Protein AF-A0A8S9YUG7-F1 (afdb_monomer_lite)

Foldseek 3Di:
DDQDADPDPVCPVVRVVSVVVVVVVVVDDPDPDDPDPDDPVVVVVVVVVVVLVVVLVVVVVVVVVVVVVCVVVVHDDDPVRDCDPVNSVVSVPPDDDDDDDDDDDDDDDDDDDDDDDDDDDDDDDDDDDDDDDDDDDDDDDDDDDDDDDDDDDDDDPPVVVVVVVVVVVVVVVVVVVVVVVVVVVVVVVVVVVVVVVVVVVVVVVVVVVVVVVVVVVVVVVVVVVVVVVVVVVVVVVVVVVVVVVVVVVVVVVVVVVVVVVVVVVVVVVVVVVVVVVVVVVVVVVVVVCVVVVVVLVVLQVVLVVLDVPLPRDDDDPDPPVVVVVVVSVVSVVVSVVSVVVVVVVVVVVVVVVVVVVVVVVVVVVVVVVVVVVVVVVVVVVVVVVVVVVVVVVVVVVVVVVVVVVVVVVVCVVVVVDDDDDDDYDYDDDDDDDDDPPPVVVVVVVVVVVVVVVVVVVVVVVVVVVVVVVVVVVVVVVVVVVVVVVVVVVVVVVVVVVVVVVVVVVVVVVVVVVVVVVVVVVVVVVVVVVVVVVVVVVVVVVVVVVVVVVVVVVVVVVVVPDDDDDDDDDDDDDDDDDDDDDDDDDDDDDDDDDDDDDPPADPVRVVVVVVVVVVVVVVVVVVVVVVVVVVVCVVVVVVVVVVVVVVVVVVVVVVVVVVVVVVVVVVVVVVVVVVVVVVVVVVVVVVVVVVVDDDDDDDDDDDDDDDDDDDDDDDDDDDDDDDDDDDDDDD

Structure (mmCIF, N/CA/C/O backbone):
data_AF-A0A8S9YUG7-F1
#
_entry.id   AF-A0A8S9YUG7-F1
#
loop_
_atom_site.group_PDB
_atom_site.id
_atom_site.type_symbol
_atom_site.label_atom_id
_atom_site.label_alt_id
_atom_site.label_comp_id
_atom_site.label_asym_id
_atom_site.label_entity_id
_atom_site.label_seq_id
_atom_site.pdbx_PDB_ins_code
_atom_site.Cartn_x
_atom_site.Cartn_y
_atom_site.Cartn_z
_atom_site.occupancy
_atom_site.B_iso_or_equiv
_atom_site.auth_seq_id
_atom_site.auth_comp_id
_atom_site.auth_asym_id
_atom_site.auth_atom_id
_atom_site.pdbx_PDB_model_num
ATOM 1 N N . MET A 1 1 ? -37.083 17.879 -16.527 1.00 64.56 1 MET A N 1
ATOM 2 C CA . MET A 1 1 ? -38.321 17.185 -16.110 1.00 64.56 1 MET A CA 1
ATOM 3 C C . MET A 1 1 ? -39.047 18.077 -15.121 1.00 64.56 1 MET A C 1
ATOM 5 O O . MET A 1 1 ? -38.407 18.531 -14.181 1.00 64.56 1 MET A O 1
ATOM 9 N N . VAL A 1 2 ? -40.330 18.354 -15.349 1.00 66.69 2 VAL A N 1
ATOM 10 C CA . VAL A 1 2 ? -41.201 19.045 -14.383 1.00 66.69 2 VAL A CA 1
ATOM 11 C C . VAL A 1 2 ? -41.961 17.974 -13.602 1.00 66.69 2 VAL A C 1
ATOM 13 O O . VAL A 1 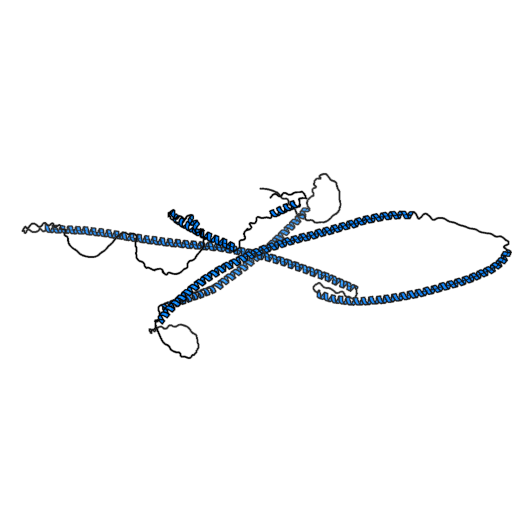2 ? -42.366 16.977 -14.193 1.00 66.69 2 VAL A O 1
ATOM 16 N N . ILE A 1 3 ? -42.111 18.152 -12.289 1.00 73.50 3 ILE A N 1
ATOM 17 C CA . ILE A 1 3 ? -42.864 17.239 -11.421 1.00 73.50 3 ILE A CA 1
ATOM 18 C C . ILE A 1 3 ? -44.076 18.002 -10.891 1.00 73.50 3 ILE A C 1
ATOM 20 O O . ILE A 1 3 ? -43.916 19.027 -10.231 1.00 73.50 3 ILE A O 1
ATOM 24 N N . CYS A 1 4 ? -45.275 17.504 -11.181 1.00 77.44 4 CYS A N 1
ATOM 25 C CA . CYS A 1 4 ? -46.521 18.028 -10.634 1.00 77.44 4 CYS A CA 1
ATOM 26 C C . CYS A 1 4 ? -46.905 17.205 -9.399 1.00 77.44 4 CYS A C 1
ATOM 28 O O . CYS A 1 4 ? -47.033 15.987 -9.487 1.00 77.44 4 CYS A O 1
ATOM 30 N N . CYS A 1 5 ? -47.086 17.871 -8.259 1.00 82.06 5 CYS A N 1
ATOM 31 C CA . CYS A 1 5 ? -47.462 17.252 -6.986 1.00 82.06 5 CYS A CA 1
ATOM 32 C C . CYS A 1 5 ? -48.828 17.780 -6.543 1.00 82.06 5 CYS A C 1
ATOM 34 O O . CYS A 1 5 ? -49.058 18.989 -6.613 1.00 82.06 5 CYS A O 1
ATOM 36 N N . SER A 1 6 ? -49.712 16.908 -6.052 1.00 80.19 6 SER A N 1
ATOM 37 C CA . SER A 1 6 ? -50.977 17.339 -5.448 1.00 80.19 6 SER A CA 1
ATOM 38 C C . SER A 1 6 ? -50.788 17.549 -3.941 1.00 80.19 6 SER A C 1
ATOM 40 O O . SER A 1 6 ? -50.246 16.664 -3.282 1.00 80.19 6 SER A O 1
ATOM 42 N N . PRO A 1 7 ? -51.235 18.676 -3.356 1.00 77.94 7 PRO A N 1
ATOM 43 C CA . PRO A 1 7 ? -51.193 18.883 -1.908 1.00 77.94 7 PRO A CA 1
ATOM 44 C C . PRO A 1 7 ? -52.344 18.177 -1.163 1.00 77.94 7 PRO A C 1
ATOM 46 O O . PRO A 1 7 ? -52.443 18.292 0.056 1.00 77.94 7 PRO A O 1
ATOM 49 N N . ALA A 1 8 ? -53.249 17.491 -1.871 1.00 79.00 8 ALA A N 1
ATOM 50 C CA . ALA A 1 8 ? -54.419 16.855 -1.276 1.00 79.00 8 ALA A CA 1
ATOM 51 C C . ALA A 1 8 ? -54.121 15.413 -0.832 1.00 79.00 8 ALA A C 1
ATOM 53 O O . ALA A 1 8 ? -53.699 14.584 -1.636 1.00 79.00 8 ALA A O 1
ATOM 54 N N . ALA A 1 9 ? -54.417 15.097 0.434 1.00 74.19 9 ALA A N 1
ATOM 55 C CA . ALA A 1 9 ? -54.042 13.833 1.078 1.00 74.19 9 ALA A CA 1
ATOM 56 C C . ALA A 1 9 ? -54.566 12.556 0.387 1.00 74.19 9 ALA A C 1
ATOM 58 O O . ALA A 1 9 ? -53.945 11.505 0.513 1.00 74.19 9 ALA A O 1
ATOM 59 N N . TYR A 1 10 ? -55.666 12.632 -0.375 1.00 81.44 10 TYR A N 1
ATOM 60 C CA . TYR A 1 10 ? -56.173 11.483 -1.140 1.00 81.44 10 TYR A CA 1
ATOM 61 C C . TYR A 1 10 ? -55.224 11.053 -2.278 1.00 81.44 10 TYR A C 1
ATOM 63 O O . TYR A 1 10 ? -55.215 9.882 -2.646 1.00 81.44 10 TYR A O 1
ATOM 71 N N . ASN A 1 11 ? -54.374 11.969 -2.762 1.00 78.12 11 ASN A N 1
ATOM 72 C CA . ASN A 1 11 ? -53.351 11.734 -3.784 1.00 78.12 11 ASN A CA 1
ATOM 73 C C . ASN A 1 11 ? -51.918 11.695 -3.206 1.00 78.12 11 ASN A C 1
ATOM 75 O O . ASN A 1 11 ? -50.953 11.884 -3.954 1.00 78.12 11 ASN A O 1
ATOM 79 N N . ASP A 1 12 ? -51.742 11.429 -1.901 1.00 83.62 12 ASP A N 1
ATOM 80 C CA . ASP A 1 12 ? -50.404 11.242 -1.308 1.00 83.62 12 ASP A CA 1
ATOM 81 C C . ASP A 1 12 ? -49.668 10.062 -1.960 1.00 83.62 12 ASP A C 1
ATOM 83 O O . ASP A 1 12 ? -48.506 10.187 -2.333 1.00 83.62 12 ASP A O 1
ATOM 87 N N . SER A 1 13 ? -50.358 8.943 -2.199 1.00 83.12 13 SER A N 1
ATOM 88 C CA . SER A 1 13 ? -49.793 7.748 -2.841 1.00 83.12 13 SER A CA 1
ATOM 89 C C . SER A 1 13 ? -49.243 8.034 -4.246 1.00 83.12 13 SER A C 1
ATOM 91 O O . SER A 1 13 ? -48.096 7.686 -4.539 1.00 83.12 13 SER A O 1
ATOM 93 N N . GLU A 1 14 ? -50.011 8.722 -5.096 1.00 85.12 14 GLU A N 1
ATOM 94 C CA . GLU A 1 14 ? -49.572 9.153 -6.430 1.00 85.12 14 GLU A CA 1
ATOM 95 C C . GLU A 1 14 ? -48.448 10.190 -6.358 1.00 85.12 14 GLU A C 1
ATOM 97 O O . GLU A 1 14 ? -47.432 10.059 -7.046 1.00 85.12 14 GLU A O 1
ATOM 102 N N . THR A 1 15 ? -48.584 11.199 -5.496 1.00 88.25 15 THR A N 1
ATOM 103 C CA . THR A 1 15 ? -47.601 12.284 -5.347 1.00 88.25 15 THR A CA 1
ATOM 104 C C . THR A 1 15 ? -46.258 11.743 -4.859 1.00 88.25 15 THR A C 1
ATOM 106 O O . THR A 1 15 ? -45.210 12.042 -5.433 1.00 88.25 15 THR A O 1
ATOM 109 N N . LYS A 1 16 ? -46.283 10.854 -3.864 1.00 85.75 16 LYS A N 1
ATOM 110 C CA . LYS A 1 16 ? -45.123 10.131 -3.338 1.00 85.75 16 LYS A CA 1
ATOM 111 C C . LYS A 1 16 ? -44.521 9.192 -4.378 1.00 85.75 16 LYS A C 1
ATOM 113 O O . LYS A 1 16 ? -43.302 9.175 -4.528 1.00 85.75 16 LYS A O 1
ATOM 118 N N . SER A 1 17 ? -45.335 8.463 -5.144 1.00 83.81 17 SER A N 1
ATOM 119 C CA . SER A 1 17 ? -44.849 7.623 -6.249 1.00 83.81 17 SER A CA 1
ATOM 120 C C . SER A 1 17 ? -44.144 8.454 -7.329 1.00 83.81 17 SER A C 1
ATOM 122 O O . SER A 1 17 ? -43.053 8.091 -7.775 1.00 83.81 17 SER A O 1
ATOM 124 N N . THR A 1 18 ? -44.702 9.617 -7.675 1.00 84.88 18 THR A N 1
ATOM 125 C CA . THR A 1 18 ? -44.163 10.547 -8.681 1.00 84.88 18 THR A CA 1
ATOM 126 C C . THR A 1 18 ? -42.868 11.215 -8.203 1.00 84.88 18 THR A C 1
ATOM 128 O O . THR A 1 18 ? -41.898 11.294 -8.958 1.00 84.88 18 THR A O 1
ATOM 131 N N . LEU A 1 19 ? -42.786 11.615 -6.930 1.00 83.25 19 LEU A N 1
ATOM 132 C CA . LEU A 1 19 ? -41.551 12.115 -6.313 1.00 83.25 19 LEU A CA 1
ATOM 133 C C . LEU A 1 19 ? -40.466 11.030 -6.240 1.00 83.25 19 LEU A C 1
ATOM 135 O O . LEU A 1 19 ? -39.315 11.288 -6.592 1.00 83.25 19 LEU A O 1
ATOM 139 N N . MET A 1 20 ? -40.824 9.800 -5.861 1.00 82.81 20 MET A N 1
ATOM 140 C CA . MET A 1 20 ? -39.899 8.659 -5.850 1.00 82.81 20 MET A CA 1
ATOM 141 C C . MET A 1 20 ? -39.447 8.277 -7.266 1.00 82.81 20 MET A C 1
ATOM 143 O O . MET A 1 20 ? -38.283 7.926 -7.457 1.00 82.81 20 MET A O 1
ATOM 147 N N . PHE A 1 21 ? -40.316 8.389 -8.276 1.00 80.81 21 PHE A N 1
ATOM 148 C CA . PHE A 1 21 ? -39.922 8.278 -9.681 1.00 80.81 21 PHE A CA 1
ATOM 149 C C . PHE A 1 21 ? -38.938 9.384 -10.061 1.00 80.81 21 PHE A C 1
ATOM 151 O O . PHE A 1 21 ? -37.892 9.076 -10.622 1.00 80.81 21 PHE A O 1
ATOM 158 N N . GLY A 1 22 ? -39.201 10.640 -9.694 1.00 80.06 22 GLY A N 1
ATOM 159 C CA . GLY A 1 22 ? -38.295 11.752 -9.976 1.00 80.06 22 GLY A CA 1
ATOM 160 C C . GLY A 1 22 ? -36.924 11.613 -9.308 1.00 80.06 22 GLY A C 1
ATOM 161 O O . GLY A 1 22 ? -35.904 11.929 -9.921 1.00 80.06 22 GLY A O 1
ATOM 162 N N . MET A 1 23 ? -36.879 11.070 -8.089 1.00 77.81 23 MET A N 1
ATOM 163 C CA . MET A 1 23 ? -35.631 10.767 -7.386 1.00 77.81 23 MET A CA 1
ATOM 164 C C . MET A 1 23 ? -34.847 9.634 -8.066 1.00 77.81 23 MET A C 1
ATOM 166 O O . MET A 1 23 ? -33.641 9.778 -8.257 1.00 77.81 23 MET A O 1
ATOM 170 N N . ARG A 1 24 ? -35.521 8.560 -8.509 1.00 77.00 24 ARG A N 1
ATOM 171 C CA . ARG A 1 24 ? -34.906 7.488 -9.319 1.00 77.00 24 ARG A CA 1
ATOM 172 C C . ARG A 1 24 ? -34.437 7.995 -10.687 1.00 77.00 24 ARG A C 1
ATOM 174 O O . ARG A 1 24 ? -33.330 7.690 -11.105 1.00 77.00 24 ARG A O 1
ATOM 181 N N . ALA A 1 25 ? -35.230 8.819 -11.368 1.00 73.44 25 ALA A N 1
ATOM 182 C CA . ALA A 1 25 ? -34.863 9.410 -12.654 1.00 73.44 25 ALA A CA 1
ATOM 183 C C . ALA A 1 25 ? -33.618 10.308 -12.542 1.00 73.44 25 ALA A C 1
ATOM 185 O O . ALA A 1 25 ? -32.804 10.344 -13.459 1.00 73.44 25 ALA A O 1
ATOM 186 N N . LYS A 1 26 ? -33.416 10.975 -11.396 1.00 73.88 26 LYS A N 1
ATOM 187 C CA . LYS A 1 26 ? -32.206 11.760 -11.107 1.00 73.88 26 LYS A CA 1
ATOM 188 C C . LYS A 1 26 ? -30.951 10.898 -10.879 1.00 73.88 26 LYS A C 1
ATOM 190 O O . LYS A 1 26 ? -29.847 11.417 -11.027 1.00 73.88 26 LYS A O 1
ATOM 195 N N . THR A 1 27 ? -31.087 9.612 -10.539 1.00 63.66 27 THR A N 1
ATOM 196 C CA . THR A 1 27 ? -29.953 8.672 -10.431 1.00 63.66 27 THR A CA 1
ATOM 197 C C . THR A 1 27 ? -29.720 7.831 -11.690 1.00 63.66 27 THR A C 1
ATOM 199 O O . THR A 1 27 ? -28.671 7.194 -11.790 1.00 63.66 27 THR A O 1
ATOM 202 N N . ILE A 1 28 ? -30.615 7.872 -12.686 1.00 63.09 28 ILE A N 1
ATOM 203 C CA . ILE A 1 28 ? -30.368 7.290 -14.014 1.00 63.09 28 ILE A CA 1
ATOM 204 C C . ILE A 1 28 ? -29.360 8.170 -14.766 1.00 63.09 28 ILE A C 1
ATOM 206 O O . ILE A 1 28 ? -29.705 9.182 -15.377 1.00 63.09 28 ILE A O 1
ATOM 210 N N . LYS A 1 29 ? -28.090 7.759 -14.746 1.00 63.31 29 LYS A N 1
ATOM 211 C CA . LYS A 1 29 ? -27.104 8.180 -15.748 1.00 63.31 29 LYS A CA 1
ATOM 212 C C . LYS A 1 29 ? -27.351 7.377 -17.025 1.00 63.31 29 LYS A C 1
ATOM 214 O O . LYS A 1 29 ? -27.568 6.170 -16.943 1.00 63.31 29 LYS A O 1
ATOM 219 N N . ASN A 1 30 ? -27.276 8.017 -18.192 1.00 50.78 30 ASN A N 1
ATOM 220 C CA . ASN A 1 30 ? -27.353 7.314 -19.474 1.00 50.78 30 ASN A CA 1
ATOM 221 C C . ASN A 1 30 ? -26.037 6.559 -19.741 1.00 50.78 30 ASN A C 1
ATOM 223 O O . ASN A 1 30 ? -25.144 7.059 -20.422 1.00 50.78 30 ASN A O 1
ATOM 227 N N . MET A 1 31 ? -25.899 5.386 -19.124 1.00 49.56 31 MET A N 1
ATOM 228 C CA . MET A 1 31 ? -24.808 4.448 -19.371 1.00 49.56 31 MET A CA 1
ATOM 229 C C . MET A 1 31 ? -24.991 3.846 -20.764 1.00 49.56 31 MET A C 1
ATOM 231 O O . MET A 1 31 ? -25.965 3.129 -20.993 1.00 49.56 31 MET A O 1
ATOM 235 N N . VAL A 1 32 ? -24.045 4.097 -21.676 1.00 50.53 32 VAL A N 1
ATOM 236 C CA . VAL A 1 32 ? -23.977 3.370 -22.951 1.00 50.53 32 VAL A CA 1
ATOM 237 C C . VAL A 1 32 ? -23.650 1.914 -22.632 1.00 50.53 32 VAL A C 1
ATOM 239 O O . VAL A 1 32 ? -22.501 1.547 -22.405 1.00 50.53 32 VAL A O 1
ATOM 242 N N . THR A 1 33 ? -24.697 1.104 -22.558 1.00 54.22 33 THR A N 1
ATOM 243 C CA . THR A 1 33 ? -24.629 -0.346 -22.422 1.00 54.22 33 THR A CA 1
ATOM 244 C C . THR A 1 33 ? -24.627 -0.943 -23.823 1.00 54.22 33 THR A C 1
ATOM 246 O O . THR A 1 33 ? -25.364 -0.498 -24.707 1.00 54.22 33 THR A O 1
ATOM 249 N N . VAL A 1 34 ? -23.739 -1.907 -24.065 1.00 47.47 34 VAL A N 1
ATOM 250 C CA . VAL A 1 34 ? -23.622 -2.547 -25.377 1.00 47.47 34 VAL A CA 1
ATOM 251 C C . VAL A 1 34 ? -24.802 -3.505 -25.526 1.00 47.47 34 VAL A C 1
ATOM 253 O O . VAL A 1 34 ? -24.813 -4.573 -24.930 1.00 47.47 34 VAL A O 1
ATOM 256 N N . ASN A 1 35 ? -25.803 -3.115 -26.319 1.00 52.03 35 ASN A N 1
ATOM 257 C CA . ASN A 1 35 ? -27.059 -3.862 -26.512 1.00 52.03 35 ASN A CA 1
ATOM 258 C C . ASN A 1 35 ? -26.898 -5.243 -27.194 1.00 52.03 35 ASN A C 1
ATOM 260 O O . ASN A 1 35 ? -27.893 -5.893 -27.501 1.00 52.03 35 ASN A O 1
ATOM 264 N N . GLU A 1 36 ? -25.669 -5.665 -27.487 1.00 52.47 36 GLU A N 1
ATOM 265 C CA . GLU A 1 36 ? -25.338 -6.877 -28.231 1.00 52.47 36 GLU A CA 1
ATOM 266 C C . GLU A 1 36 ? -23.996 -7.427 -27.699 1.00 52.47 36 GLU A C 1
ATOM 268 O O . GLU A 1 36 ? -22.926 -7.133 -28.237 1.00 52.47 36 GLU A O 1
ATOM 273 N N . GLU A 1 37 ? -24.028 -8.186 -26.596 1.00 48.28 37 GLU A N 1
ATOM 274 C CA . GLU A 1 37 ? -22.854 -8.923 -26.100 1.00 48.28 37 GLU A CA 1
ATOM 275 C C . GLU A 1 37 ? -22.521 -10.073 -27.058 1.00 48.28 37 GLU A C 1
ATOM 277 O O . GLU A 1 37 ? -22.949 -11.214 -26.884 1.00 48.28 37 GLU A O 1
ATOM 282 N N . LEU A 1 38 ? -21.765 -9.756 -28.110 1.00 60.78 38 LEU A N 1
ATOM 283 C CA . LEU A 1 38 ? -21.282 -10.747 -29.063 1.00 60.78 38 LEU A CA 1
ATOM 284 C C . LEU A 1 38 ? -20.427 -11.802 -28.370 1.00 60.78 38 LEU A C 1
ATOM 286 O O . LEU A 1 38 ? -19.456 -11.484 -27.676 1.00 60.78 38 LEU A O 1
ATOM 290 N N . THR A 1 39 ? -20.712 -13.066 -28.667 1.00 65.75 39 THR A N 1
ATOM 291 C CA . THR A 1 39 ? -19.828 -14.165 -28.284 1.00 65.75 39 THR A CA 1
ATOM 292 C C . THR A 1 39 ? -18.458 -14.010 -28.951 1.00 65.75 39 THR A C 1
ATOM 294 O O . THR A 1 39 ? -18.318 -13.397 -30.016 1.00 65.75 39 THR A O 1
ATOM 297 N N . ALA A 1 40 ? -17.420 -14.608 -28.360 1.00 63.62 40 ALA A N 1
ATOM 298 C CA . ALA A 1 40 ? -16.058 -14.539 -28.897 1.00 63.62 40 ALA A CA 1
ATOM 299 C C . ALA A 1 40 ? -15.957 -15.023 -30.361 1.00 63.62 40 ALA A C 1
ATOM 301 O O . ALA A 1 40 ? -15.145 -14.504 -31.128 1.00 63.62 40 ALA A O 1
ATOM 302 N N . ASP A 1 41 ? -16.812 -15.961 -30.782 1.00 66.25 41 ASP A N 1
ATOM 303 C CA . ASP A 1 41 ? -16.867 -16.439 -32.167 1.00 66.25 41 ASP A CA 1
ATOM 304 C C . ASP A 1 41 ? -17.620 -15.496 -33.112 1.00 66.25 41 ASP A C 1
ATOM 306 O O . ASP A 1 41 ? -17.311 -15.440 -34.302 1.00 66.25 41 ASP A O 1
ATOM 310 N N . GLU A 1 42 ? -18.580 -14.714 -32.627 1.00 71.81 42 GLU A N 1
ATOM 311 C CA . GLU A 1 42 ? -19.205 -13.653 -33.423 1.00 71.81 42 GLU A CA 1
ATOM 312 C C . GLU A 1 42 ? -18.268 -12.458 -33.581 1.00 71.81 42 GLU A C 1
ATOM 314 O O . GLU A 1 42 ? -18.158 -11.925 -34.687 1.00 71.81 42 GLU A O 1
ATOM 319 N N . TRP A 1 43 ? -17.509 -12.106 -32.536 1.00 76.75 43 TRP A N 1
ATOM 320 C CA . TRP A 1 43 ? -16.395 -11.162 -32.644 1.00 76.75 43 TRP A CA 1
ATOM 321 C C . TRP A 1 43 ? -15.346 -11.652 -33.640 1.00 76.75 43 TRP A C 1
ATOM 323 O O . TRP A 1 43 ? -14.977 -10.899 -34.540 1.00 76.75 43 TRP A O 1
ATOM 333 N N . ARG A 1 44 ? -14.939 -12.927 -33.572 1.00 72.94 44 ARG A N 1
ATOM 334 C CA . ARG A 1 44 ? -14.028 -13.548 -34.551 1.00 72.94 44 ARG A CA 1
ATOM 335 C C . ARG A 1 44 ? -14.584 -13.472 -35.979 1.00 72.94 44 ARG A C 1
ATOM 337 O O . ARG A 1 44 ? -13.851 -13.108 -36.894 1.00 72.94 44 ARG A O 1
ATOM 344 N N . ARG A 1 45 ? -15.881 -13.741 -36.182 1.00 76.56 45 ARG A N 1
ATOM 345 C CA . ARG A 1 45 ? -16.549 -13.635 -37.498 1.00 76.56 45 ARG A CA 1
ATOM 346 C C . ARG A 1 45 ? -16.703 -12.192 -37.991 1.00 76.56 45 ARG A C 1
ATOM 348 O O . ARG A 1 45 ? -16.624 -11.975 -39.199 1.00 76.56 45 ARG A O 1
ATOM 355 N N . ARG A 1 46 ? -16.954 -11.203 -37.120 1.00 74.06 46 ARG A N 1
ATOM 356 C CA . ARG A 1 46 ? -16.957 -9.775 -37.506 1.00 74.06 46 ARG A CA 1
ATOM 357 C C . ARG A 1 46 ? -15.532 -9.315 -37.844 1.00 74.06 46 ARG A C 1
ATOM 359 O O . ARG A 1 46 ? -15.348 -8.719 -38.899 1.00 74.06 46 ARG A O 1
ATOM 366 N N . TYR A 1 47 ? -14.536 -9.686 -37.036 1.00 78.56 47 TYR A N 1
ATOM 367 C CA . TYR A 1 47 ? -13.122 -9.371 -37.260 1.00 78.56 47 TYR A CA 1
ATOM 368 C C . TYR A 1 47 ? -12.578 -9.953 -38.570 1.00 78.56 47 TYR A C 1
ATOM 370 O O . TYR A 1 47 ? -12.034 -9.199 -39.369 1.00 78.56 47 TYR A O 1
ATOM 378 N N . GLU A 1 48 ? -12.752 -11.252 -38.841 1.00 83.38 48 GLU A N 1
ATOM 379 C CA . GLU A 1 48 ? -12.252 -11.857 -40.088 1.00 83.38 48 GLU A CA 1
ATOM 380 C C . GLU A 1 48 ? -12.945 -11.275 -41.330 1.00 83.38 48 GLU A C 1
ATOM 382 O O . GLU A 1 48 ? -12.273 -10.949 -42.306 1.00 83.38 48 GLU A O 1
ATOM 387 N N . ARG A 1 49 ? -14.262 -11.016 -41.271 1.00 80.31 49 ARG A N 1
ATOM 388 C CA . ARG A 1 49 ? -14.984 -10.335 -42.361 1.00 80.31 49 ARG A CA 1
ATOM 389 C C . ARG A 1 49 ? -14.428 -8.933 -42.633 1.00 80.31 49 ARG A C 1
ATOM 391 O O . ARG A 1 49 ? -14.266 -8.560 -43.794 1.00 80.31 49 ARG A O 1
ATOM 398 N N . GLU A 1 50 ? -14.121 -8.163 -41.590 1.00 83.12 50 GLU A N 1
ATOM 399 C CA . GLU A 1 50 ? -13.567 -6.815 -41.752 1.00 83.12 50 GLU A CA 1
ATOM 400 C C . GLU A 1 50 ? -12.092 -6.850 -42.186 1.00 83.12 50 GLU A C 1
ATOM 402 O O . GLU A 1 50 ? -11.670 -6.066 -43.029 1.00 83.12 50 GLU A O 1
ATOM 407 N N . LYS A 1 51 ? -11.311 -7.821 -41.707 1.00 85.38 51 LYS A N 1
ATOM 408 C CA . LYS A 1 51 ? -9.929 -8.100 -42.132 1.00 85.38 51 LYS A CA 1
ATOM 409 C C . LYS A 1 51 ? -9.850 -8.503 -43.610 1.00 85.38 51 LYS A C 1
ATOM 411 O O . LYS A 1 51 ? -8.950 -8.042 -44.316 1.00 85.38 51 LYS A O 1
ATOM 416 N N . ASP A 1 52 ? -10.806 -9.287 -44.104 1.00 83.38 52 ASP A N 1
ATOM 417 C CA . ASP A 1 52 ? -10.959 -9.609 -45.528 1.00 83.38 52 ASP A CA 1
ATOM 418 C C . ASP A 1 52 ? -11.395 -8.386 -46.351 1.00 83.38 52 ASP A C 1
ATOM 420 O O . ASP A 1 52 ? -10.825 -8.124 -47.414 1.00 83.38 52 ASP A O 1
ATOM 424 N N . ARG A 1 53 ? -12.340 -7.581 -45.843 1.00 82.94 53 ARG A N 1
ATOM 425 C CA . ARG A 1 53 ? -12.763 -6.312 -46.464 1.00 82.94 53 ARG A CA 1
ATOM 426 C C . ARG A 1 53 ? -11.601 -5.321 -46.576 1.00 82.94 53 ARG A C 1
ATOM 428 O O . ARG A 1 53 ? -11.370 -4.765 -47.648 1.00 82.94 53 ARG A O 1
ATOM 435 N N . VAL A 1 54 ? -10.808 -5.168 -45.517 1.00 81.06 54 VAL A N 1
ATOM 436 C CA . VAL A 1 54 ? -9.575 -4.366 -45.493 1.00 81.06 54 VAL A CA 1
ATOM 437 C C . VAL A 1 54 ? -8.522 -4.926 -46.455 1.00 81.06 54 VAL A C 1
ATOM 439 O O . VAL A 1 54 ? -7.840 -4.140 -47.112 1.00 81.06 54 VAL A O 1
ATOM 442 N N . ARG A 1 55 ? -8.396 -6.253 -46.614 1.00 85.81 55 ARG A N 1
ATOM 443 C CA . ARG A 1 55 ? -7.505 -6.852 -47.629 1.00 85.81 55 ARG A CA 1
ATOM 444 C C . ARG A 1 55 ? -7.947 -6.481 -49.048 1.00 85.81 55 ARG A C 1
ATOM 446 O O . ARG A 1 55 ? -7.120 -5.998 -49.820 1.00 85.81 55 ARG A O 1
ATOM 453 N N . LYS A 1 56 ? -9.237 -6.638 -49.369 1.00 84.25 56 LYS A N 1
ATOM 454 C CA . LYS A 1 56 ? -9.826 -6.246 -50.664 1.00 84.25 56 LYS A CA 1
ATOM 455 C C . LYS A 1 56 ? -9.616 -4.748 -50.946 1.00 84.25 56 LYS A C 1
ATOM 457 O O . LYS A 1 56 ? -9.143 -4.389 -52.023 1.00 84.25 56 LYS A O 1
ATOM 462 N N . LEU A 1 57 ? -9.837 -3.877 -49.956 1.00 82.81 57 LEU A N 1
ATOM 463 C CA . LEU A 1 57 ? -9.596 -2.432 -50.083 1.00 82.81 57 LEU A CA 1
ATOM 464 C C . LEU A 1 57 ? -8.111 -2.071 -50.281 1.00 82.81 57 LEU A C 1
ATOM 466 O O . LEU A 1 57 ? -7.816 -1.202 -51.097 1.00 82.81 57 LEU A O 1
ATOM 470 N N . ARG A 1 58 ? -7.158 -2.749 -49.622 1.00 83.62 58 ARG A N 1
ATOM 471 C CA . ARG A 1 58 ? -5.715 -2.525 -49.869 1.00 83.62 58 ARG A CA 1
ATOM 472 C C . ARG A 1 58 ? -5.297 -2.884 -51.299 1.00 83.62 58 ARG A C 1
ATOM 474 O O . ARG A 1 58 ? -4.443 -2.204 -51.856 1.00 83.62 58 ARG A O 1
ATOM 481 N N . ILE A 1 59 ? -5.905 -3.907 -51.906 1.00 83.44 59 ILE A N 1
ATOM 482 C CA . ILE A 1 59 ? -5.643 -4.280 -53.309 1.00 83.44 59 ILE A CA 1
ATOM 483 C C . ILE A 1 59 ? -6.139 -3.180 -54.262 1.00 83.44 59 ILE A C 1
ATOM 485 O O . ILE A 1 59 ? -5.427 -2.823 -55.199 1.00 83.44 59 ILE A O 1
ATOM 489 N N . VAL A 1 60 ? -7.317 -2.602 -53.998 1.00 84.31 60 VAL A N 1
ATOM 490 C CA . VAL A 1 60 ? -7.836 -1.434 -54.737 1.00 84.31 60 VAL A CA 1
ATOM 491 C C . VAL A 1 60 ? -6.896 -0.234 -54.598 1.00 84.31 60 VAL A C 1
ATOM 493 O O . VAL A 1 60 ? -6.482 0.334 -55.606 1.00 84.31 60 VAL A O 1
ATOM 496 N N . VAL A 1 61 ? -6.523 0.126 -53.364 1.00 82.56 61 VAL A N 1
ATOM 497 C CA . VAL A 1 61 ? -5.620 1.256 -53.088 1.00 82.56 61 VAL A CA 1
ATOM 498 C C . VAL A 1 61 ? -4.283 1.069 -53.803 1.00 82.56 61 VAL A C 1
ATOM 500 O O . VAL A 1 61 ? -3.863 1.967 -54.519 1.00 82.56 61 VAL A O 1
ATOM 503 N N . SER A 1 62 ? -3.674 -0.117 -53.729 1.00 84.56 62 SER A N 1
ATOM 504 C CA . SER A 1 62 ? -2.399 -0.399 -54.400 1.00 84.56 62 SER A CA 1
ATOM 505 C C . SER A 1 62 ? -2.476 -0.275 -55.932 1.00 84.56 62 SER A C 1
ATOM 507 O O . SER A 1 62 ? -1.520 0.195 -56.551 1.00 84.56 62 SER A O 1
ATOM 509 N N . ARG A 1 63 ? -3.612 -0.625 -56.560 1.00 81.75 63 ARG A N 1
ATOM 510 C CA . ARG A 1 63 ? -3.833 -0.396 -58.003 1.00 81.75 63 ARG A CA 1
ATOM 511 C C . ARG A 1 63 ? -3.949 1.095 -58.331 1.00 81.75 63 ARG A C 1
ATOM 513 O O . ARG A 1 63 ? -3.283 1.555 -59.254 1.00 81.75 63 ARG A O 1
ATOM 520 N N . LEU A 1 64 ? -4.723 1.851 -57.550 1.00 82.88 64 LEU A N 1
ATOM 521 C CA . LEU A 1 64 ? -4.868 3.305 -57.708 1.00 82.88 64 LEU A CA 1
ATOM 522 C C . LEU A 1 64 ? -3.553 4.060 -57.448 1.00 82.88 64 LEU A C 1
ATOM 524 O O . LEU A 1 64 ? -3.243 5.022 -58.146 1.00 82.88 64 LEU A O 1
ATOM 528 N N . GLU A 1 65 ? -2.748 3.614 -56.484 1.00 85.38 65 GLU A N 1
ATOM 529 C CA . GLU A 1 65 ? -1.412 4.151 -56.201 1.00 85.38 65 GLU A CA 1
ATOM 530 C C . GLU A 1 65 ? -0.422 3.853 -57.331 1.00 85.38 65 GLU A C 1
ATOM 532 O O . GLU A 1 65 ? 0.356 4.733 -57.705 1.00 85.38 65 GLU A O 1
ATOM 537 N N . ALA A 1 66 ? -0.462 2.647 -57.907 1.00 81.38 66 ALA A N 1
ATOM 538 C CA . ALA A 1 66 ? 0.340 2.296 -59.075 1.00 81.38 66 ALA A CA 1
ATOM 539 C C . ALA A 1 66 ? -0.047 3.142 -60.300 1.00 81.38 66 ALA A C 1
ATOM 541 O O . ALA A 1 66 ? 0.838 3.648 -60.991 1.00 81.38 66 ALA A O 1
ATOM 542 N N . GLU A 1 67 ? -1.344 3.370 -60.529 1.00 81.88 67 GLU A N 1
ATOM 543 C CA . GLU A 1 67 ? -1.821 4.262 -61.589 1.00 81.88 67 GLU A CA 1
ATOM 544 C C . GLU A 1 67 ? -1.361 5.710 -61.339 1.00 81.88 67 GLU A C 1
ATOM 546 O O . GLU A 1 67 ? -0.692 6.303 -62.187 1.00 81.88 67 GLU A O 1
ATOM 551 N N . LEU A 1 68 ? -1.597 6.261 -60.140 1.00 80.38 68 LEU A N 1
ATOM 552 C CA . LEU A 1 68 ? -1.118 7.592 -59.731 1.00 80.38 68 LEU A CA 1
ATOM 553 C C . LEU A 1 68 ? 0.403 7.750 -59.847 1.00 80.38 68 LEU A C 1
ATOM 555 O O . LEU A 1 68 ? 0.886 8.858 -60.088 1.00 80.38 68 LEU A O 1
ATOM 559 N N . LYS A 1 69 ? 1.173 6.672 -59.675 1.00 83.25 69 LYS A N 1
ATOM 560 C CA . LYS A 1 69 ? 2.627 6.677 -59.862 1.00 83.25 69 LYS A CA 1
ATOM 561 C C . LYS A 1 69 ? 3.015 6.802 -61.340 1.00 83.25 69 LYS A C 1
ATOM 563 O O . LYS A 1 69 ? 3.958 7.536 -61.620 1.00 83.25 69 LYS A O 1
ATOM 568 N N . ARG A 1 70 ? 2.275 6.177 -62.269 1.00 80.62 70 ARG A N 1
ATOM 569 C CA . ARG A 1 70 ? 2.442 6.374 -63.728 1.00 80.62 70 ARG A CA 1
ATOM 570 C C . ARG A 1 70 ? 2.114 7.817 -64.123 1.00 80.62 70 ARG A C 1
ATOM 572 O O . ARG A 1 70 ? 2.963 8.492 -64.701 1.00 80.62 70 ARG A O 1
ATOM 579 N N . TRP A 1 71 ? 0.958 8.332 -63.689 1.00 78.38 71 TRP A N 1
ATOM 580 C CA . TRP A 1 71 ? 0.561 9.734 -63.898 1.00 78.38 71 TRP A CA 1
ATOM 581 C C . TRP A 1 71 ? 1.625 10.729 -63.394 1.00 78.38 71 TRP A C 1
ATOM 583 O O . TRP A 1 71 ? 1.976 11.678 -64.093 1.00 78.38 71 TRP A O 1
ATOM 593 N N . ARG A 1 72 ? 2.193 10.501 -62.200 1.00 80.06 72 ARG A N 1
ATOM 594 C CA . ARG A 1 72 ? 3.266 11.341 -61.625 1.00 80.06 72 ARG A CA 1
ATOM 595 C C . ARG A 1 72 ? 4.634 11.169 -62.294 1.00 80.06 72 ARG A C 1
ATOM 597 O O . ARG A 1 72 ? 5.474 12.049 -62.136 1.00 80.06 72 ARG A O 1
ATOM 604 N N . ALA A 1 73 ? 4.860 10.082 -63.030 1.00 80.81 73 ALA A N 1
ATOM 605 C CA . ALA A 1 73 ? 6.059 9.878 -63.844 1.00 80.81 73 ALA A CA 1
ATOM 606 C C . ALA A 1 73 ? 5.971 10.555 -65.229 1.00 80.81 73 ALA A C 1
ATOM 608 O O . ALA A 1 73 ? 6.944 10.533 -65.978 1.00 80.81 73 ALA A O 1
ATOM 609 N N . GLY A 1 74 ? 4.827 11.164 -65.571 1.00 70.19 74 GLY A N 1
ATOM 610 C CA . GLY A 1 74 ? 4.589 11.803 -66.868 1.00 70.19 74 GLY A CA 1
ATOM 611 C C . GLY A 1 74 ? 3.991 10.876 -67.932 1.00 70.19 74 GLY A C 1
ATOM 612 O O . GLY A 1 74 ? 3.770 11.318 -69.059 1.00 70.19 74 GLY A O 1
ATOM 613 N N . GLU A 1 75 ? 3.682 9.618 -67.598 1.00 75.38 75 GLU A N 1
ATOM 614 C CA . GLU A 1 75 ? 2.878 8.762 -68.474 1.00 75.38 75 GLU A CA 1
ATOM 615 C C . GLU A 1 75 ? 1.417 9.232 -68.477 1.00 75.38 75 GLU A C 1
ATOM 617 O O . GLU A 1 75 ? 0.812 9.447 -67.426 1.00 75.38 75 GLU A O 1
ATOM 622 N N . THR A 1 76 ? 0.819 9.335 -69.665 1.00 62.38 76 THR A N 1
ATOM 623 C CA . THR A 1 76 ? -0.625 9.548 -69.813 1.00 62.38 76 THR A CA 1
ATOM 624 C C . THR A 1 76 ? -1.320 8.197 -69.935 1.00 62.38 76 THR A C 1
ATOM 626 O O . THR A 1 76 ? -1.255 7.538 -70.971 1.00 62.38 76 THR A O 1
ATOM 629 N N . VAL A 1 77 ? -1.978 7.760 -68.858 1.00 68.56 77 VAL A N 1
ATOM 630 C CA . VAL A 1 77 ? -2.756 6.514 -68.869 1.00 68.56 77 VAL A CA 1
ATOM 631 C C . VAL A 1 77 ? -4.007 6.737 -69.723 1.00 68.56 77 VAL A C 1
ATOM 633 O O . VAL A 1 77 ? -4.759 7.690 -69.506 1.00 68.56 77 VAL A O 1
ATOM 636 N N . ASN A 1 78 ? -4.222 5.885 -70.725 1.00 65.88 78 ASN A N 1
ATOM 637 C CA . ASN A 1 78 ? -5.333 6.035 -71.664 1.00 65.88 78 ASN A CA 1
ATOM 638 C C . ASN A 1 78 ? -6.675 5.693 -70.985 1.00 65.88 78 ASN A C 1
ATOM 640 O O . ASN A 1 78 ? -6.713 4.830 -70.112 1.00 65.88 78 ASN A O 1
ATOM 644 N N . GLN A 1 79 ? -7.785 6.323 -71.387 1.00 60.47 79 GLN A N 1
ATOM 645 C CA . GLN A 1 79 ? -9.086 6.204 -70.693 1.00 60.47 79 GLN A CA 1
ATOM 646 C C . GLN A 1 79 ? -9.641 4.771 -70.618 1.00 60.47 79 GLN A C 1
ATOM 648 O O . GLN A 1 79 ? -10.431 4.461 -69.731 1.00 60.47 79 GLN A O 1
ATOM 653 N N . SER A 1 80 ? -9.204 3.883 -71.512 1.00 63.19 80 SER A N 1
ATOM 654 C CA . SER A 1 80 ? -9.520 2.450 -71.494 1.00 63.19 80 SER A CA 1
ATOM 655 C C . SER A 1 80 ? -8.754 1.636 -70.438 1.00 63.19 80 SER A C 1
ATOM 657 O O . SER A 1 80 ? -9.139 0.503 -70.167 1.00 63.19 80 SER A O 1
ATOM 659 N N . GLU A 1 81 ? -7.670 2.174 -69.869 1.00 64.75 81 GLU A N 1
ATOM 660 C CA . GLU A 1 81 ? -6.839 1.532 -68.833 1.00 64.75 81 GLU A CA 1
ATOM 661 C C . GLU A 1 81 ? -7.148 2.024 -67.406 1.00 64.75 81 GLU A C 1
ATOM 663 O O . GLU A 1 81 ? -6.653 1.432 -66.449 1.00 64.75 81 GLU A O 1
ATOM 668 N N . TRP A 1 82 ? -7.951 3.084 -67.244 1.00 74.25 82 TRP A N 1
ATOM 669 C CA . TRP A 1 82 ? -8.254 3.679 -65.935 1.00 74.25 82 TRP A CA 1
ATOM 670 C C . TRP A 1 82 ? -8.948 2.677 -65.001 1.00 74.25 82 TRP A C 1
ATOM 672 O O . TRP A 1 82 ? -9.888 1.970 -65.401 1.00 74.25 82 TRP A O 1
ATOM 682 N N . PHE A 1 83 ? -8.534 2.646 -63.730 1.00 72.38 83 PHE A N 1
ATOM 683 C CA . PHE A 1 83 ? -9.183 1.812 -62.723 1.00 72.38 83 PHE A CA 1
ATOM 684 C C . PHE A 1 83 ? -10.639 2.259 -62.511 1.00 72.38 83 PHE A C 1
ATOM 686 O O . PHE A 1 83 ? -10.929 3.332 -61.987 1.00 72.38 83 PHE A O 1
ATOM 693 N N . THR A 1 84 ? -11.568 1.424 -62.965 1.00 77.00 84 THR A N 1
ATOM 694 C CA . THR A 1 84 ? -12.975 1.786 -63.189 1.00 77.00 84 THR A CA 1
ATOM 695 C C . THR A 1 84 ? -13.904 1.215 -62.115 1.00 77.00 84 THR A C 1
ATOM 697 O O . THR A 1 84 ? -13.615 0.178 -61.522 1.00 77.00 84 THR A O 1
ATOM 700 N N . GLU A 1 85 ? -15.067 1.846 -61.911 1.00 71.19 85 GLU A N 1
ATOM 701 C CA . GLU A 1 85 ? -16.094 1.458 -60.920 1.00 71.19 85 GLU A CA 1
ATOM 702 C C . GLU A 1 85 ? -16.423 -0.052 -60.946 1.00 71.19 85 GLU A C 1
ATOM 704 O O . GLU A 1 85 ? -16.480 -0.719 -59.915 1.00 71.19 85 GLU A O 1
ATOM 709 N N . ASN A 1 86 ? -16.532 -0.639 -62.142 1.00 72.12 86 ASN A N 1
ATOM 710 C CA . ASN A 1 86 ? -16.789 -2.073 -62.311 1.00 72.12 86 ASN A CA 1
ATOM 711 C C . ASN A 1 86 ? -15.646 -2.959 -61.770 1.00 72.12 86 ASN A C 1
ATOM 713 O O . ASN A 1 86 ? -15.901 -4.046 -61.254 1.00 72.12 86 ASN A O 1
ATOM 717 N N . GLN A 1 87 ? -14.391 -2.500 -61.845 1.00 72.69 87 GLN A N 1
ATOM 718 C CA . GLN A 1 87 ? -13.235 -3.201 -61.272 1.00 72.69 87 GLN A CA 1
ATOM 719 C C . GLN A 1 87 ? -13.198 -3.074 -59.743 1.00 72.69 87 GLN A C 1
ATOM 721 O O . GLN A 1 87 ? -12.799 -4.021 -59.066 1.00 72.69 87 GLN A O 1
ATOM 726 N N . TYR A 1 88 ? -13.651 -1.943 -59.190 1.00 74.69 88 TYR A N 1
ATOM 727 C CA . TYR A 1 88 ? -13.842 -1.771 -57.747 1.00 74.69 88 TYR A CA 1
ATOM 728 C C . TYR A 1 88 ? -14.881 -2.761 -57.201 1.00 74.69 88 TYR A C 1
ATOM 730 O O . TYR A 1 88 ? -14.593 -3.514 -56.268 1.00 74.69 88 TYR A O 1
ATOM 738 N N . ILE A 1 89 ? -16.054 -2.824 -57.838 1.00 74.06 89 ILE A N 1
ATOM 739 C CA . ILE A 1 89 ? -17.149 -3.730 -57.464 1.00 74.06 89 ILE A CA 1
ATOM 740 C C . ILE A 1 89 ? -16.707 -5.198 -57.586 1.00 74.06 89 ILE A C 1
ATOM 742 O O . ILE A 1 89 ? -16.888 -5.972 -56.647 1.00 74.06 89 ILE A O 1
ATOM 746 N N . SER A 1 90 ? -16.042 -5.572 -58.686 1.00 73.56 90 SER A N 1
ATOM 747 C CA . SER A 1 90 ? -15.573 -6.949 -58.912 1.00 73.56 90 SER A CA 1
ATOM 748 C C . SER A 1 90 ? -14.555 -7.444 -57.877 1.00 73.56 90 SER A C 1
ATOM 750 O O . SER A 1 90 ? -14.507 -8.643 -57.625 1.00 73.56 90 SER A O 1
ATOM 752 N N . VAL A 1 91 ? -13.748 -6.564 -57.270 1.00 72.06 91 VAL A N 1
ATOM 753 C CA . VAL A 1 91 ? -12.806 -6.945 -56.195 1.00 72.06 91 VAL A CA 1
ATOM 754 C C . VAL A 1 91 ? -13.527 -7.110 -54.848 1.00 72.06 91 VAL A C 1
ATOM 756 O O . VAL A 1 91 ? -13.044 -7.817 -53.961 1.00 72.06 91 VAL A O 1
ATOM 759 N N . LEU A 1 92 ? -14.699 -6.492 -54.675 1.00 72.31 92 LEU A N 1
ATOM 760 C CA . LEU A 1 92 ? -15.506 -6.624 -53.464 1.00 72.31 92 LEU A CA 1
ATOM 761 C C . LEU A 1 92 ? -16.392 -7.879 -53.483 1.00 72.31 92 LEU A C 1
ATOM 763 O O . LEU A 1 92 ? -16.423 -8.590 -52.476 1.00 72.31 92 LEU A O 1
ATOM 767 N N . ASP A 1 93 ? -17.042 -8.183 -54.608 1.00 66.75 93 ASP A N 1
ATOM 768 C CA . ASP A 1 93 ? -18.145 -9.160 -54.702 1.00 66.75 93 ASP A CA 1
ATOM 769 C C . ASP A 1 93 ? -17.726 -10.639 -54.888 1.00 66.75 93 ASP A C 1
ATOM 771 O O . ASP A 1 93 ? -18.559 -11.518 -55.101 1.00 66.75 93 ASP A O 1
ATOM 775 N N . GLU A 1 94 ? -16.432 -10.966 -54.766 1.00 55.31 94 GLU A N 1
ATOM 776 C CA . GLU A 1 94 ? -15.978 -12.364 -54.681 1.00 55.31 94 GLU A CA 1
ATOM 777 C C . GLU A 1 94 ? -16.470 -13.034 -53.381 1.00 55.31 94 GLU A C 1
ATOM 779 O O . GLU A 1 94 ? -15.762 -13.050 -52.368 1.00 55.31 94 GLU A O 1
ATOM 784 N N . THR A 1 95 ? -17.694 -13.571 -53.430 1.00 46.41 95 THR A N 1
ATOM 785 C CA . THR A 1 95 ? -18.303 -14.515 -52.477 1.00 46.41 95 THR A CA 1
ATOM 786 C C . THR A 1 95 ? -19.213 -15.512 -53.209 1.00 46.41 95 THR A C 1
ATOM 788 O O . THR A 1 95 ? -20.439 -15.470 -53.088 1.00 46.41 95 THR A O 1
ATOM 791 N N . LYS A 1 96 ? -18.625 -16.435 -53.981 1.00 35.97 96 LYS A N 1
ATOM 792 C CA . LYS A 1 96 ? -19.328 -17.616 -54.509 1.00 35.97 96 LYS A CA 1
ATOM 793 C C . LYS A 1 96 ? -18.375 -18.808 -54.583 1.00 35.97 96 LYS A C 1
ATOM 795 O O . LYS A 1 96 ? -17.201 -18.632 -54.885 1.00 35.97 96 LYS A O 1
ATOM 800 N N . ASP A 1 97 ? -18.882 -19.987 -54.242 1.00 32.78 97 ASP A N 1
ATOM 801 C CA . ASP A 1 97 ? -18.076 -21.149 -53.851 1.00 32.78 97 ASP A CA 1
ATOM 802 C C . ASP A 1 97 ? -18.104 -22.286 -54.897 1.00 32.78 97 ASP A C 1
ATOM 804 O O . ASP A 1 97 ? -18.988 -22.319 -55.758 1.00 32.78 97 ASP A O 1
ATOM 808 N N . ALA A 1 98 ? -17.188 -23.247 -54.725 1.00 28.53 98 ALA A N 1
ATOM 809 C CA . ALA A 1 98 ? -17.029 -24.534 -55.414 1.00 28.53 98 ALA A CA 1
ATOM 810 C C . ALA A 1 98 ? -16.525 -24.530 -56.885 1.00 28.53 98 ALA A C 1
ATOM 812 O O . ALA A 1 98 ? -16.840 -23.622 -57.653 1.00 28.53 98 ALA A O 1
ATOM 813 N N . PRO A 1 99 ? -15.863 -25.619 -57.355 1.00 37.62 99 PRO A N 1
ATOM 814 C CA . PRO A 1 99 ? -15.118 -26.660 -56.625 1.00 37.62 99 PRO A CA 1
ATOM 815 C C . PRO A 1 99 ? -13.686 -26.907 -57.169 1.00 37.62 99 PRO A C 1
ATOM 817 O O . PRO A 1 99 ? -13.276 -26.388 -58.203 1.00 37.62 99 PRO A O 1
ATOM 820 N N . ALA A 1 100 ? -12.918 -27.754 -56.475 1.00 32.47 100 ALA A N 1
ATOM 821 C CA . ALA A 1 100 ? -11.538 -28.090 -56.836 1.00 32.47 100 ALA A CA 1
ATOM 822 C C . ALA A 1 100 ? -11.400 -29.056 -58.036 1.00 32.47 100 ALA A C 1
ATOM 824 O O . ALA A 1 100 ? -12.185 -29.991 -58.197 1.00 32.47 100 ALA A O 1
ATOM 825 N N . ALA A 1 101 ? -10.303 -28.900 -58.786 1.00 26.81 101 ALA A N 1
ATOM 826 C CA . ALA A 1 101 ? -9.732 -29.901 -59.693 1.00 26.81 101 ALA A CA 1
ATOM 827 C C . ALA A 1 101 ? -8.272 -30.210 -59.283 1.00 26.81 101 ALA A C 1
ATOM 829 O O . ALA A 1 101 ? -7.654 -29.443 -58.546 1.00 26.81 101 ALA A O 1
ATOM 830 N N . GLN A 1 102 ? -7.743 -31.372 -59.681 1.00 28.75 102 GLN A N 1
ATOM 831 C CA . GLN A 1 102 ? -6.607 -32.015 -58.997 1.00 28.75 102 GLN A CA 1
ATOM 832 C C . GLN A 1 102 ? -5.209 -31.678 -59.574 1.00 28.75 102 GLN A C 1
ATOM 834 O O . GLN A 1 102 ? -5.082 -31.458 -60.778 1.00 28.75 102 GLN A O 1
ATOM 839 N N . PRO A 1 103 ? -4.138 -31.711 -58.749 1.00 35.44 103 PRO A N 1
ATOM 840 C CA . PRO A 1 103 ? -2.765 -31.452 -59.190 1.00 35.44 103 PRO A CA 1
ATOM 841 C C . PRO A 1 103 ? -2.000 -32.732 -59.598 1.00 35.44 103 PRO A C 1
ATOM 843 O O . PRO A 1 103 ? -1.401 -33.395 -58.752 1.00 35.44 103 PRO A O 1
ATOM 846 N N . ALA A 1 104 ? -1.976 -33.054 -60.897 1.00 26.78 104 ALA A N 1
ATOM 847 C CA . ALA A 1 104 ? -1.063 -34.024 -61.530 1.00 26.78 104 ALA A CA 1
ATOM 848 C C . ALA A 1 104 ? -1.177 -33.953 -63.072 1.00 26.78 104 ALA A C 1
ATOM 850 O O . ALA A 1 104 ? -2.276 -33.739 -63.569 1.00 26.78 104 ALA A O 1
ATOM 851 N N . THR A 1 105 ? -0.162 -34.177 -63.918 1.00 26.17 105 THR A N 1
ATOM 852 C CA . THR A 1 105 ? 1.310 -34.122 -63.775 1.00 26.17 105 THR A CA 1
ATOM 853 C C . THR A 1 105 ? 1.895 -33.973 -65.186 1.00 26.17 105 THR A C 1
ATOM 855 O O . THR A 1 105 ? 1.706 -34.865 -66.008 1.00 26.17 105 THR A O 1
ATOM 858 N N . THR A 1 106 ? 2.687 -32.930 -65.453 1.00 27.38 106 THR A N 1
ATOM 859 C CA . THR A 1 106 ? 3.573 -32.882 -66.636 1.00 27.38 106 THR A CA 1
ATOM 860 C C . THR A 1 106 ? 4.879 -32.175 -66.296 1.00 27.38 106 THR A C 1
ATOM 862 O O . THR A 1 106 ? 4.887 -31.172 -65.588 1.00 27.38 106 THR A O 1
ATOM 865 N N . LEU A 1 107 ? 5.992 -32.738 -66.771 1.00 30.34 107 LEU A N 1
ATOM 866 C CA . LEU A 1 107 ? 7.352 -32.344 -66.409 1.00 30.34 107 LEU A CA 1
ATOM 867 C C . LEU A 1 107 ? 7.985 -31.474 -67.502 1.00 30.34 107 LEU A C 1
ATOM 869 O O . LEU A 1 107 ? 8.260 -31.977 -68.587 1.00 30.34 107 LEU A O 1
ATOM 873 N N . THR A 1 108 ? 8.342 -30.232 -67.177 1.00 29.34 108 THR A N 1
ATOM 874 C CA . THR A 1 108 ? 9.396 -29.476 -67.879 1.00 29.34 108 THR A CA 1
ATOM 875 C C . THR A 1 108 ? 10.155 -28.621 -66.870 1.00 29.34 108 THR A C 1
ATOM 877 O O . THR A 1 108 ? 9.576 -27.725 -66.260 1.00 29.34 108 THR A O 1
ATOM 880 N N . GLY A 1 109 ? 11.444 -28.910 -66.672 1.00 33.38 109 GLY A N 1
ATOM 881 C CA . GLY A 1 109 ? 12.343 -28.053 -65.894 1.00 33.38 109 GLY A CA 1
ATOM 882 C C . GLY A 1 109 ? 12.822 -26.834 -66.699 1.00 33.38 109 GLY A C 1
ATOM 883 O O . GLY A 1 109 ? 12.628 -26.796 -67.916 1.00 33.38 109 GLY A O 1
ATOM 884 N N . PRO A 1 110 ? 13.460 -25.846 -66.049 1.00 37.56 110 PRO A N 1
ATOM 885 C CA . PRO A 1 110 ? 13.981 -24.667 -66.732 1.00 37.56 110 PRO A CA 1
ATOM 886 C C . PRO A 1 110 ? 15.210 -25.016 -67.593 1.00 37.56 110 PRO A C 1
ATOM 888 O O . PRO A 1 110 ? 16.109 -25.711 -67.109 1.00 37.56 110 PRO A O 1
ATOM 891 N N . PRO A 1 111 ? 15.308 -24.518 -68.838 1.00 36.94 111 PRO A N 1
ATOM 892 C CA . PRO A 1 111 ? 16.547 -24.575 -69.598 1.00 36.94 111 PRO A CA 1
ATOM 893 C C . PRO A 1 111 ? 17.518 -23.493 -69.108 1.00 36.94 111 PRO A C 1
ATOM 895 O O . PRO A 1 111 ? 17.167 -22.318 -69.023 1.00 36.94 111 PRO A O 1
ATOM 898 N N . ALA A 1 112 ? 18.764 -23.880 -68.846 1.00 32.88 112 ALA A N 1
ATOM 899 C CA . ALA A 1 112 ? 19.880 -22.943 -68.861 1.00 32.88 112 ALA A CA 1
ATOM 900 C C . ALA A 1 112 ? 20.433 -22.869 -70.292 1.00 32.88 112 ALA A C 1
ATOM 902 O O . ALA A 1 112 ? 20.700 -23.905 -70.901 1.00 32.88 112 ALA A O 1
ATOM 903 N N . THR A 1 113 ? 20.642 -21.663 -70.816 1.00 32.38 113 THR A N 1
ATOM 904 C CA . THR A 1 113 ? 21.299 -21.433 -72.113 1.00 32.38 113 THR A CA 1
ATOM 905 C C . THR A 1 113 ? 22.317 -20.307 -71.991 1.00 32.38 113 THR A C 1
ATOM 907 O O . THR A 1 113 ? 22.004 -19.246 -71.453 1.00 32.38 113 THR A O 1
ATOM 910 N N . GLY A 1 114 ? 23.533 -20.546 -72.488 1.00 32.12 114 GLY A N 1
ATOM 911 C CA . GLY A 1 114 ? 24.588 -19.533 -72.571 1.00 32.12 114 GLY A CA 1
ATOM 912 C C . GLY A 1 114 ? 24.309 -18.453 -73.632 1.00 32.12 114 GLY A C 1
ATOM 913 O O . GLY A 1 114 ? 23.339 -18.560 -74.384 1.00 32.12 114 GLY A O 1
ATOM 914 N N . PRO A 1 115 ? 25.146 -17.404 -73.698 1.00 43.22 115 PRO A N 1
ATOM 915 C CA . PRO A 1 115 ? 24.868 -16.213 -74.498 1.00 43.22 115 PRO A CA 1
ATOM 916 C C . PRO A 1 115 ? 25.166 -16.390 -75.996 1.00 43.22 115 PRO A C 1
ATOM 918 O O . PRO A 1 115 ? 26.254 -16.825 -76.368 1.00 43.22 115 PRO A O 1
ATOM 921 N N . ALA A 1 116 ? 24.238 -15.943 -76.852 1.00 29.38 116 ALA A N 1
ATOM 922 C CA . ALA A 1 116 ? 24.484 -15.685 -78.274 1.00 29.38 116 ALA A CA 1
ATOM 923 C C . ALA A 1 116 ? 23.528 -14.608 -78.851 1.00 29.38 116 ALA A C 1
ATOM 925 O O . ALA A 1 116 ? 22.347 -14.862 -79.047 1.00 29.38 116 ALA A O 1
ATOM 926 N N . SER A 1 117 ? 24.090 -13.424 -79.122 1.00 32.47 117 SER A N 1
ATOM 927 C CA . SER A 1 117 ? 23.799 -12.456 -80.207 1.00 32.47 117 SER A CA 1
ATOM 928 C C . SER A 1 117 ? 22.362 -12.152 -80.696 1.00 32.47 117 SER A C 1
ATOM 930 O O . SER A 1 117 ? 21.704 -13.008 -81.277 1.00 32.47 117 SER A O 1
ATOM 932 N N . GLY A 1 118 ? 21.980 -10.858 -80.704 1.00 28.91 118 GLY A N 1
ATOM 933 C CA . GLY A 1 118 ? 20.873 -10.356 -81.549 1.00 28.91 118 GLY A CA 1
ATOM 934 C C . GLY A 1 118 ? 20.418 -8.890 -81.359 1.00 28.91 118 GLY A C 1
ATOM 935 O O . GLY A 1 118 ? 19.442 -8.681 -80.659 1.00 28.91 118 GLY A O 1
ATOM 936 N N . LEU A 1 119 ? 21.108 -7.928 -82.010 1.00 30.53 119 LEU A N 1
ATOM 937 C CA . LEU A 1 119 ? 20.686 -6.603 -82.576 1.00 30.53 119 LEU A CA 1
ATOM 938 C C . LEU A 1 119 ? 19.479 -5.818 -81.969 1.00 30.53 119 LEU A C 1
ATOM 940 O O . LEU A 1 119 ? 18.416 -6.382 -81.760 1.00 30.53 119 LEU A O 1
ATOM 944 N N . GLY A 1 120 ? 19.468 -4.481 -81.807 1.00 28.00 120 GLY A N 1
ATOM 945 C CA . GLY A 1 120 ? 20.396 -3.367 -82.131 1.00 28.00 120 GLY A CA 1
ATOM 946 C C . GLY A 1 120 ? 20.287 -2.240 -81.066 1.00 28.00 120 GLY A C 1
ATOM 947 O O . GLY A 1 120 ? 19.798 -2.512 -79.977 1.00 28.00 120 GLY A O 1
ATOM 948 N N . VAL A 1 121 ? 20.692 -0.968 -81.234 1.00 30.61 121 VAL A N 1
ATOM 949 C CA . VAL A 1 121 ? 20.719 -0.075 -82.422 1.00 30.61 121 VAL A CA 1
ATOM 950 C C . VAL A 1 121 ? 22.063 0.741 -82.481 1.00 30.61 121 VAL A C 1
ATOM 952 O O . VAL A 1 121 ? 23.061 0.197 -82.016 1.00 30.61 121 VAL A O 1
ATOM 955 N N . PRO A 1 122 ? 22.225 1.900 -83.173 1.00 42.38 122 PRO A N 1
ATOM 956 C CA . PRO A 1 122 ? 23.257 2.068 -84.204 1.00 42.38 122 PRO A CA 1
ATOM 957 C C . PRO A 1 122 ? 24.588 2.710 -83.750 1.00 42.38 122 PRO A C 1
ATOM 959 O O . PRO A 1 122 ? 24.637 3.485 -82.799 1.00 42.38 122 PRO A O 1
ATOM 962 N N . ALA A 1 123 ? 25.645 2.498 -84.544 1.00 30.12 123 ALA A N 1
ATOM 963 C CA . ALA A 1 123 ? 26.904 3.252 -84.496 1.00 30.12 123 ALA A CA 1
ATOM 964 C C . ALA A 1 123 ? 27.453 3.497 -85.919 1.00 30.12 123 ALA A C 1
ATOM 966 O O . ALA A 1 123 ? 27.141 2.747 -86.845 1.00 30.12 123 ALA A O 1
ATOM 967 N N . ALA A 1 124 ? 28.240 4.562 -86.105 1.00 33.00 124 ALA A N 1
ATOM 968 C CA . ALA A 1 124 ? 28.753 4.978 -87.415 1.00 33.00 124 ALA A CA 1
ATOM 969 C C . ALA A 1 124 ? 29.942 4.123 -87.897 1.00 33.00 124 ALA A C 1
ATOM 971 O O . ALA A 1 124 ? 30.743 3.640 -87.098 1.00 33.00 124 ALA A O 1
ATOM 972 N N . ALA A 1 125 ? 30.066 3.953 -89.216 1.00 30.12 125 ALA A N 1
ATOM 973 C CA . ALA A 1 125 ? 31.037 3.045 -89.817 1.00 30.12 125 ALA A CA 1
ATOM 974 C C . ALA A 1 125 ? 32.414 3.689 -90.055 1.00 30.12 125 ALA A C 1
ATOM 976 O O . ALA A 1 125 ? 32.534 4.685 -90.767 1.00 30.12 125 ALA A O 1
ATOM 977 N N . VAL A 1 126 ? 33.460 3.029 -89.557 1.00 32.94 126 VAL A N 1
ATOM 978 C CA . VAL A 1 126 ? 34.841 3.137 -90.047 1.00 32.94 126 VAL A CA 1
ATOM 979 C C . VAL A 1 126 ? 35.356 1.707 -90.202 1.00 32.94 126 VAL A C 1
ATOM 981 O O . VAL A 1 126 ? 35.168 0.890 -89.303 1.00 32.94 126 VAL A O 1
ATOM 984 N N . SER A 1 127 ? 35.966 1.375 -91.339 1.00 32.00 127 SER A N 1
ATOM 985 C CA . SER A 1 127 ? 36.489 0.031 -91.597 1.00 32.00 127 SER A CA 1
ATOM 986 C C . SER A 1 127 ? 37.825 0.105 -92.325 1.00 32.00 127 SER A C 1
ATOM 988 O O . SER A 1 127 ? 37.977 0.858 -93.286 1.00 32.00 127 SER A O 1
ATOM 990 N N . SER A 1 128 ? 38.783 -0.689 -91.857 1.00 32.09 128 SER A N 1
ATOM 991 C CA . SER A 1 128 ? 40.074 -0.918 -92.491 1.00 32.09 128 SER A CA 1
ATOM 992 C C . SER A 1 128 ? 40.226 -2.408 -92.795 1.00 32.09 128 SER A C 1
ATOM 994 O O . SER A 1 128 ? 39.973 -3.261 -91.947 1.00 32.09 128 SER A O 1
ATOM 996 N N . VAL A 1 129 ? 40.652 -2.723 -94.017 1.00 32.25 129 VAL A N 1
ATOM 997 C CA . VAL A 1 129 ? 41.034 -4.074 -94.447 1.00 32.25 129 VAL A CA 1
ATOM 998 C C . VAL A 1 129 ? 42.290 -3.953 -95.304 1.00 32.25 129 VAL A C 1
ATOM 1000 O O . VAL A 1 129 ? 42.372 -3.088 -96.173 1.00 32.25 129 VAL A O 1
ATOM 1003 N N . ALA A 1 130 ? 43.262 -4.831 -95.065 1.00 32.47 130 ALA A N 1
ATOM 1004 C CA . ALA A 1 130 ? 44.435 -5.023 -95.913 1.00 32.47 130 ALA A CA 1
ATOM 1005 C C . ALA A 1 130 ? 44.371 -6.420 -96.551 1.00 32.47 130 ALA A C 1
ATOM 1007 O O . ALA A 1 130 ? 43.917 -7.357 -95.896 1.00 32.47 130 ALA A O 1
ATOM 1008 N N . GLY A 1 131 ? 44.836 -6.587 -97.797 1.00 30.97 131 GLY A N 1
ATOM 1009 C CA . GLY A 1 131 ? 44.830 -7.916 -98.426 1.00 30.97 131 GLY A CA 1
ATOM 1010 C C . GLY A 1 131 ? 45.110 -7.998 -99.931 1.00 30.97 131 GLY A C 1
ATOM 1011 O O . GLY A 1 131 ? 44.204 -8.328 -100.675 1.00 30.97 131 GLY A O 1
ATOM 1012 N N . ALA A 1 132 ? 46.374 -7.786 -100.321 1.00 29.28 132 ALA A N 1
ATOM 1013 C CA . ALA A 1 132 ? 47.091 -8.411 -101.455 1.00 29.28 132 ALA A CA 1
ATOM 1014 C C . ALA A 1 132 ? 46.560 -8.374 -102.921 1.00 29.28 132 ALA A C 1
ATOM 1016 O O . ALA A 1 132 ? 45.438 -8.761 -103.204 1.00 29.28 132 ALA A O 1
ATOM 1017 N N . ALA A 1 133 ? 47.514 -8.136 -103.848 1.00 28.86 133 ALA A N 1
ATOM 1018 C CA . ALA A 1 133 ? 47.609 -8.672 -105.229 1.00 28.86 133 ALA A CA 1
ATOM 1019 C C . ALA A 1 133 ? 46.504 -8.302 -106.266 1.00 28.86 133 ALA A C 1
ATOM 1021 O O . ALA A 1 133 ? 45.328 -8.228 -105.955 1.00 28.86 133 ALA A O 1
ATOM 1022 N N . THR A 1 134 ? 46.774 -8.069 -107.561 1.00 31.08 134 THR A N 1
ATOM 1023 C CA . THR A 1 134 ? 48.010 -8.082 -108.392 1.00 31.08 134 THR A CA 1
ATOM 1024 C C . THR A 1 134 ? 47.829 -7.074 -109.574 1.00 31.08 134 THR A C 1
ATOM 1026 O O . THR A 1 134 ? 46.730 -6.541 -109.722 1.00 31.08 134 THR A O 1
ATOM 1029 N N . PRO A 1 135 ? 48.847 -6.734 -110.400 1.00 43.66 135 PRO A N 1
ATOM 1030 C CA . PRO A 1 135 ? 48.808 -5.565 -111.306 1.00 43.66 135 PRO A CA 1
ATOM 1031 C C . PRO A 1 135 ? 48.225 -5.854 -112.707 1.00 43.66 135 PRO A C 1
ATOM 1033 O O . PRO A 1 135 ? 48.229 -7.010 -113.122 1.00 43.66 135 PRO A O 1
ATOM 1036 N N . THR A 1 136 ? 47.856 -4.809 -113.480 1.00 29.77 136 THR A N 1
ATOM 1037 C CA . THR A 1 136 ? 48.073 -4.705 -114.957 1.00 29.77 136 THR A CA 1
ATOM 1038 C C . THR A 1 136 ? 47.697 -3.315 -115.536 1.00 29.77 136 THR A C 1
ATOM 1040 O O . THR A 1 136 ? 46.632 -2.787 -115.254 1.00 29.77 136 THR A O 1
ATOM 1043 N N . THR A 1 137 ? 48.619 -2.749 -116.334 1.00 30.48 137 THR A N 1
ATOM 1044 C CA . THR A 1 137 ? 48.556 -1.641 -117.334 1.00 30.48 137 THR A CA 1
ATOM 1045 C C . THR A 1 137 ? 47.439 -0.575 -117.335 1.00 30.48 137 THR A C 1
ATOM 1047 O O . THR A 1 137 ? 46.272 -0.904 -117.514 1.00 30.48 137 THR A O 1
ATOM 1050 N N . LEU A 1 138 ? 47.844 0.705 -117.422 1.00 35.59 138 LEU A N 1
ATOM 1051 C CA . LEU A 1 138 ? 47.662 1.634 -118.576 1.00 35.59 138 LEU A CA 1
ATOM 1052 C C . LEU A 1 138 ? 48.238 3.019 -118.172 1.00 35.59 138 LEU A C 1
ATOM 1054 O O . LEU A 1 138 ? 47.792 3.623 -117.208 1.00 35.59 138 LEU A O 1
ATOM 1058 N N . ALA A 1 139 ? 49.386 3.456 -118.699 1.00 31.59 139 ALA A N 1
ATOM 1059 C CA . ALA A 1 139 ? 49.564 4.136 -119.992 1.00 31.59 139 ALA A CA 1
ATOM 1060 C C . ALA A 1 139 ? 49.027 5.589 -120.027 1.00 31.59 139 ALA A C 1
ATOM 1062 O O . ALA A 1 139 ? 47.887 5.836 -120.404 1.00 31.59 139 ALA A O 1
ATOM 1063 N N . GLY A 1 140 ? 49.899 6.557 -119.709 1.00 37.69 140 GLY A N 1
ATOM 1064 C CA . GLY A 1 140 ? 49.618 7.997 -119.790 1.00 37.69 140 GLY A CA 1
ATOM 1065 C C . GLY A 1 140 ? 50.884 8.820 -120.055 1.00 37.69 140 GLY A C 1
ATOM 1066 O O . GLY A 1 140 ? 51.543 9.270 -119.124 1.00 37.69 140 GLY A O 1
ATOM 1067 N N . ARG A 1 141 ? 51.249 8.996 -121.333 1.00 35.00 141 ARG A N 1
ATOM 1068 C CA . ARG A 1 141 ? 52.298 9.945 -121.770 1.00 35.00 141 ARG A CA 1
ATOM 1069 C C . ARG A 1 141 ? 51.759 11.384 -121.668 1.00 35.00 141 ARG A C 1
ATOM 1071 O O . ARG A 1 141 ? 50.571 11.597 -121.894 1.00 35.00 141 ARG A O 1
ATOM 1078 N N . PRO A 1 142 ? 52.636 12.370 -121.430 1.00 43.31 142 PRO A N 1
ATOM 1079 C CA . PRO A 1 142 ? 53.185 13.054 -122.598 1.00 43.31 142 PRO A CA 1
ATOM 1080 C C . PRO A 1 142 ? 54.707 12.932 -122.673 1.00 43.31 142 PRO A C 1
ATOM 1082 O O . PRO A 1 142 ? 55.438 13.346 -121.781 1.00 43.31 142 PRO A O 1
ATOM 1085 N N . ALA A 1 143 ? 55.184 12.412 -123.802 1.00 33.19 143 ALA A N 1
ATOM 1086 C CA . ALA A 1 143 ? 56.539 12.711 -124.238 1.00 33.19 143 ALA A CA 1
ATOM 1087 C C . ALA A 1 143 ? 56.496 14.069 -124.943 1.00 33.19 143 ALA A C 1
ATOM 1089 O O . ALA A 1 143 ? 55.634 14.260 -125.802 1.00 33.19 143 ALA A O 1
ATOM 1090 N N . ASN A 1 144 ? 57.437 14.960 -124.646 1.00 39.12 144 ASN A N 1
ATOM 1091 C CA . ASN A 1 144 ? 57.798 16.026 -125.570 1.00 39.12 144 ASN A CA 1
ATOM 1092 C C . ASN A 1 144 ? 59.324 16.105 -125.641 1.00 39.12 144 ASN A C 1
ATOM 1094 O O . ASN A 1 144 ? 59.986 16.171 -124.608 1.00 39.12 144 ASN A O 1
ATOM 1098 N N . VAL A 1 145 ? 59.869 16.012 -126.852 1.00 40.81 145 VAL A N 1
ATOM 1099 C CA . VAL A 1 145 ? 61.307 15.864 -127.104 1.00 40.81 145 VAL A CA 1
ATOM 1100 C C . VAL A 1 145 ? 61.671 16.697 -128.332 1.00 40.81 145 VAL A C 1
ATOM 1102 O O . VAL A 1 145 ? 61.171 16.402 -129.418 1.00 40.81 145 VAL A O 1
ATOM 1105 N N . PRO A 1 146 ? 62.566 17.687 -128.210 1.00 43.72 146 PRO A N 1
ATOM 1106 C CA . PRO A 1 146 ? 63.254 18.269 -129.353 1.00 43.72 146 PRO A CA 1
ATOM 1107 C C . PRO A 1 146 ? 64.538 17.469 -129.627 1.00 43.72 146 PRO A C 1
ATOM 1109 O O . PRO A 1 146 ? 65.515 17.565 -128.890 1.00 43.72 146 PRO A O 1
ATOM 1112 N N . THR A 1 147 ? 64.555 16.663 -130.691 1.00 36.88 147 THR A N 1
ATOM 1113 C CA . THR A 1 147 ? 65.786 16.033 -131.207 1.00 36.88 147 THR A CA 1
ATOM 1114 C C . THR A 1 147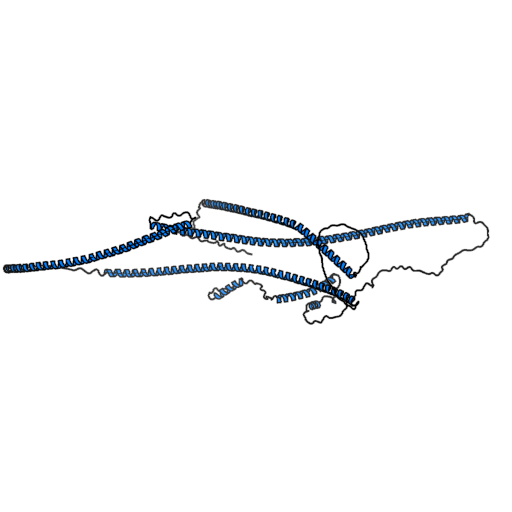 ? 65.909 16.285 -132.705 1.00 36.88 147 THR A C 1
ATOM 1116 O O . THR A 1 147 ? 65.523 15.475 -133.542 1.00 36.88 147 THR A O 1
ATOM 1119 N N . ALA A 1 148 ? 66.439 17.464 -133.009 1.00 36.91 148 ALA A N 1
ATOM 1120 C CA . ALA A 1 148 ? 66.992 17.912 -134.281 1.00 36.91 148 ALA A CA 1
ATOM 1121 C C . ALA A 1 148 ? 67.933 19.079 -133.906 1.00 36.91 148 ALA A C 1
ATOM 1123 O O . ALA A 1 148 ? 67.570 19.885 -133.055 1.00 36.91 148 ALA A O 1
ATOM 1124 N N . LEU A 1 149 ? 69.161 19.194 -134.408 1.00 36.94 149 LEU A N 1
ATOM 1125 C CA . LEU A 1 149 ? 69.633 18.882 -135.757 1.00 36.94 149 LEU A CA 1
ATOM 1126 C C . LEU A 1 149 ? 70.931 18.049 -135.743 1.00 36.94 149 LEU A C 1
ATOM 1128 O O . LEU A 1 149 ? 71.708 18.120 -134.795 1.00 36.94 149 LEU A O 1
ATOM 1132 N N . VAL A 1 150 ? 71.212 17.329 -136.834 1.00 42.31 150 VAL A N 1
ATOM 1133 C CA . VAL A 1 150 ? 72.574 16.849 -137.126 1.00 42.31 150 VAL A CA 1
ATOM 1134 C C . VAL A 1 150 ? 73.333 17.969 -137.835 1.00 42.31 150 VAL A C 1
ATOM 1136 O O . VAL A 1 150 ? 72.884 18.453 -138.871 1.00 42.31 150 VAL A O 1
ATOM 1139 N N . GLY A 1 151 ? 74.492 18.347 -137.299 1.00 35.16 151 GLY A N 1
ATOM 1140 C CA . GLY A 1 151 ? 75.422 19.292 -137.914 1.00 35.16 151 GLY A CA 1
ATOM 1141 C C . GLY A 1 151 ? 76.840 19.014 -137.409 1.00 35.16 151 GLY A C 1
ATOM 1142 O O . GLY A 1 151 ? 77.085 19.207 -136.220 1.00 35.16 151 GLY A O 1
ATOM 1143 N N . PRO A 1 152 ? 77.759 18.503 -138.247 1.00 51.41 152 PRO A N 1
ATOM 1144 C CA . PRO A 1 152 ? 79.108 18.176 -137.812 1.00 51.41 152 PRO A CA 1
ATOM 1145 C C . PRO A 1 152 ? 80.007 19.413 -137.891 1.00 51.41 152 PRO A C 1
ATOM 1147 O O . PRO A 1 152 ? 80.582 19.688 -138.941 1.00 51.41 152 PRO A O 1
ATOM 1150 N N . ASP A 1 153 ? 80.180 20.120 -136.776 1.00 34.91 153 ASP A N 1
ATOM 1151 C CA . ASP A 1 153 ? 81.328 21.014 -136.612 1.00 34.91 153 ASP A CA 1
ATOM 1152 C C . ASP A 1 153 ? 81.996 20.820 -135.245 1.00 34.91 153 ASP A C 1
ATOM 1154 O O . ASP A 1 153 ? 81.377 20.389 -134.270 1.00 34.91 153 ASP A O 1
ATOM 1158 N N . ARG A 1 154 ? 83.307 21.052 -135.207 1.00 52.03 154 ARG A N 1
ATOM 1159 C CA . ARG A 1 154 ? 84.230 20.622 -134.152 1.00 52.03 154 ARG A CA 1
ATOM 1160 C C . ARG A 1 154 ? 84.769 21.818 -133.365 1.00 52.03 154 ARG A C 1
ATOM 1162 O O . ARG A 1 154 ? 85.948 21.861 -133.014 1.00 52.03 154 ARG A O 1
ATOM 1169 N N . SER A 1 155 ? 83.895 22.784 -133.096 1.00 46.34 155 SER A N 1
ATOM 1170 C CA . SER A 1 155 ? 84.148 23.919 -132.210 1.00 46.34 155 SER A CA 1
ATOM 1171 C C . SER A 1 155 ? 83.940 23.519 -130.750 1.00 46.34 155 SER A C 1
ATOM 1173 O O . SER A 1 155 ? 82.912 22.941 -130.401 1.00 46.34 155 SER A O 1
ATOM 1175 N N . SER A 1 156 ? 84.909 23.849 -129.899 1.00 48.91 156 SER A N 1
ATOM 1176 C CA . SER A 1 156 ? 84.860 23.658 -128.446 1.00 48.91 156 SER A CA 1
ATOM 1177 C C . SER A 1 156 ? 83.548 24.140 -127.820 1.00 48.91 156 SER A C 1
ATOM 1179 O O . SER A 1 156 ? 83.155 25.286 -128.041 1.00 48.91 156 SER A O 1
ATOM 1181 N N . VAL A 1 157 ? 82.958 23.325 -126.937 1.00 52.88 157 VAL A N 1
ATOM 1182 C CA . VAL A 1 157 ? 82.173 23.870 -125.818 1.00 52.88 157 VAL A CA 1
ATOM 1183 C C . VAL A 1 157 ? 83.122 24.800 -125.069 1.00 52.88 157 VAL A C 1
ATOM 1185 O O . VAL A 1 157 ? 84.159 24.342 -124.593 1.00 52.88 157 VAL A O 1
ATOM 1188 N N . THR A 1 158 ? 82.835 26.100 -125.045 1.00 58.56 158 THR A N 1
ATOM 1189 C CA . THR A 1 158 ? 83.646 27.041 -124.270 1.00 58.56 158 THR A CA 1
ATOM 1190 C C . THR A 1 158 ? 83.426 26.770 -122.788 1.00 58.56 158 THR A C 1
ATOM 1192 O O . THR A 1 158 ? 82.299 26.489 -122.368 1.00 58.56 158 THR A O 1
ATOM 1195 N N . ASP A 1 159 ? 84.492 26.863 -121.988 1.00 67.25 159 ASP A N 1
ATOM 1196 C CA . ASP A 1 159 ? 84.424 26.583 -120.548 1.00 67.25 159 ASP A CA 1
ATOM 1197 C C . ASP A 1 159 ? 83.339 27.426 -119.855 1.00 67.25 159 ASP A C 1
ATOM 1199 O O . ASP A 1 159 ? 82.673 26.945 -118.947 1.00 67.25 159 ASP A O 1
ATOM 1203 N N . GLU A 1 160 ? 83.063 28.628 -120.373 1.00 74.06 160 GLU A N 1
ATOM 1204 C CA . GLU A 1 160 ? 81.959 29.511 -119.977 1.00 74.06 160 GLU A CA 1
ATOM 1205 C C . GLU A 1 160 ? 80.577 28.827 -119.969 1.00 74.06 160 GLU A C 1
ATOM 1207 O O . GLU A 1 160 ? 79.821 28.992 -119.012 1.00 74.06 160 GLU A O 1
ATOM 1212 N N . GLN A 1 161 ? 80.221 28.045 -120.998 1.00 76.44 161 GLN A N 1
ATOM 1213 C CA . GLN A 1 161 ? 78.909 27.377 -121.067 1.00 76.44 161 GLN A CA 1
ATOM 1214 C C . GLN A 1 161 ? 78.806 26.226 -120.064 1.00 76.44 161 GLN A C 1
ATOM 1216 O O . GLN A 1 161 ? 77.769 26.027 -119.430 1.00 76.44 161 GLN A O 1
ATOM 1221 N N . MET A 1 162 ? 79.901 25.485 -119.901 1.00 75.38 162 MET A N 1
ATOM 1222 C CA . MET A 1 162 ? 80.021 24.426 -118.906 1.00 75.38 162 MET A CA 1
ATOM 1223 C C . MET A 1 162 ? 79.968 25.007 -117.483 1.00 75.38 162 MET A C 1
ATOM 1225 O O . MET A 1 162 ? 79.270 24.473 -116.625 1.00 75.38 162 MET A O 1
ATOM 1229 N N . GLN A 1 163 ? 80.614 26.149 -117.250 1.00 80.88 163 GLN A N 1
ATOM 1230 C CA . GLN A 1 163 ? 80.601 26.860 -115.974 1.00 80.88 163 GLN A CA 1
ATOM 1231 C C . GLN A 1 163 ? 79.237 27.500 -115.667 1.00 80.88 163 GLN A C 1
ATOM 1233 O O . GLN A 1 163 ? 78.812 27.479 -114.517 1.00 80.88 163 GLN A O 1
ATOM 1238 N N . MET A 1 164 ? 78.487 27.973 -116.670 1.00 82.81 164 MET A N 1
ATOM 1239 C CA . MET A 1 164 ? 77.084 28.379 -116.480 1.00 82.81 164 MET A CA 1
ATOM 1240 C C . MET A 1 164 ? 76.182 27.214 -116.047 1.00 82.81 164 MET A C 1
ATOM 1242 O O . MET A 1 164 ? 75.274 27.424 -115.246 1.00 82.81 164 MET A O 1
ATOM 1246 N N . LEU A 1 165 ? 76.420 25.998 -116.552 1.00 83.06 165 LEU A N 1
ATOM 1247 C CA . LEU A 1 165 ? 75.683 24.799 -116.136 1.00 83.06 165 LEU A CA 1
ATOM 1248 C C . LEU A 1 165 ? 76.053 24.350 -114.717 1.00 83.06 165 LEU A C 1
ATOM 1250 O O . LEU A 1 165 ? 75.152 23.986 -113.964 1.00 83.06 165 LEU A O 1
ATOM 1254 N N . TYR A 1 166 ? 77.330 24.433 -114.327 1.00 87.12 166 TYR A N 1
ATOM 1255 C CA . TYR A 1 166 ? 77.740 24.199 -112.937 1.00 87.12 166 TYR A CA 1
ATOM 1256 C C . TYR A 1 166 ? 77.121 25.231 -111.987 1.00 87.12 166 TYR A C 1
ATOM 1258 O O . TYR A 1 166 ? 76.428 24.829 -111.060 1.00 87.12 166 TYR A O 1
ATOM 1266 N N . ASN A 1 167 ? 77.222 26.533 -112.281 1.00 88.31 167 ASN A N 1
ATOM 1267 C CA . ASN A 1 167 ? 76.587 27.575 -111.465 1.00 88.31 167 ASN A CA 1
ATOM 1268 C C . ASN A 1 167 ? 75.064 27.369 -111.326 1.00 88.31 167 ASN A C 1
ATOM 1270 O O . ASN A 1 167 ? 74.518 27.570 -110.249 1.00 88.31 167 ASN A O 1
ATOM 1274 N N . GLN A 1 168 ? 74.365 26.942 -112.389 1.00 89.62 168 GLN A N 1
ATOM 1275 C CA . GLN A 1 168 ? 72.929 26.632 -112.313 1.00 89.62 168 GLN A CA 1
ATOM 1276 C C . GLN A 1 168 ? 72.617 25.382 -111.482 1.00 89.62 168 GLN A C 1
ATOM 1278 O O . GLN A 1 168 ? 71.512 25.279 -110.954 1.00 89.62 168 GLN A O 1
ATOM 1283 N N . MET A 1 169 ? 73.542 24.426 -111.383 1.00 89.06 169 MET A N 1
ATOM 1284 C CA . MET A 1 169 ? 73.405 23.274 -110.493 1.00 89.06 169 MET A CA 1
ATOM 1285 C C . MET A 1 169 ? 73.650 23.694 -109.041 1.00 89.06 169 MET A C 1
ATOM 1287 O O . MET A 1 169 ? 72.812 23.403 -108.193 1.00 89.06 169 MET A O 1
ATOM 1291 N N . ASP A 1 170 ? 74.697 24.482 -108.788 1.00 91.25 170 ASP A N 1
ATOM 1292 C CA . ASP A 1 170 ? 75.003 25.052 -107.474 1.00 91.25 170 ASP A CA 1
ATOM 1293 C C . ASP A 1 170 ? 73.832 25.914 -106.958 1.00 91.25 170 ASP A C 1
ATOM 1295 O O . ASP A 1 170 ? 73.344 25.682 -105.855 1.00 91.25 170 ASP A O 1
ATOM 1299 N N . ASP A 1 171 ? 73.282 26.825 -107.776 1.00 90.94 171 ASP A N 1
ATOM 1300 C CA . ASP A 1 171 ? 72.078 27.622 -107.460 1.00 90.94 171 ASP A CA 1
ATOM 1301 C C . ASP A 1 171 ? 70.866 26.742 -107.089 1.00 90.94 171 ASP A C 1
ATOM 1303 O O . ASP A 1 171 ? 70.033 27.120 -106.257 1.00 90.94 171 ASP A O 1
ATOM 1307 N N . LYS A 1 172 ? 70.731 25.570 -107.727 1.00 92.56 172 LYS A N 1
ATOM 1308 C CA . LYS A 1 172 ? 69.625 24.630 -107.488 1.00 92.56 172 LYS A CA 1
ATOM 1309 C C . LYS A 1 172 ? 69.833 23.805 -106.231 1.00 92.56 172 LYS A C 1
ATOM 1311 O O . LYS A 1 172 ? 68.866 23.642 -105.490 1.00 92.56 172 LYS A O 1
ATOM 1316 N N . ASP A 1 173 ? 71.045 23.341 -105.963 1.00 94.62 173 ASP A N 1
ATOM 1317 C CA . ASP A 1 173 ? 71.376 22.649 -104.719 1.00 94.62 173 ASP A CA 1
ATOM 1318 C C . ASP A 1 173 ? 71.298 23.606 -103.521 1.00 94.62 173 ASP A C 1
ATOM 1320 O O . ASP A 1 173 ? 70.796 23.229 -102.462 1.00 94.62 173 ASP A O 1
ATOM 1324 N N . ASP A 1 174 ? 71.661 24.877 -103.700 1.00 93.81 174 ASP A N 1
ATOM 1325 C CA . ASP A 1 174 ? 71.525 25.919 -102.681 1.00 93.81 174 ASP A CA 1
ATOM 1326 C C . ASP A 1 174 ? 70.043 26.265 -102.408 1.00 93.81 174 ASP A C 1
ATOM 1328 O O . ASP A 1 174 ? 69.649 26.498 -101.263 1.00 93.81 174 ASP A O 1
ATOM 1332 N N . GLU A 1 175 ? 69.179 26.239 -103.429 1.00 94.31 175 GLU A N 1
ATOM 1333 C CA . GLU A 1 175 ? 67.719 26.352 -103.270 1.00 94.31 175 GLU A CA 1
ATOM 1334 C C . GLU A 1 175 ? 67.093 25.099 -102.631 1.00 94.31 175 GLU A C 1
ATOM 1336 O O . GLU A 1 175 ? 66.275 25.218 -101.716 1.00 94.31 175 GLU A O 1
ATOM 1341 N N . ILE A 1 176 ? 67.522 23.895 -103.020 1.00 93.88 176 ILE A N 1
ATOM 1342 C CA . ILE A 1 176 ? 67.129 22.634 -102.368 1.00 93.88 176 ILE A CA 1
ATOM 1343 C C . ILE A 1 176 ? 67.543 22.649 -100.891 1.00 93.88 176 ILE A C 1
ATOM 1345 O O . ILE A 1 176 ? 66.762 22.239 -100.034 1.00 93.88 176 ILE A O 1
ATOM 1349 N N . ASN A 1 177 ? 68.722 23.181 -100.566 1.00 95.12 177 ASN A N 1
ATOM 1350 C CA . ASN A 1 177 ? 69.216 23.339 -99.201 1.00 95.12 177 ASN A CA 1
ATOM 1351 C C . ASN A 1 177 ? 68.356 24.339 -98.399 1.00 95.12 177 ASN A C 1
ATOM 1353 O O . ASN A 1 177 ? 67.902 24.017 -97.299 1.00 95.12 177 ASN A O 1
ATOM 1357 N N . LYS A 1 178 ? 68.019 25.509 -98.965 1.00 94.88 178 LYS A N 1
ATOM 1358 C CA . LYS A 1 178 ? 67.089 26.489 -98.353 1.00 94.88 178 LYS A CA 1
ATOM 1359 C C . LYS A 1 178 ? 65.698 25.892 -98.109 1.00 94.88 178 LYS A C 1
ATOM 1361 O O . LYS A 1 178 ? 65.112 26.097 -97.038 1.00 94.88 178 LYS A O 1
ATOM 1366 N N . GLN A 1 179 ? 65.180 25.111 -99.056 1.00 94.00 179 GLN A N 1
ATOM 1367 C CA . GLN A 1 179 ? 63.903 24.408 -98.913 1.00 94.00 179 GLN A CA 1
ATOM 1368 C C . GLN A 1 179 ? 63.984 23.291 -97.863 1.00 94.00 179 GLN A C 1
ATOM 1370 O O . GLN A 1 179 ? 63.110 23.214 -97.001 1.00 94.00 179 GLN A O 1
ATOM 1375 N N . ALA A 1 180 ? 65.051 22.489 -97.844 1.00 95.00 180 ALA A N 1
ATOM 1376 C CA . ALA A 1 180 ? 65.276 21.443 -96.847 1.00 95.00 180 ALA A CA 1
ATOM 1377 C C . ALA A 1 180 ? 65.393 22.012 -95.422 1.00 95.00 180 ALA A C 1
ATOM 1379 O O . ALA A 1 180 ? 64.749 21.500 -94.506 1.00 95.00 180 ALA A O 1
ATOM 1380 N N . GLN A 1 181 ? 66.127 23.113 -95.232 1.00 94.75 181 GLN A N 1
ATOM 1381 C CA . GLN A 1 181 ? 66.205 23.839 -93.957 1.00 94.75 181 GLN A CA 1
ATOM 1382 C C . GLN A 1 181 ? 64.840 24.400 -93.525 1.00 94.75 181 GLN A C 1
ATOM 1384 O O . GLN A 1 181 ? 64.498 24.383 -92.342 1.00 94.75 181 GLN A O 1
ATOM 1389 N N . THR A 1 182 ? 64.033 24.876 -94.476 1.00 95.06 182 THR A N 1
ATOM 1390 C CA . THR A 1 182 ? 62.680 25.381 -94.201 1.00 95.06 182 THR A CA 1
ATOM 1391 C C . THR A 1 182 ? 61.726 24.249 -93.818 1.00 95.06 182 THR A C 1
ATOM 1393 O O . THR A 1 182 ? 60.998 24.375 -92.835 1.00 95.06 182 THR A O 1
ATOM 1396 N N . ILE A 1 183 ? 61.791 23.106 -94.506 1.00 94.69 183 ILE A N 1
ATOM 1397 C CA . ILE A 1 183 ? 61.046 21.885 -94.163 1.00 94.69 183 ILE A CA 1
ATOM 1398 C C . ILE A 1 183 ? 61.480 21.344 -92.793 1.00 94.69 183 ILE A C 1
ATOM 1400 O O . ILE A 1 183 ? 60.625 20.936 -92.011 1.00 94.69 183 ILE A O 1
ATOM 1404 N N . ALA A 1 184 ? 62.775 21.369 -92.466 1.00 95.19 184 ALA A N 1
ATOM 1405 C CA . ALA A 1 184 ? 63.278 20.966 -91.152 1.00 95.19 184 ALA A CA 1
ATOM 1406 C C . ALA A 1 184 ? 62.727 21.865 -90.031 1.00 95.19 184 ALA A C 1
ATOM 1408 O O . ALA A 1 184 ? 62.222 21.351 -89.035 1.00 95.19 184 ALA A O 1
ATOM 1409 N N . ARG A 1 185 ? 62.728 23.191 -90.228 1.00 95.38 185 ARG A N 1
ATOM 1410 C CA . ARG A 1 185 ? 62.137 24.155 -89.284 1.00 95.38 185 ARG A CA 1
ATOM 1411 C C . ARG A 1 185 ? 60.631 23.940 -89.100 1.00 95.38 185 ARG A C 1
ATOM 1413 O O . ARG A 1 185 ? 60.158 23.929 -87.971 1.00 95.38 185 ARG A O 1
ATOM 1420 N N . LEU A 1 186 ? 59.887 23.717 -90.186 1.00 94.94 186 LEU A N 1
ATOM 1421 C CA . LEU A 1 186 ? 58.448 23.431 -90.119 1.00 94.94 186 LEU A CA 1
ATOM 1422 C C . LEU A 1 186 ? 58.156 22.091 -89.423 1.00 94.94 186 LEU A C 1
ATOM 1424 O O . LEU A 1 186 ? 57.209 22.006 -88.648 1.00 94.94 186 LEU A O 1
ATOM 1428 N N . ARG A 1 187 ? 58.982 21.058 -89.638 1.00 95.06 187 ARG A N 1
ATOM 1429 C CA . ARG A 1 187 ? 58.883 19.780 -88.907 1.00 95.06 187 ARG A CA 1
ATOM 1430 C C . ARG A 1 187 ? 59.150 19.949 -87.414 1.00 95.06 187 ARG A C 1
ATOM 1432 O O . ARG A 1 187 ? 58.407 19.385 -86.623 1.00 95.06 187 ARG A O 1
ATOM 1439 N N . GLN A 1 188 ? 60.150 20.746 -87.034 1.00 96.38 188 GLN A N 1
ATOM 1440 C CA . GLN A 1 188 ? 60.402 21.075 -85.629 1.00 96.38 188 GLN A CA 1
ATOM 1441 C C . GLN A 1 188 ? 59.192 21.786 -85.003 1.00 96.38 188 GLN A C 1
ATOM 1443 O O . GLN A 1 188 ? 58.737 21.377 -83.943 1.00 96.38 188 GLN A O 1
ATOM 1448 N N . GLN A 1 189 ? 58.617 22.784 -85.682 1.00 95.88 189 GLN A N 1
ATOM 1449 C CA . GLN A 1 189 ? 57.431 23.496 -85.186 1.00 95.88 189 GLN A CA 1
ATOM 1450 C C . GLN A 1 189 ? 56.190 22.594 -85.059 1.00 95.88 189 GLN A C 1
ATOM 1452 O O . GLN A 1 189 ? 55.369 22.819 -84.174 1.00 95.88 189 GLN A O 1
ATOM 1457 N N . LEU A 1 190 ? 56.048 21.573 -85.912 1.00 95.31 190 LEU A N 1
ATOM 1458 C CA . LEU A 1 190 ? 54.995 20.561 -85.777 1.00 95.31 190 LEU A CA 1
ATOM 1459 C C . LEU A 1 190 ? 55.249 19.625 -84.585 1.00 95.31 190 LEU A C 1
ATOM 1461 O O . LEU A 1 190 ? 54.331 19.401 -83.806 1.00 95.31 190 LEU A O 1
ATOM 1465 N N . GLU A 1 191 ? 56.479 19.143 -84.388 1.00 95.69 191 GLU A N 1
ATOM 1466 C CA . GLU A 1 191 ? 56.846 18.312 -83.227 1.00 95.69 191 GLU A CA 1
ATOM 1467 C C . GLU A 1 191 ? 56.648 19.073 -81.900 1.00 95.69 191 GLU A C 1
ATOM 1469 O O . GLU A 1 191 ? 56.084 18.531 -80.951 1.00 95.69 191 GLU A O 1
ATOM 1474 N N . GLU A 1 192 ? 57.029 20.355 -81.853 1.00 96.31 192 GLU A N 1
ATOM 1475 C CA . GLU A 1 192 ? 56.785 21.256 -80.717 1.00 96.31 192 GLU A CA 1
ATOM 1476 C C . GLU A 1 192 ? 55.280 21.437 -80.442 1.00 96.31 192 GLU A C 1
ATOM 1478 O O . GLU A 1 192 ? 54.854 21.392 -79.286 1.00 96.31 192 GLU A O 1
ATOM 1483 N N . GLN A 1 193 ? 54.450 21.585 -81.482 1.00 95.44 193 GLN A N 1
ATOM 1484 C CA . GLN A 1 193 ? 52.991 21.644 -81.330 1.00 95.44 193 GLN A CA 1
ATOM 1485 C C . GLN A 1 193 ? 52.393 20.307 -80.876 1.00 95.44 193 GLN A C 1
ATOM 1487 O O . GLN A 1 193 ? 51.526 20.303 -80.000 1.00 95.44 193 GLN A O 1
ATOM 1492 N N . ASP A 1 194 ? 52.859 19.176 -81.406 1.00 95.94 194 ASP A N 1
ATOM 1493 C CA . ASP A 1 194 ? 52.387 17.855 -80.993 1.00 95.94 194 ASP A CA 1
ATOM 1494 C C . ASP A 1 194 ? 52.805 17.515 -79.552 1.00 95.94 194 ASP A C 1
ATOM 1496 O O . ASP A 1 194 ? 52.059 16.814 -78.866 1.00 95.94 194 ASP A O 1
ATOM 1500 N N . GLU A 1 195 ? 53.947 18.000 -79.053 1.00 96.62 195 GLU A N 1
ATOM 1501 C CA . GLU A 1 195 ? 54.330 17.866 -77.636 1.00 96.62 195 GLU A CA 1
ATOM 1502 C C . GLU A 1 195 ? 53.480 18.772 -76.727 1.00 96.62 195 GLU A C 1
ATOM 1504 O O . GLU A 1 195 ? 53.005 18.327 -75.682 1.00 96.62 195 GLU A O 1
ATOM 1509 N N . ILE A 1 196 ? 53.161 20.000 -77.153 1.00 96.94 196 ILE A N 1
ATOM 1510 C CA . ILE A 1 196 ? 52.193 20.857 -76.443 1.00 96.94 196 ILE A CA 1
ATOM 1511 C C . ILE A 1 196 ? 50.810 20.182 -76.383 1.00 96.94 196 ILE A C 1
ATOM 1513 O O . ILE A 1 196 ? 50.172 20.163 -75.329 1.00 96.94 196 ILE A O 1
ATOM 1517 N N . ILE A 1 197 ? 50.354 19.565 -77.478 1.00 96.19 197 ILE A N 1
ATOM 1518 C CA . ILE A 1 197 ? 49.092 18.809 -77.524 1.00 96.19 197 ILE A CA 1
ATOM 1519 C C . ILE A 1 197 ? 49.161 17.549 -76.641 1.00 96.19 197 ILE A C 1
ATOM 1521 O O . ILE A 1 197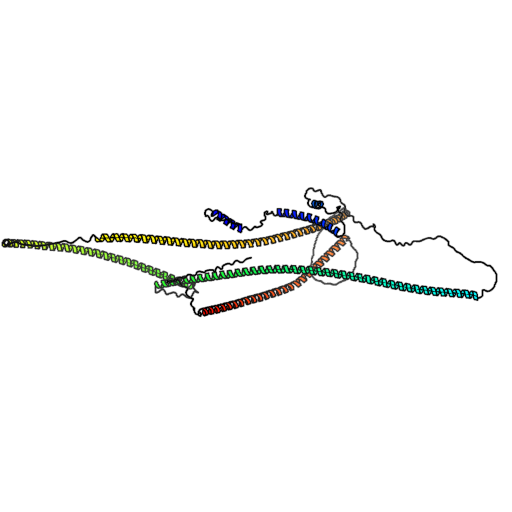 ? 48.163 17.215 -75.994 1.00 96.19 197 ILE A O 1
ATOM 1525 N N . ARG A 1 198 ? 50.313 16.866 -76.566 1.00 97.12 198 ARG A N 1
ATOM 1526 C CA . ARG A 1 198 ? 50.558 15.755 -75.625 1.00 97.12 198 ARG A CA 1
ATOM 1527 C C . ARG A 1 198 ? 50.439 16.216 -74.171 1.00 97.12 198 ARG A C 1
ATOM 1529 O O . ARG A 1 198 ? 49.697 15.576 -73.424 1.00 97.12 198 ARG A O 1
ATOM 1536 N N . SER A 1 199 ? 51.080 17.328 -73.793 1.00 97.19 199 SER A N 1
ATOM 1537 C CA . SER A 1 199 ? 50.961 17.898 -72.441 1.00 97.19 199 SER A CA 1
ATOM 1538 C C . SER A 1 199 ? 49.510 18.240 -72.126 1.00 97.19 199 SER A C 1
ATOM 1540 O O . SER A 1 199 ? 48.944 17.652 -71.215 1.00 97.19 199 SER A O 1
ATOM 1542 N N . ILE A 1 200 ? 48.845 19.062 -72.949 1.00 96.06 200 ILE A N 1
ATOM 1543 C CA . ILE A 1 200 ? 47.457 19.497 -72.704 1.00 96.06 200 ILE A CA 1
ATOM 1544 C C . ILE A 1 200 ? 46.497 18.305 -72.540 1.00 96.06 200 ILE A C 1
ATOM 1546 O O . ILE A 1 200 ? 45.593 18.355 -71.706 1.00 96.06 200 ILE A O 1
ATOM 1550 N N . ARG A 1 201 ? 46.684 17.214 -73.298 1.00 96.81 201 ARG A N 1
ATOM 1551 C CA . ARG A 1 201 ? 45.899 15.979 -73.118 1.00 96.81 201 ARG A CA 1
ATOM 1552 C C . ARG A 1 201 ? 46.201 15.302 -71.782 1.00 96.81 201 ARG A C 1
ATOM 1554 O O . ARG A 1 201 ? 45.264 14.993 -71.055 1.00 96.81 201 ARG A O 1
ATOM 1561 N N . LYS A 1 202 ? 47.477 15.118 -71.437 1.00 97.44 202 LYS A N 1
ATOM 1562 C CA . LYS A 1 202 ? 47.909 14.535 -70.157 1.00 97.44 202 LYS A CA 1
ATOM 1563 C C . LYS A 1 202 ? 47.423 15.357 -68.958 1.00 97.44 202 LYS A C 1
ATOM 1565 O O . LYS A 1 202 ? 46.942 14.783 -67.983 1.00 97.44 202 LYS A O 1
ATOM 1570 N N . ASP A 1 203 ? 47.510 16.678 -69.041 1.00 96.50 203 ASP A N 1
ATOM 1571 C CA . ASP A 1 203 ? 47.105 17.608 -67.990 1.00 96.50 203 ASP A CA 1
ATOM 1572 C C . ASP A 1 203 ? 45.577 17.567 -67.804 1.00 96.50 203 ASP A C 1
ATOM 1574 O O . ASP A 1 203 ? 45.095 17.407 -66.683 1.00 96.50 203 ASP A O 1
ATOM 1578 N N . ARG A 1 204 ? 44.807 17.570 -68.904 1.00 95.88 204 ARG A N 1
ATOM 1579 C CA . ARG A 1 204 ? 43.348 17.350 -68.883 1.00 95.88 204 ARG A CA 1
ATOM 1580 C C . ARG A 1 204 ? 42.978 15.993 -68.282 1.00 95.88 204 ARG A C 1
ATOM 1582 O O . ARG A 1 204 ? 42.049 15.911 -67.486 1.00 95.88 204 ARG A O 1
ATOM 1589 N N . ASP A 1 205 ? 43.669 14.927 -68.671 1.00 95.75 205 ASP A N 1
ATOM 1590 C CA . ASP A 1 205 ? 43.350 13.569 -68.219 1.00 95.75 205 ASP A CA 1
ATOM 1591 C C . ASP A 1 205 ? 43.722 13.372 -66.737 1.00 95.75 205 ASP A C 1
ATOM 1593 O O . ASP A 1 205 ? 43.017 12.668 -66.014 1.00 95.75 205 ASP A O 1
ATOM 1597 N N . THR A 1 206 ? 44.743 14.088 -66.254 1.00 96.75 206 THR A N 1
ATOM 1598 C CA . THR A 1 206 ? 45.074 14.205 -64.823 1.00 96.75 206 THR A CA 1
ATOM 1599 C C . THR A 1 206 ? 43.977 14.961 -64.067 1.00 96.75 206 THR A C 1
ATOM 1601 O O . THR A 1 206 ? 43.458 14.446 -63.081 1.00 96.75 206 THR A O 1
ATOM 1604 N N . GLN A 1 207 ? 43.527 16.117 -64.570 1.00 96.12 207 GLN A N 1
ATOM 1605 C CA . GLN A 1 207 ? 42.412 16.876 -63.980 1.00 96.12 207 GLN A CA 1
ATOM 1606 C C . GLN A 1 207 ? 41.102 16.070 -63.945 1.00 96.12 207 GLN A C 1
ATOM 1608 O O . GLN A 1 207 ? 40.344 16.156 -62.982 1.00 96.12 207 GLN A O 1
ATOM 1613 N N . LEU A 1 208 ? 40.824 15.252 -64.966 1.00 96.44 208 LEU A N 1
ATOM 1614 C CA . LEU A 1 208 ? 39.667 14.352 -64.974 1.00 96.44 208 LEU A CA 1
ATOM 1615 C C . LEU A 1 208 ? 39.794 13.244 -63.916 1.00 96.44 208 LEU A C 1
ATOM 1617 O O . LEU A 1 208 ? 38.793 12.896 -63.284 1.00 96.44 208 LEU A O 1
ATOM 1621 N N . ALA A 1 209 ? 41.000 12.721 -63.678 1.00 96.12 209 ALA A N 1
ATOM 1622 C CA . ALA A 1 209 ? 41.256 11.778 -62.591 1.00 96.12 209 ALA A CA 1
ATOM 1623 C C . ALA A 1 209 ? 41.083 12.435 -61.207 1.00 96.12 209 ALA A C 1
ATOM 1625 O O . ALA A 1 209 ? 40.409 11.862 -60.353 1.00 96.12 209 ALA A O 1
ATOM 1626 N N . GLU A 1 210 ? 41.594 13.654 -61.008 1.00 97.06 210 GLU A N 1
ATOM 1627 C CA . GLU A 1 210 ? 41.412 14.442 -59.776 1.00 97.06 210 GLU A CA 1
ATOM 1628 C C . GLU A 1 210 ? 39.930 14.741 -59.499 1.00 97.06 210 GLU A C 1
ATOM 1630 O O . GLU A 1 210 ? 39.444 14.493 -58.397 1.00 97.06 210 GLU A O 1
ATOM 1635 N N . ILE A 1 211 ? 39.173 15.189 -60.507 1.00 95.56 211 ILE A N 1
ATOM 1636 C CA . ILE A 1 211 ? 37.721 15.410 -60.396 1.00 95.56 211 ILE A CA 1
ATOM 1637 C C . ILE A 1 211 ? 36.995 14.109 -60.023 1.00 95.56 211 ILE A C 1
ATOM 1639 O O . ILE A 1 211 ? 36.089 14.132 -59.190 1.00 95.56 211 ILE A O 1
ATOM 1643 N N . THR A 1 212 ? 37.397 12.975 -60.601 1.00 96.56 212 THR A N 1
ATOM 1644 C CA . THR A 1 212 ? 36.803 11.662 -60.296 1.00 96.56 212 THR A CA 1
ATOM 1645 C C . THR A 1 212 ? 37.125 11.216 -58.864 1.00 96.56 212 THR A C 1
ATOM 1647 O O . THR A 1 212 ? 36.242 10.708 -58.173 1.00 96.56 212 THR A O 1
ATOM 1650 N N . ALA A 1 213 ? 38.350 11.454 -58.385 1.00 97.56 213 ALA A N 1
ATOM 1651 C CA . ALA A 1 213 ? 38.755 11.167 -57.009 1.00 97.56 213 ALA A CA 1
ATOM 1652 C C . ALA A 1 213 ? 37.975 12.025 -55.999 1.00 97.56 213 ALA A C 1
ATOM 1654 O O . ALA A 1 213 ? 37.355 11.481 -55.089 1.00 97.56 213 ALA A O 1
ATOM 1655 N N . ILE A 1 214 ? 37.891 13.342 -56.220 1.00 96.62 214 ILE A N 1
ATOM 1656 C CA . ILE A 1 214 ? 37.132 14.271 -55.365 1.00 96.62 214 ILE A CA 1
ATOM 1657 C C . ILE A 1 214 ? 35.635 13.910 -55.341 1.00 96.62 214 ILE A C 1
ATOM 1659 O O . ILE A 1 214 ? 34.988 14.015 -54.300 1.00 96.62 214 ILE A O 1
ATOM 1663 N N . GLN A 1 215 ? 35.065 13.441 -56.457 1.00 96.31 215 GLN A N 1
ATOM 1664 C CA . GLN A 1 215 ? 33.683 12.943 -56.492 1.00 96.31 215 GLN A CA 1
ATOM 1665 C C . GLN A 1 215 ? 33.495 11.651 -55.679 1.00 96.31 215 GLN A C 1
ATOM 1667 O O . GLN A 1 215 ? 32.459 11.498 -55.029 1.00 96.31 215 GLN A O 1
ATOM 1672 N N . ALA A 1 216 ? 34.479 10.747 -55.680 1.00 96.25 216 ALA A N 1
ATOM 1673 C CA . ALA A 1 216 ? 34.455 9.535 -54.863 1.00 96.25 216 ALA A CA 1
ATOM 1674 C C . ALA A 1 216 ? 34.605 9.851 -53.363 1.00 96.25 216 ALA A C 1
ATOM 1676 O O . ALA A 1 216 ? 33.817 9.354 -52.560 1.00 96.25 216 ALA A O 1
ATOM 1677 N N . GLU A 1 217 ? 35.538 10.732 -52.988 1.00 96.75 217 GLU A N 1
ATOM 1678 C CA . GLU A 1 217 ? 35.719 11.214 -51.609 1.00 96.75 217 GLU A CA 1
ATOM 1679 C C . GLU A 1 217 ? 34.468 11.936 -51.089 1.00 96.75 217 GLU A C 1
ATOM 1681 O O . GLU A 1 217 ? 33.991 11.646 -49.991 1.00 96.75 217 GLU A O 1
ATOM 1686 N N . TYR A 1 218 ? 33.870 12.815 -51.901 1.00 96.88 218 TYR A N 1
ATOM 1687 C CA . TYR A 1 218 ? 32.605 13.474 -51.569 1.00 96.88 218 TYR A CA 1
ATOM 1688 C C . TYR A 1 218 ? 31.470 12.466 -51.349 1.00 96.88 218 TYR A C 1
ATOM 1690 O O . TYR A 1 218 ? 30.674 12.634 -50.425 1.00 96.88 218 TYR A O 1
ATOM 1698 N N . GLN A 1 219 ? 31.379 11.417 -52.173 1.00 97.06 219 GLN A N 1
ATOM 1699 C CA . GLN A 1 219 ? 30.345 10.396 -52.014 1.00 97.06 219 GLN A CA 1
ATOM 1700 C C . GLN A 1 219 ? 30.602 9.496 -50.789 1.00 97.06 219 GLN A C 1
ATOM 1702 O O . GLN A 1 219 ? 29.633 9.187 -50.101 1.00 97.06 219 GLN A O 1
ATOM 1707 N N . SER A 1 220 ? 31.862 9.176 -50.456 1.00 97.00 220 SER A N 1
ATOM 1708 C CA . SER A 1 220 ? 32.235 8.500 -49.197 1.00 97.00 220 SER A CA 1
ATOM 1709 C C . SER A 1 220 ? 31.813 9.327 -47.985 1.00 97.00 220 SER A C 1
ATOM 1711 O O . SER A 1 220 ? 30.980 8.886 -47.198 1.00 97.00 220 SER A O 1
ATOM 1713 N N . SER A 1 221 ? 32.266 10.582 -47.899 1.00 96.56 221 SER A N 1
ATOM 1714 C CA . SER A 1 221 ? 31.957 11.473 -46.774 1.00 96.56 221 SER A CA 1
ATOM 1715 C C . SER A 1 221 ? 30.449 11.724 -46.620 1.00 96.56 221 SER A C 1
ATOM 1717 O O . SER A 1 221 ? 29.917 11.799 -45.513 1.00 96.56 221 SER A O 1
ATOM 1719 N N . LYS A 1 222 ? 29.715 11.785 -47.734 1.00 98.06 222 LYS A N 1
ATOM 1720 C CA . LYS A 1 222 ? 28.250 11.879 -47.750 1.00 98.06 222 LYS A CA 1
ATOM 1721 C C . LYS A 1 222 ? 27.552 10.610 -47.249 1.00 98.06 222 LYS A C 1
ATOM 1723 O O . LYS A 1 222 ? 26.435 10.722 -46.746 1.00 98.06 222 LYS A O 1
ATOM 1728 N N . ASP A 1 223 ? 28.159 9.437 -47.395 1.00 96.81 223 ASP A N 1
ATOM 1729 C CA . ASP A 1 223 ? 27.626 8.180 -46.866 1.00 96.81 223 ASP A CA 1
ATOM 1730 C C . ASP A 1 223 ? 28.013 7.992 -45.388 1.00 96.81 223 ASP A C 1
ATOM 1732 O O . ASP A 1 223 ? 27.134 7.694 -44.582 1.00 96.81 223 ASP A O 1
ATOM 1736 N N . GLU A 1 224 ? 29.239 8.348 -44.991 1.00 96.56 224 GLU A N 1
ATOM 1737 C CA . GLU A 1 224 ? 29.667 8.470 -43.584 1.00 96.56 224 GLU A CA 1
ATOM 1738 C C . GLU A 1 224 ? 28.725 9.393 -42.781 1.00 96.56 224 GLU A C 1
ATOM 1740 O O . GLU A 1 224 ? 28.297 9.062 -41.675 1.00 96.56 224 GLU A O 1
ATOM 1745 N N . VAL A 1 225 ? 28.317 10.534 -43.353 1.00 97.69 225 VAL A N 1
ATOM 1746 C CA . VAL A 1 225 ? 27.341 11.446 -42.727 1.00 97.69 225 VAL A CA 1
ATOM 1747 C C . VAL A 1 225 ? 25.957 10.803 -42.561 1.00 97.69 225 VAL A C 1
ATOM 1749 O O . VAL A 1 225 ? 25.271 11.113 -41.586 1.00 97.69 225 VAL A O 1
ATOM 1752 N N . LYS A 1 226 ? 25.530 9.886 -43.444 1.00 97.38 226 LYS A N 1
ATOM 1753 C CA . LYS A 1 226 ? 24.278 9.129 -43.240 1.00 97.38 226 LYS A CA 1
ATOM 1754 C C . LYS A 1 226 ? 24.411 8.139 -42.091 1.00 97.38 226 LYS A C 1
ATOM 1756 O O . LYS A 1 226 ? 23.489 8.049 -41.289 1.00 97.38 226 LYS A O 1
ATOM 1761 N N . GLU A 1 227 ? 25.534 7.428 -41.999 1.00 97.56 227 GLU A N 1
ATOM 1762 C CA . GLU A 1 227 ? 25.792 6.484 -40.906 1.00 97.56 227 GLU A CA 1
ATOM 1763 C C . GLU A 1 227 ? 25.814 7.206 -39.551 1.00 97.56 227 GLU A C 1
ATOM 1765 O O . GLU A 1 227 ? 25.181 6.752 -38.599 1.00 97.56 227 GLU A O 1
ATOM 1770 N N . VAL A 1 228 ? 26.436 8.390 -39.479 1.00 98.00 228 VAL A N 1
ATOM 1771 C CA . VAL A 1 228 ? 26.399 9.251 -38.283 1.00 98.00 228 VAL A CA 1
ATOM 1772 C C . VAL A 1 228 ? 24.975 9.716 -37.956 1.00 98.00 228 VAL A C 1
ATOM 1774 O O . VAL A 1 228 ? 24.590 9.703 -36.788 1.00 98.00 228 VAL A O 1
ATOM 1777 N N . LEU A 1 229 ? 24.170 10.106 -38.951 1.00 97.25 229 LEU A N 1
ATOM 1778 C CA . LEU A 1 229 ? 22.772 10.497 -38.727 1.00 97.25 229 LEU A CA 1
ATOM 1779 C C . LEU A 1 229 ? 21.910 9.322 -38.241 1.00 97.25 229 LEU A C 1
ATOM 1781 O O . LEU A 1 229 ? 21.152 9.497 -37.289 1.00 97.25 229 LEU A O 1
ATOM 1785 N N . GLN A 1 230 ? 22.067 8.129 -38.821 1.00 96.62 230 GLN A N 1
ATOM 1786 C CA . GLN A 1 230 ? 21.370 6.921 -38.368 1.00 96.62 230 GLN A CA 1
ATOM 1787 C C . GLN A 1 230 ? 21.786 6.547 -36.937 1.00 96.62 230 GLN A C 1
ATOM 1789 O O . GLN A 1 230 ? 20.928 6.292 -36.097 1.00 96.62 230 GLN A O 1
ATOM 1794 N N . ALA A 1 231 ? 23.082 6.590 -36.616 1.00 97.00 231 ALA A N 1
ATOM 1795 C CA . ALA A 1 231 ? 23.574 6.322 -35.265 1.00 97.00 231 ALA A CA 1
ATOM 1796 C C . ALA A 1 231 ? 23.046 7.334 -34.227 1.00 97.00 231 ALA A C 1
ATOM 1798 O O . ALA A 1 231 ? 22.821 6.975 -33.071 1.00 97.00 231 ALA A O 1
ATOM 1799 N N . LEU A 1 232 ? 22.814 8.592 -34.624 1.00 96.75 232 LEU A N 1
ATOM 1800 C CA . LEU A 1 232 ? 22.167 9.601 -33.777 1.00 96.75 232 LEU A CA 1
ATOM 1801 C C . LEU A 1 232 ? 20.661 9.346 -33.601 1.00 96.75 232 LEU A C 1
ATOM 1803 O O . LEU A 1 232 ? 20.146 9.572 -32.506 1.00 96.75 232 LEU A O 1
ATOM 1807 N N . GLU A 1 233 ? 19.964 8.852 -34.627 1.00 96.81 233 GLU A N 1
ATOM 1808 C CA . GLU A 1 233 ? 18.549 8.461 -34.548 1.00 96.81 233 GLU A CA 1
ATOM 1809 C C . GLU A 1 233 ? 18.358 7.222 -33.651 1.00 96.81 233 GLU A C 1
ATOM 1811 O O . GLU A 1 233 ? 17.547 7.247 -32.723 1.00 96.81 233 GLU A O 1
ATOM 1816 N N . GLU A 1 234 ? 19.188 6.188 -33.818 1.00 96.19 234 GLU A N 1
ATOM 1817 C CA . GLU A 1 234 ? 19.228 5.010 -32.938 1.00 96.19 234 GLU A CA 1
ATOM 1818 C C . GLU A 1 234 ? 19.559 5.388 -31.481 1.00 96.19 234 GLU A C 1
ATOM 1820 O O . GLU A 1 234 ? 18.949 4.871 -30.538 1.00 96.19 234 GLU A O 1
ATOM 1825 N N . LEU A 1 235 ? 20.484 6.333 -31.271 1.00 97.12 235 LEU A N 1
ATOM 1826 C CA . LEU A 1 235 ? 20.824 6.840 -29.940 1.00 97.12 235 LEU A CA 1
ATOM 1827 C C . LEU A 1 235 ? 19.681 7.660 -29.318 1.00 97.12 235 LEU A C 1
ATOM 1829 O O . LEU A 1 235 ? 19.439 7.536 -28.115 1.00 97.12 235 LEU A O 1
ATOM 1833 N N . ALA A 1 236 ? 18.953 8.456 -30.107 1.00 95.56 236 ALA A N 1
ATOM 1834 C CA . ALA A 1 236 ? 17.766 9.176 -29.647 1.00 95.56 236 ALA A CA 1
ATOM 1835 C C . ALA A 1 236 ? 16.662 8.200 -29.207 1.00 95.56 236 ALA A C 1
ATOM 1837 O O . ALA A 1 236 ? 16.163 8.310 -28.086 1.00 95.56 236 ALA A O 1
ATOM 1838 N N . MET A 1 237 ? 16.374 7.171 -30.013 1.00 97.31 237 MET A N 1
ATOM 1839 C CA . MET A 1 237 ? 15.444 6.096 -29.638 1.00 97.31 237 MET A CA 1
ATOM 1840 C C . MET A 1 237 ? 15.886 5.364 -28.358 1.00 97.31 237 MET A C 1
ATOM 1842 O O . MET A 1 237 ? 15.049 5.017 -27.523 1.00 97.31 237 MET A O 1
ATOM 1846 N N . ASN A 1 238 ? 17.195 5.168 -28.153 1.00 96.75 238 ASN A N 1
ATOM 1847 C CA . ASN A 1 238 ? 17.724 4.567 -26.925 1.00 96.75 238 ASN A CA 1
ATOM 1848 C C . ASN A 1 238 ? 17.505 5.454 -25.684 1.00 96.75 238 ASN A C 1
ATOM 1850 O O . ASN A 1 238 ? 17.227 4.933 -24.600 1.00 96.75 238 ASN A O 1
ATOM 1854 N N . TYR A 1 239 ? 17.619 6.778 -25.827 1.00 96.88 239 TYR A N 1
ATOM 1855 C CA . TYR A 1 239 ? 17.323 7.723 -24.748 1.00 96.88 239 TYR A CA 1
ATOM 1856 C C . TYR A 1 239 ? 15.824 7.799 -24.438 1.00 96.88 239 TYR A C 1
ATOM 1858 O O . TYR A 1 239 ? 15.472 7.758 -23.260 1.00 96.88 239 TYR A O 1
ATOM 1866 N N . ASP A 1 240 ? 14.951 7.813 -25.448 1.00 96.88 240 ASP A N 1
ATOM 1867 C CA . ASP A 1 240 ? 13.494 7.790 -25.251 1.00 96.88 240 ASP A CA 1
ATOM 1868 C C . ASP A 1 240 ? 13.028 6.492 -24.573 1.00 96.88 240 ASP A C 1
ATOM 1870 O O . ASP A 1 240 ? 12.227 6.536 -23.635 1.00 96.88 240 ASP A O 1
ATOM 1874 N N . GLN A 1 241 ? 13.577 5.334 -24.967 1.00 96.12 241 GLN A N 1
ATOM 1875 C CA . GLN A 1 241 ? 13.320 4.071 -24.268 1.00 96.12 241 GLN A CA 1
ATOM 1876 C C . GLN A 1 241 ? 13.771 4.151 -22.801 1.00 96.12 241 GLN A C 1
ATOM 1878 O O . GLN A 1 241 ? 13.017 3.784 -21.900 1.00 96.12 241 GLN A O 1
ATOM 1883 N N . LYS A 1 242 ? 14.975 4.669 -22.530 1.00 96.12 242 LYS A N 1
ATOM 1884 C CA . LYS A 1 242 ? 15.487 4.797 -21.155 1.00 96.12 242 LYS A CA 1
ATOM 1885 C C . LYS A 1 242 ? 14.709 5.804 -20.313 1.00 96.12 242 LYS A C 1
ATOM 1887 O O . LYS A 1 242 ? 14.573 5.584 -19.113 1.00 96.12 242 LYS A O 1
ATOM 1892 N N . ALA A 1 243 ? 14.162 6.861 -20.909 1.00 96.25 243 ALA A N 1
ATOM 1893 C CA . ALA A 1 243 ? 13.245 7.767 -20.224 1.00 96.25 243 ALA A CA 1
ATOM 1894 C C . ALA A 1 243 ? 11.965 7.027 -19.794 1.00 96.25 243 ALA A C 1
ATOM 1896 O O . ALA A 1 243 ? 11.584 7.095 -18.627 1.00 96.25 243 ALA A O 1
ATOM 1897 N N . GLN A 1 244 ? 11.368 6.227 -20.685 1.00 96.00 244 GLN A N 1
ATOM 1898 C CA . GLN A 1 244 ? 10.198 5.399 -20.359 1.00 96.00 244 GLN A CA 1
ATOM 1899 C C . GLN A 1 244 ? 10.505 4.329 -19.295 1.00 96.00 244 GLN A C 1
ATOM 1901 O O . GLN A 1 244 ? 9.689 4.099 -18.400 1.00 96.00 244 GLN A O 1
ATOM 1906 N N . GLU A 1 245 ? 11.688 3.706 -19.335 1.00 95.38 245 GLU A N 1
ATOM 1907 C CA . GLU A 1 245 ? 12.148 2.776 -18.294 1.00 95.38 245 GLU A CA 1
ATOM 1908 C C . GLU A 1 245 ? 12.328 3.476 -16.934 1.00 95.38 245 GLU A C 1
ATOM 1910 O O . GLU A 1 245 ? 11.937 2.919 -15.906 1.00 95.38 245 GLU A O 1
ATOM 1915 N N . ILE A 1 246 ? 12.860 4.703 -16.909 1.00 95.62 246 ILE A N 1
ATOM 1916 C CA . ILE A 1 246 ? 12.999 5.520 -15.692 1.00 95.62 246 ILE A CA 1
ATOM 1917 C C . ILE A 1 246 ? 11.627 5.921 -15.134 1.00 95.62 246 ILE A C 1
ATOM 1919 O O . ILE A 1 246 ? 11.401 5.770 -13.932 1.00 95.62 246 ILE A O 1
ATOM 1923 N N . ASP A 1 247 ? 10.687 6.358 -15.973 1.00 96.19 247 ASP A N 1
ATOM 1924 C CA . ASP A 1 247 ? 9.314 6.681 -15.558 1.00 96.19 247 ASP A CA 1
ATOM 1925 C C . ASP A 1 247 ? 8.592 5.453 -14.986 1.00 96.19 247 ASP A C 1
ATOM 1927 O O . ASP A 1 247 ? 7.905 5.537 -13.964 1.00 96.19 247 ASP A O 1
ATOM 1931 N N . GLN A 1 248 ? 8.765 4.289 -15.616 1.00 96.56 248 GLN A N 1
ATOM 1932 C CA . GLN A 1 248 ? 8.197 3.028 -15.145 1.00 96.56 248 GLN A CA 1
ATOM 1933 C C . GLN A 1 248 ? 8.812 2.597 -13.804 1.00 96.56 248 GLN A C 1
ATOM 1935 O O . GLN A 1 248 ? 8.083 2.224 -12.884 1.00 96.56 248 GLN A O 1
ATOM 1940 N N . LYS A 1 249 ? 10.134 2.719 -13.637 1.00 96.06 249 LYS A N 1
ATOM 1941 C CA . LYS A 1 249 ? 10.812 2.433 -12.360 1.00 96.06 249 LYS A CA 1
ATOM 1942 C C . LYS A 1 249 ? 10.473 3.448 -11.268 1.00 96.06 249 LYS A C 1
ATOM 1944 O O . LYS A 1 249 ? 10.442 3.079 -10.097 1.00 96.06 249 LYS A O 1
ATOM 1949 N N . THR A 1 250 ? 10.164 4.690 -11.631 1.00 96.00 250 THR A N 1
ATOM 1950 C CA . THR A 1 250 ? 9.693 5.715 -10.689 1.00 96.00 250 THR A CA 1
ATOM 1951 C C . THR A 1 250 ? 8.313 5.348 -10.142 1.00 96.00 250 THR A C 1
ATOM 1953 O O . THR A 1 250 ? 8.142 5.324 -8.926 1.00 96.00 250 THR A O 1
ATOM 1956 N N . LYS A 1 251 ? 7.372 4.929 -11.000 1.00 97.38 251 LYS A N 1
ATOM 1957 C CA . LYS A 1 251 ? 6.044 4.437 -10.576 1.00 97.38 251 LYS A CA 1
ATOM 1958 C C . LYS A 1 251 ? 6.139 3.205 -9.672 1.00 97.38 251 LYS A C 1
ATOM 1960 O O . LYS A 1 251 ? 5.501 3.166 -8.626 1.00 97.38 251 LYS A O 1
ATOM 1965 N N . GLU A 1 252 ? 6.992 2.237 -10.011 1.00 95.50 252 GLU A N 1
ATOM 1966 C CA . GLU A 1 252 ? 7.241 1.060 -9.158 1.00 95.50 252 GLU A CA 1
ATOM 1967 C C . GLU A 1 252 ? 7.795 1.440 -7.768 1.00 95.50 252 GLU A C 1
ATOM 1969 O O . GLU A 1 252 ? 7.445 0.813 -6.765 1.00 95.50 252 GLU A O 1
ATOM 1974 N N . LEU A 1 253 ? 8.631 2.483 -7.682 1.00 92.56 253 LEU A N 1
ATOM 1975 C CA . LEU A 1 253 ? 9.121 3.018 -6.407 1.00 92.56 253 LEU A CA 1
ATOM 1976 C C . LEU A 1 253 ? 8.034 3.776 -5.629 1.00 92.56 253 LEU A C 1
ATOM 1978 O O . LEU A 1 253 ? 7.996 3.673 -4.403 1.00 92.56 253 LEU A O 1
ATOM 1982 N N . GLU A 1 254 ? 7.141 4.501 -6.305 1.00 97.06 254 GLU A N 1
ATOM 1983 C CA . GLU A 1 254 ? 5.993 5.171 -5.681 1.00 97.06 254 GLU A CA 1
ATOM 1984 C C . GLU A 1 254 ? 4.990 4.158 -5.106 1.00 97.06 254 GLU A C 1
ATOM 1986 O O . GLU A 1 254 ? 4.619 4.276 -3.935 1.00 97.06 254 GLU A O 1
ATOM 1991 N N . GLU A 1 255 ? 4.636 3.112 -5.860 1.00 96.88 255 GLU A N 1
ATOM 1992 C CA . GLU A 1 255 ? 3.790 1.998 -5.399 1.00 96.88 255 GLU A CA 1
ATOM 1993 C C . GLU A 1 255 ? 4.410 1.281 -4.183 1.00 96.88 255 GLU A C 1
ATOM 1995 O O . GLU A 1 255 ? 3.745 1.058 -3.163 1.00 96.88 255 GLU A O 1
ATOM 2000 N N . ALA A 1 256 ? 5.712 0.973 -4.240 1.00 93.75 256 ALA A N 1
ATOM 2001 C CA . ALA A 1 256 ? 6.435 0.363 -3.124 1.00 93.75 256 ALA A CA 1
ATOM 2002 C C . ALA A 1 256 ? 6.494 1.286 -1.890 1.00 93.75 256 ALA A C 1
ATOM 2004 O O . ALA A 1 256 ? 6.351 0.820 -0.753 1.00 93.75 256 ALA A O 1
ATOM 2005 N N . GLN A 1 257 ? 6.662 2.596 -2.091 1.00 96.06 257 GLN A N 1
ATOM 2006 C CA . GLN A 1 257 ? 6.662 3.590 -1.018 1.00 96.06 257 GLN A CA 1
ATOM 2007 C C . GLN A 1 257 ? 5.273 3.746 -0.381 1.00 96.06 257 GLN A C 1
ATOM 2009 O O . GLN A 1 257 ? 5.181 3.838 0.849 1.00 96.06 257 GLN A O 1
ATOM 2014 N N . GLU A 1 258 ? 4.192 3.738 -1.166 1.00 97.44 258 GLU A N 1
ATOM 2015 C CA . GLU A 1 258 ? 2.832 3.764 -0.622 1.00 97.44 258 GLU A CA 1
ATOM 2016 C C . GLU A 1 258 ? 2.542 2.492 0.183 1.00 97.44 258 GLU A C 1
ATOM 2018 O O . GLU A 1 258 ? 2.110 2.604 1.337 1.00 97.44 258 GLU A O 1
ATOM 2023 N N . SER A 1 259 ? 2.883 1.311 -0.345 1.00 94.88 259 SER A N 1
ATOM 2024 C CA . SER A 1 259 ? 2.746 0.031 0.364 1.00 94.88 259 SER A CA 1
ATOM 2025 C C . SER A 1 259 ? 3.531 0.016 1.683 1.00 94.88 259 SER A C 1
ATOM 2027 O O . SER A 1 259 ? 3.005 -0.416 2.713 1.00 94.88 259 SER A O 1
ATOM 2029 N N . LEU A 1 260 ? 4.765 0.532 1.701 1.00 95.50 260 LEU A N 1
ATOM 2030 C CA . LEU A 1 260 ? 5.558 0.677 2.927 1.00 95.50 260 LEU A CA 1
ATOM 2031 C C . LEU A 1 260 ? 4.905 1.665 3.909 1.00 95.50 260 LEU A C 1
ATOM 2033 O O . LEU A 1 260 ? 4.909 1.434 5.123 1.00 95.50 260 LEU A O 1
ATOM 2037 N N . SER A 1 261 ? 4.295 2.744 3.410 1.00 95.81 261 SER A N 1
ATOM 2038 C CA . SER A 1 261 ? 3.551 3.696 4.242 1.00 95.81 261 SER A CA 1
ATOM 2039 C C . SER A 1 261 ? 2.295 3.064 4.857 1.00 95.81 261 SER A C 1
ATOM 2041 O O . SER A 1 261 ? 2.015 3.285 6.037 1.00 95.81 261 SER A O 1
ATOM 2043 N N . GLN A 1 262 ? 1.578 2.223 4.104 1.00 96.75 262 GLN A N 1
ATOM 2044 C CA . GLN A 1 262 ? 0.403 1.488 4.569 1.00 96.75 262 GLN A CA 1
ATOM 2045 C C . GLN A 1 262 ? 0.794 0.466 5.641 1.00 96.75 262 GLN A C 1
ATOM 2047 O O . GLN A 1 262 ? 0.184 0.441 6.711 1.00 96.75 262 GLN A O 1
ATOM 2052 N N . GLN A 1 263 ? 1.868 -0.296 5.414 1.00 95.56 263 GLN A N 1
ATOM 2053 C CA . GLN A 1 263 ? 2.406 -1.237 6.398 1.00 95.56 263 GLN A CA 1
ATOM 2054 C C . GLN A 1 263 ? 2.882 -0.522 7.674 1.00 95.56 263 GLN A C 1
ATOM 2056 O O . GLN A 1 263 ? 2.657 -1.013 8.778 1.00 95.56 263 GLN A O 1
ATOM 2061 N N . THR A 1 264 ? 3.456 0.680 7.550 1.00 96.25 264 THR A N 1
ATOM 2062 C CA . THR A 1 264 ? 3.837 1.517 8.704 1.00 96.25 264 THR A CA 1
ATOM 2063 C C . THR A 1 264 ? 2.613 1.975 9.510 1.00 96.25 264 THR A C 1
ATOM 2065 O O . THR A 1 264 ? 2.642 1.943 10.740 1.00 96.25 264 THR A O 1
ATOM 2068 N N . ARG A 1 265 ? 1.510 2.357 8.845 1.00 96.94 265 ARG A N 1
ATOM 2069 C CA . ARG A 1 265 ? 0.236 2.696 9.516 1.00 96.94 265 ARG A CA 1
ATOM 2070 C C . ARG A 1 265 ? -0.370 1.475 10.219 1.00 96.94 265 ARG A C 1
ATOM 2072 O O . ARG A 1 265 ? -0.828 1.598 11.351 1.00 96.94 265 ARG A O 1
ATOM 2079 N N . LEU A 1 266 ? -0.336 0.300 9.584 1.00 96.88 266 LEU A N 1
ATOM 2080 C CA . LEU A 1 266 ? -0.808 -0.957 10.178 1.00 96.88 266 LEU A CA 1
ATOM 2081 C C . LEU A 1 266 ? 0.010 -1.350 11.415 1.00 96.88 266 LEU A C 1
ATOM 2083 O O . LEU A 1 266 ? -0.586 -1.669 12.441 1.00 96.88 266 LEU A O 1
ATOM 2087 N N . MET A 1 267 ? 1.342 -1.255 11.354 1.00 95.31 267 MET A N 1
ATOM 2088 C CA . MET A 1 267 ? 2.214 -1.461 12.517 1.00 95.31 267 MET A CA 1
ATOM 2089 C C . MET A 1 267 ? 1.847 -0.521 13.667 1.00 95.31 267 MET A C 1
ATOM 2091 O O . MET A 1 267 ? 1.595 -0.990 14.770 1.00 95.31 267 MET A O 1
ATOM 2095 N N . HIS A 1 268 ? 1.712 0.784 13.404 1.00 96.69 268 HIS A N 1
ATOM 2096 C CA . HIS A 1 268 ? 1.379 1.751 14.452 1.00 96.69 268 HIS A CA 1
ATOM 2097 C C . HIS A 1 268 ? -0.001 1.498 15.089 1.00 96.69 268 HIS A C 1
ATOM 2099 O O . HIS A 1 268 ? -0.153 1.620 16.305 1.00 96.69 268 HIS A O 1
ATOM 2105 N N . ASN A 1 269 ? -0.992 1.072 14.296 1.00 97.12 269 ASN A N 1
ATOM 2106 C CA . ASN A 1 269 ? -2.290 0.642 14.818 1.00 97.12 269 ASN A CA 1
ATOM 2107 C C . ASN A 1 269 ? -2.155 -0.599 15.719 1.00 97.12 269 ASN A C 1
ATOM 2109 O O . ASN A 1 269 ? -2.765 -0.640 16.787 1.00 97.12 269 ASN A O 1
ATOM 2113 N N . LYS A 1 270 ? -1.331 -1.586 15.337 1.00 95.00 270 LYS A N 1
ATOM 2114 C CA . LYS A 1 270 ? -1.091 -2.795 16.144 1.00 95.00 270 LYS A CA 1
ATOM 2115 C C . LYS A 1 270 ? -0.276 -2.530 17.408 1.00 95.00 270 LYS A C 1
ATOM 2117 O O . LYS A 1 270 ? -0.609 -3.098 18.444 1.00 95.00 270 LYS A O 1
ATOM 2122 N N . ASP A 1 271 ? 0.687 -1.613 17.384 1.00 95.81 271 ASP A N 1
ATOM 2123 C CA . ASP A 1 271 ? 1.354 -1.123 18.598 1.00 95.81 271 ASP A CA 1
ATOM 2124 C C . ASP A 1 271 ? 0.351 -0.434 19.545 1.00 95.81 271 ASP A C 1
ATOM 2126 O O . ASP A 1 271 ? 0.411 -0.615 20.765 1.00 95.81 271 ASP A O 1
ATOM 2130 N N . GLY A 1 272 ? -0.618 0.304 18.989 1.00 96.31 272 GLY A N 1
ATOM 2131 C CA . GLY A 1 272 ? -1.740 0.890 19.726 1.00 96.31 272 GLY A CA 1
ATOM 2132 C C . GLY A 1 272 ? -2.648 -0.161 20.375 1.00 96.31 272 GLY A C 1
ATOM 2133 O O . GLY A 1 272 ? -2.885 -0.098 21.581 1.00 96.31 272 GLY A O 1
ATOM 2134 N N . GLU A 1 273 ? -3.102 -1.161 19.612 1.00 97.12 273 GLU A N 1
ATOM 2135 C CA . GLU A 1 273 ? -3.892 -2.296 20.119 1.00 97.12 273 GLU A CA 1
ATOM 2136 C C . GLU A 1 273 ? -3.143 -3.070 21.218 1.00 97.12 273 GLU A C 1
ATOM 2138 O O . GLU A 1 273 ? -3.712 -3.353 22.273 1.00 97.12 273 GLU A O 1
ATOM 2143 N N . LEU A 1 274 ? -1.854 -3.367 21.018 1.00 95.56 274 LEU A N 1
ATOM 2144 C CA . LEU A 1 274 ? -1.007 -4.053 22.002 1.00 95.56 274 LEU A CA 1
ATOM 2145 C C . LEU A 1 274 ? -0.798 -3.226 23.277 1.00 95.56 274 LEU A C 1
ATOM 2147 O O . LEU A 1 274 ? -0.751 -3.790 24.372 1.00 95.56 274 LEU A O 1
ATOM 2151 N N . THR A 1 275 ? -0.701 -1.900 23.158 1.00 96.25 275 THR A N 1
ATOM 2152 C CA . THR A 1 275 ? -0.607 -0.997 24.315 1.00 96.25 275 THR A CA 1
ATOM 2153 C C . THR A 1 275 ? -1.928 -0.972 25.084 1.00 96.25 275 THR A C 1
ATOM 2155 O O . THR A 1 275 ? -1.925 -1.203 26.290 1.00 96.25 275 THR A O 1
ATOM 2158 N N . GLN A 1 276 ? -3.070 -0.836 24.401 1.00 96.38 276 GLN A N 1
ATOM 2159 C CA . GLN A 1 276 ? -4.391 -0.916 25.040 1.00 96.38 276 GLN A CA 1
ATOM 2160 C C . GLN A 1 276 ? -4.637 -2.278 25.705 1.00 96.38 276 GLN A C 1
ATOM 2162 O O . GLN A 1 276 ? -5.171 -2.331 26.810 1.00 96.38 276 GLN A O 1
ATOM 2167 N N . LEU A 1 277 ? -4.223 -3.387 25.083 1.00 94.75 277 LEU A N 1
ATOM 2168 C CA . LEU A 1 277 ? -4.296 -4.725 25.682 1.00 94.75 277 LEU A CA 1
ATOM 2169 C C . LEU A 1 277 ? -3.423 -4.841 26.939 1.00 94.75 277 LEU A C 1
ATOM 2171 O O . LEU A 1 277 ? -3.877 -5.390 27.944 1.00 94.75 277 LEU A O 1
ATOM 2175 N N . ARG A 1 278 ? -2.205 -4.284 26.918 1.00 95.94 278 ARG A N 1
ATOM 2176 C CA . ARG A 1 278 ? -1.307 -4.232 28.083 1.00 95.94 278 ARG A CA 1
ATOM 2177 C C . ARG A 1 278 ? -1.906 -3.410 29.222 1.00 95.94 278 ARG A C 1
ATOM 2179 O O . ARG A 1 278 ? -1.894 -3.871 30.362 1.00 95.94 278 ARG A O 1
ATOM 2186 N N . ASP A 1 279 ? -2.463 -2.242 28.924 1.00 96.06 279 ASP A N 1
ATOM 2187 C CA . ASP A 1 279 ? -3.085 -1.365 29.919 1.00 96.06 279 ASP A CA 1
ATOM 2188 C C . ASP A 1 279 ? -4.367 -1.989 30.486 1.00 96.06 279 ASP A C 1
ATOM 2190 O O . ASP A 1 279 ? -4.580 -1.978 31.698 1.00 96.06 279 ASP A O 1
ATOM 2194 N N . ASN A 1 280 ? -5.189 -2.626 29.648 1.00 95.69 280 ASN A N 1
ATOM 2195 C CA . ASN A 1 280 ? -6.366 -3.377 30.085 1.00 95.69 280 ASN A CA 1
ATOM 2196 C C . ASN A 1 280 ? -5.989 -4.565 30.983 1.00 95.69 280 ASN A C 1
ATOM 2198 O O . ASN A 1 280 ? -6.611 -4.747 32.030 1.00 95.69 280 ASN A O 1
ATOM 2202 N N . PHE A 1 281 ? -4.952 -5.332 30.636 1.00 94.56 281 PHE A N 1
ATOM 2203 C CA . PHE A 1 281 ? -4.445 -6.421 31.476 1.00 94.56 281 PHE A CA 1
ATOM 2204 C C . PHE A 1 281 ? -3.856 -5.905 32.798 1.00 94.56 281 PHE A C 1
ATOM 2206 O O . PHE A 1 281 ? -4.133 -6.468 33.855 1.00 94.56 281 PHE A O 1
ATOM 2213 N N . SER A 1 282 ? -3.108 -4.798 32.769 1.00 93.50 282 SER A N 1
ATOM 2214 C CA . SER A 1 282 ? -2.578 -4.133 33.967 1.00 93.50 282 SER A CA 1
ATOM 2215 C C . SER A 1 282 ? -3.706 -3.664 34.896 1.00 93.50 282 SER A C 1
ATOM 2217 O O . SER A 1 282 ? -3.701 -3.956 36.093 1.00 93.50 282 SER A O 1
ATOM 2219 N N . ASN A 1 283 ? -4.743 -3.035 34.335 1.00 93.88 283 ASN A N 1
ATOM 2220 C CA . ASN A 1 283 ? -5.937 -2.606 35.062 1.00 93.88 283 ASN A CA 1
ATOM 2221 C C . ASN A 1 283 ? -6.752 -3.788 35.614 1.00 93.88 283 ASN A C 1
ATOM 2223 O O . ASN A 1 283 ? -7.266 -3.699 36.729 1.00 93.88 283 ASN A O 1
ATOM 2227 N N . GLN A 1 284 ? -6.859 -4.904 34.884 1.00 91.56 284 GLN A N 1
ATOM 2228 C CA . GLN A 1 284 ? -7.459 -6.137 35.405 1.00 91.56 284 GLN A CA 1
ATOM 2229 C C . GLN A 1 284 ? -6.630 -6.713 36.558 1.00 91.56 284 GLN A C 1
ATOM 2231 O O . GLN A 1 284 ? -7.188 -6.969 37.622 1.00 91.56 284 GLN A O 1
ATOM 2236 N N . LYS A 1 285 ? -5.305 -6.844 36.401 1.00 91.12 285 LYS A N 1
ATOM 2237 C CA . LYS A 1 285 ? -4.403 -7.306 37.467 1.00 91.12 285 LYS A CA 1
ATOM 2238 C C . LYS A 1 285 ? -4.536 -6.434 38.718 1.00 91.12 285 LYS A C 1
ATOM 2240 O O . LYS A 1 285 ? -4.690 -6.979 39.805 1.00 91.12 285 LYS A O 1
ATOM 2245 N N . LYS A 1 286 ? -4.564 -5.103 38.570 1.00 90.44 286 LYS A N 1
ATOM 2246 C CA . LYS A 1 286 ? -4.775 -4.162 39.682 1.00 90.44 286 LYS A CA 1
ATOM 2247 C C . LYS A 1 286 ? -6.116 -4.402 40.379 1.00 90.44 286 LYS A C 1
ATOM 2249 O O . LYS A 1 286 ? -6.119 -4.602 41.587 1.00 90.44 286 LYS A O 1
ATOM 2254 N N . LYS A 1 287 ? -7.223 -4.491 39.630 1.00 92.50 287 LYS A N 1
ATOM 2255 C CA . LYS A 1 287 ? -8.558 -4.794 40.183 1.00 92.50 287 LYS A CA 1
ATOM 2256 C C . LYS A 1 287 ? -8.607 -6.137 40.915 1.00 92.50 287 LYS A C 1
ATOM 2258 O O . LYS A 1 287 ? -9.215 -6.216 41.976 1.00 92.50 287 LYS A O 1
ATOM 2263 N N . TYR A 1 288 ? -7.967 -7.181 40.383 1.00 86.25 288 TYR A N 1
ATOM 2264 C CA . TYR A 1 288 ? -7.904 -8.484 41.048 1.00 86.25 288 TYR A CA 1
ATOM 2265 C C . TYR A 1 288 ? -7.025 -8.452 42.306 1.00 86.25 288 TYR A C 1
ATOM 2267 O O . TYR A 1 288 ? -7.421 -9.029 43.313 1.00 86.25 288 TYR A O 1
ATOM 2275 N N . SER A 1 289 ? -5.894 -7.738 42.303 1.00 86.38 289 SER A N 1
ATOM 2276 C CA . SER A 1 289 ? -5.082 -7.524 43.511 1.00 86.38 289 SER A CA 1
ATOM 2277 C C . SER A 1 289 ? -5.810 -6.690 44.571 1.00 86.38 289 SER A C 1
ATOM 2279 O O . SER A 1 289 ? -5.712 -7.015 45.748 1.00 86.38 289 SER A O 1
ATOM 2281 N N . GLU A 1 290 ? -6.575 -5.666 44.187 1.00 87.88 290 GLU A N 1
ATOM 2282 C CA . GLU A 1 290 ? -7.398 -4.862 45.107 1.00 87.88 290 GLU A CA 1
ATOM 2283 C C . GLU A 1 290 ? -8.554 -5.681 45.697 1.00 87.88 290 GLU A C 1
ATOM 2285 O O . GLU A 1 290 ? -8.750 -5.698 46.910 1.00 87.88 290 GLU A O 1
ATOM 2290 N N . MET A 1 291 ? -9.286 -6.419 44.857 1.00 83.25 291 MET A N 1
ATOM 2291 C CA . MET A 1 291 ? -10.370 -7.309 45.286 1.00 83.25 291 MET A CA 1
ATOM 2292 C C . MET A 1 291 ? -9.858 -8.425 46.206 1.00 83.25 291 MET A C 1
ATOM 2294 O O . MET A 1 291 ? -10.482 -8.712 47.226 1.00 83.25 291 MET A O 1
ATOM 2298 N N . MET A 1 292 ? -8.709 -9.022 45.876 1.00 82.25 292 MET A N 1
ATOM 2299 C CA . MET A 1 292 ? -8.069 -10.029 46.718 1.00 82.25 292 MET A CA 1
ATOM 2300 C C . MET A 1 292 ? -7.566 -9.416 48.027 1.00 82.25 292 MET A C 1
ATOM 2302 O O . MET A 1 292 ? -7.838 -9.968 49.083 1.00 82.25 292 MET A O 1
ATOM 2306 N N . GLY A 1 293 ? -6.899 -8.259 47.990 1.00 82.50 293 GLY A N 1
ATOM 2307 C CA . GLY A 1 293 ? -6.419 -7.560 49.185 1.00 82.50 293 GLY A CA 1
ATOM 2308 C C . GLY A 1 293 ? -7.545 -7.208 50.161 1.00 82.50 293 GLY A C 1
ATOM 2309 O O . GLY A 1 293 ? -7.393 -7.415 51.364 1.00 82.50 293 GLY A O 1
ATOM 2310 N N . ASN A 1 294 ? -8.699 -6.772 49.648 1.00 86.25 294 ASN A N 1
ATOM 2311 C CA . ASN A 1 294 ? -9.899 -6.551 50.457 1.00 86.25 294 ASN A CA 1
ATOM 2312 C C . ASN A 1 294 ? -10.405 -7.862 51.080 1.00 86.25 294 ASN A C 1
ATOM 2314 O O . ASN A 1 294 ? -10.551 -7.928 52.294 1.00 86.25 294 ASN A O 1
ATOM 2318 N N . LEU A 1 295 ? -10.566 -8.935 50.294 1.00 86.00 295 LEU A N 1
ATOM 2319 C CA . LEU A 1 295 ? -10.999 -10.239 50.816 1.00 86.00 295 LEU A CA 1
ATOM 2320 C C . LEU A 1 295 ? -10.024 -10.811 51.865 1.00 86.00 295 LEU A C 1
ATOM 2322 O O . LEU A 1 295 ? -10.451 -11.375 52.870 1.00 86.00 295 LEU A O 1
ATOM 2326 N N . LEU A 1 296 ? -8.713 -10.657 51.657 1.00 81.38 296 LEU A N 1
ATOM 2327 C CA . LEU A 1 296 ? -7.680 -11.067 52.612 1.00 81.38 296 LEU A CA 1
ATOM 2328 C C . LEU A 1 296 ? -7.759 -10.248 53.912 1.00 81.38 296 LEU A C 1
ATOM 2330 O O . LEU A 1 296 ? -7.575 -10.800 55.000 1.00 81.38 296 LEU A O 1
ATOM 2334 N N . LYS A 1 297 ? -8.076 -8.952 53.818 1.00 84.38 297 LYS A N 1
ATOM 2335 C CA . LYS A 1 297 ? -8.329 -8.099 54.982 1.00 84.38 297 LYS A CA 1
ATOM 2336 C C . LYS A 1 297 ? -9.597 -8.531 55.724 1.00 84.38 297 LYS A C 1
ATOM 2338 O O . LYS A 1 297 ? -9.514 -8.788 56.919 1.00 84.38 297 LYS A O 1
ATOM 2343 N N . ASP A 1 298 ? -10.722 -8.690 55.030 1.00 85.25 298 ASP A N 1
ATOM 2344 C CA . ASP A 1 298 ? -12.003 -9.085 55.632 1.00 85.25 298 ASP A CA 1
ATOM 2345 C C . ASP A 1 298 ? -11.882 -10.432 56.374 1.00 85.25 298 ASP A C 1
ATOM 2347 O O . ASP A 1 298 ? -12.367 -10.583 57.495 1.00 85.25 298 ASP A O 1
ATOM 2351 N N . LEU A 1 299 ? -11.151 -11.397 55.799 1.00 83.00 299 LEU A N 1
ATOM 2352 C CA . LEU A 1 299 ? -10.824 -12.670 56.456 1.00 83.00 299 LEU A CA 1
ATOM 2353 C C . LEU A 1 299 ? -9.942 -12.499 57.704 1.00 83.00 299 LEU A C 1
ATOM 2355 O O . LEU A 1 299 ? -10.105 -13.242 58.672 1.00 83.00 299 LEU A O 1
ATOM 2359 N N . THR A 1 300 ? -9.024 -11.531 57.701 1.00 78.31 300 THR A N 1
ATOM 2360 C CA . THR A 1 300 ? -8.169 -11.220 58.858 1.00 78.31 300 THR A CA 1
ATOM 2361 C C . THR A 1 300 ? -8.978 -10.583 59.986 1.00 78.31 300 THR A C 1
ATOM 2363 O O . THR A 1 300 ? -8.864 -11.003 61.136 1.00 78.31 300 THR A O 1
ATOM 2366 N N . ASP A 1 301 ? -9.833 -9.614 59.660 1.00 83.62 301 ASP A N 1
ATOM 2367 C CA . ASP A 1 301 ? -10.641 -8.882 60.637 1.00 83.62 301 ASP A CA 1
ATOM 2368 C C . ASP A 1 301 ? -11.718 -9.807 61.261 1.00 83.62 301 ASP A C 1
ATOM 2370 O O . ASP A 1 301 ? -11.945 -9.772 62.472 1.00 83.62 301 ASP A O 1
ATOM 2374 N N . VAL A 1 302 ? -12.292 -10.745 60.488 1.00 83.62 302 VAL A N 1
ATOM 2375 C CA . VAL A 1 302 ? -13.121 -11.844 61.034 1.00 83.62 302 VAL A CA 1
ATOM 2376 C C . VAL A 1 302 ? -12.306 -12.767 61.951 1.00 83.62 302 VAL A C 1
ATOM 2378 O O . VAL A 1 302 ? -12.810 -13.187 62.992 1.00 83.62 302 VAL A O 1
ATOM 2381 N N . GLY A 1 303 ? -11.050 -13.072 61.610 1.00 77.19 303 GLY A N 1
ATOM 2382 C CA . GLY A 1 303 ? -10.154 -13.872 62.452 1.00 77.19 303 GLY A CA 1
ATOM 2383 C C . GLY A 1 303 ? -9.906 -13.248 63.828 1.00 77.19 303 GLY A C 1
ATOM 2384 O O . GLY A 1 303 ? -9.989 -13.946 64.841 1.00 77.19 303 GLY A O 1
ATOM 2385 N N . GLU A 1 304 ? -9.701 -11.931 63.883 1.00 80.81 304 GLU A N 1
ATOM 2386 C CA . GLU A 1 304 ? -9.535 -11.182 65.138 1.00 80.81 304 GLU A CA 1
ATOM 2387 C C . GLU A 1 304 ? -10.802 -11.195 66.004 1.00 80.81 304 GLU A C 1
ATOM 2389 O O . GLU A 1 304 ? -10.709 -11.375 67.220 1.00 80.81 304 GLU A O 1
ATOM 2394 N N . CYS A 1 305 ? -11.993 -11.110 65.400 1.00 75.12 305 CYS A N 1
ATOM 2395 C CA . CYS A 1 305 ? -13.256 -11.272 66.128 1.00 75.12 305 CYS A CA 1
ATOM 2396 C C . CYS A 1 305 ? -13.484 -12.696 66.672 1.00 75.12 305 CYS A C 1
ATOM 2398 O O . CYS A 1 305 ? -14.265 -12.865 67.610 1.00 75.12 305 CYS A O 1
ATOM 2400 N N . MET A 1 306 ? -12.844 -13.724 66.102 1.00 77.44 306 MET A N 1
ATOM 2401 C CA . MET A 1 306 ? -13.051 -15.122 66.501 1.00 77.44 306 MET A CA 1
ATOM 2402 C C . MET A 1 306 ? -12.152 -15.589 67.650 1.00 77.44 306 MET A C 1
ATOM 2404 O O . MET A 1 306 ? -12.589 -16.419 68.448 1.00 77.44 306 MET A O 1
ATOM 2408 N N . SER A 1 307 ? -10.909 -15.108 67.755 1.00 68.00 307 SER A N 1
ATOM 2409 C CA . SER A 1 307 ? -10.033 -15.448 68.885 1.00 68.00 307 SER A CA 1
ATOM 2410 C C . SER A 1 307 ? -8.893 -14.451 69.073 1.00 68.00 307 SER A C 1
ATOM 2412 O O . SER A 1 307 ? -8.103 -14.208 68.165 1.00 68.00 307 SER A O 1
ATOM 2414 N N . VAL A 1 308 ? -8.722 -13.977 70.309 1.00 67.75 308 VAL A N 1
ATOM 2415 C CA . VAL A 1 308 ? -7.618 -13.085 70.710 1.00 67.75 308 VAL A CA 1
ATOM 2416 C C . VAL A 1 308 ? -6.243 -13.781 70.610 1.00 67.75 308 VAL A C 1
ATOM 2418 O O . VAL A 1 308 ? -5.216 -13.112 70.552 1.00 67.75 308 VAL A O 1
ATOM 2421 N N . GLN A 1 309 ? -6.191 -15.121 70.523 1.00 66.38 309 GLN A N 1
ATOM 2422 C CA . GLN A 1 309 ? -4.961 -15.882 70.242 1.00 66.38 309 GLN A CA 1
ATOM 2423 C C . GLN A 1 309 ? -4.672 -16.108 68.735 1.00 66.38 309 GLN A C 1
ATOM 2425 O O . GLN A 1 309 ? -3.695 -16.787 68.388 1.00 66.38 309 GLN A O 1
ATOM 2430 N N . LEU A 1 310 ? -5.473 -15.563 67.808 1.00 64.25 310 LEU A N 1
ATOM 2431 C CA . LEU A 1 310 ? -5.166 -15.575 66.369 1.00 64.25 310 LEU A CA 1
ATOM 2432 C C . LEU A 1 310 ? -4.244 -14.405 65.991 1.00 64.25 310 LEU A C 1
ATOM 2434 O O . LEU A 1 310 ? -4.687 -13.368 65.512 1.00 64.25 310 LEU A O 1
ATOM 2438 N N . THR A 1 311 ? -2.935 -14.608 66.163 1.00 67.12 311 THR A N 1
ATOM 2439 C CA . THR A 1 311 ? -1.871 -13.686 65.721 1.00 67.12 311 THR A CA 1
ATOM 2440 C C . THR A 1 311 ? -2.081 -13.200 64.280 1.00 67.12 311 THR A C 1
ATOM 2442 O O . THR A 1 311 ? -2.055 -14.019 63.356 1.00 67.12 311 THR A O 1
ATOM 2445 N N . LYS A 1 312 ? -2.249 -11.882 64.093 1.00 67.88 312 LYS A N 1
ATOM 2446 C CA . LYS A 1 312 ? -2.479 -11.243 62.787 1.00 67.88 312 LYS A CA 1
ATOM 2447 C C . LYS A 1 312 ? -1.328 -11.559 61.808 1.00 67.88 312 LYS A C 1
ATOM 2449 O O . LYS A 1 312 ? -0.172 -11.299 62.153 1.00 67.88 312 LYS A O 1
ATOM 2454 N N . PRO A 1 313 ? -1.593 -12.104 60.607 1.00 65.88 313 PRO A N 1
ATOM 2455 C CA . PRO A 1 313 ? -0.567 -12.264 59.581 1.00 65.88 313 PRO A CA 1
ATOM 2456 C C . PRO A 1 313 ? -0.099 -10.893 59.065 1.00 65.88 313 PRO A C 1
ATOM 2458 O O . PRO A 1 313 ? -0.906 -10.020 58.752 1.00 65.88 313 PRO A O 1
ATOM 2461 N N . SER A 1 314 ? 1.219 -10.706 58.985 1.00 60.62 314 SER A N 1
ATOM 2462 C CA . SER A 1 314 ? 1.841 -9.474 58.487 1.00 60.62 314 SER A CA 1
ATOM 2463 C C . SER A 1 314 ? 2.085 -9.575 56.982 1.00 60.62 314 SER A C 1
ATOM 2465 O O . SER A 1 314 ? 3.044 -10.218 56.560 1.00 60.62 314 SER A O 1
ATOM 2467 N N . PHE A 1 315 ? 1.236 -8.929 56.185 1.00 62.12 315 PHE A N 1
ATOM 2468 C CA . PHE A 1 315 ? 1.368 -8.876 54.725 1.00 62.12 315 PHE A CA 1
ATOM 2469 C C . PHE A 1 315 ? 2.416 -7.843 54.276 1.00 62.12 315 PHE A C 1
ATOM 2471 O O . PHE A 1 315 ? 2.612 -6.814 54.930 1.00 62.12 315 PHE A O 1
ATOM 2478 N N . GLY A 1 316 ? 3.119 -8.140 53.182 1.00 57.72 316 GLY A N 1
ATOM 2479 C CA . GLY A 1 316 ? 4.255 -7.379 52.653 1.00 57.72 316 GLY A CA 1
ATOM 2480 C C . GLY A 1 316 ? 4.026 -6.942 51.204 1.00 57.72 316 GLY A C 1
ATOM 2481 O O . GLY A 1 316 ? 3.206 -7.499 50.489 1.00 57.72 316 GLY A O 1
ATOM 2482 N N . THR A 1 317 ? 4.725 -5.906 50.739 1.00 53.66 317 THR A N 1
ATOM 2483 C CA . THR A 1 317 ? 4.372 -5.195 49.495 1.00 53.66 317 THR A CA 1
ATOM 2484 C C . THR A 1 317 ? 4.426 -6.035 48.205 1.00 53.66 317 THR A C 1
ATOM 2486 O O . THR A 1 317 ? 5.428 -6.026 47.498 1.00 53.66 317 THR A O 1
ATOM 2489 N N . THR A 1 318 ? 3.281 -6.616 47.828 1.00 55.12 318 THR A N 1
ATOM 2490 C CA . THR A 1 318 ? 2.785 -6.975 46.471 1.00 55.12 318 THR A CA 1
ATOM 2491 C C . THR A 1 318 ? 3.579 -7.980 45.614 1.00 55.12 318 THR A C 1
ATOM 2493 O O . THR A 1 318 ? 2.981 -8.635 44.762 1.00 55.12 318 THR A O 1
ATOM 2496 N N . GLU A 1 319 ? 4.893 -8.136 45.777 1.00 55.59 319 GLU A N 1
ATOM 2497 C CA . GLU A 1 319 ? 5.722 -8.942 44.857 1.00 55.59 319 GLU A CA 1
ATOM 2498 C C . GLU A 1 319 ? 5.742 -10.451 45.170 1.00 55.59 319 GLU A C 1
ATOM 2500 O O . GLU A 1 319 ? 6.259 -11.232 44.374 1.00 55.59 319 GLU A O 1
ATOM 2505 N N . ARG A 1 320 ? 5.172 -10.883 46.306 1.00 60.56 320 ARG A N 1
ATOM 2506 C CA . ARG A 1 320 ? 5.259 -12.266 46.828 1.00 60.56 320 ARG A CA 1
ATOM 2507 C C . ARG A 1 320 ? 3.899 -12.892 47.177 1.00 60.56 320 ARG A C 1
ATOM 2509 O O . ARG A 1 320 ? 3.788 -13.670 48.121 1.00 60.56 320 ARG A O 1
ATOM 2516 N N . LEU A 1 321 ? 2.870 -12.594 46.378 1.00 62.69 321 LEU A N 1
ATOM 2517 C CA . LEU A 1 321 ? 1.486 -13.055 46.594 1.00 62.69 321 LEU A CA 1
ATOM 2518 C C . LEU A 1 321 ? 1.356 -14.570 46.868 1.00 62.69 321 LEU A C 1
ATOM 2520 O O . LEU A 1 321 ? 0.544 -14.958 47.700 1.00 62.69 321 LEU A O 1
ATOM 2524 N N . ASP A 1 322 ? 2.155 -15.437 46.234 1.00 68.81 322 ASP A N 1
ATOM 2525 C CA . ASP A 1 322 ? 2.092 -16.897 46.449 1.00 68.81 322 ASP A CA 1
ATOM 2526 C C . ASP A 1 322 ? 2.538 -17.338 47.860 1.00 68.81 322 ASP A C 1
ATOM 2528 O O . ASP A 1 322 ? 2.025 -18.320 48.416 1.00 68.81 322 ASP A O 1
ATOM 2532 N N . GLU A 1 323 ? 3.458 -16.594 48.479 1.00 73.25 323 GLU A N 1
ATOM 2533 C CA . GLU A 1 323 ? 3.861 -16.804 49.873 1.00 73.25 323 GLU A CA 1
ATOM 2534 C C . GLU A 1 323 ? 2.742 -16.325 50.812 1.00 73.25 323 GLU A C 1
ATOM 2536 O O . GLU A 1 323 ? 2.339 -17.053 51.723 1.00 73.25 323 GLU A O 1
ATOM 2541 N N . GLU A 1 324 ? 2.142 -15.168 50.521 1.00 69.81 324 GLU A N 1
ATOM 2542 C CA . GLU A 1 324 ? 1.007 -14.608 51.269 1.00 69.81 324 GLU A CA 1
ATOM 2543 C C . GLU A 1 324 ? -0.244 -15.500 51.197 1.00 69.81 324 GLU A C 1
ATOM 2545 O O . GLU A 1 324 ? -0.877 -15.762 52.222 1.00 69.81 324 GLU A O 1
ATOM 2550 N N . PHE A 1 325 ? -0.556 -16.075 50.031 1.00 72.75 325 PHE A N 1
ATOM 2551 C CA . PHE A 1 325 ? -1.600 -17.095 49.865 1.00 72.75 325 PHE A CA 1
ATOM 2552 C C . PHE A 1 325 ? -1.319 -18.369 50.667 1.00 72.75 325 PHE A C 1
ATOM 2554 O O . PHE A 1 325 ? -2.243 -19.102 51.032 1.00 72.75 325 PHE A O 1
ATOM 2561 N N . THR A 1 326 ? -0.056 -18.683 50.939 1.00 81.56 326 THR A N 1
ATOM 2562 C CA . THR A 1 326 ? 0.323 -19.864 51.723 1.00 81.56 326 THR A CA 1
ATOM 2563 C C . THR A 1 326 ? 0.185 -19.592 53.220 1.00 81.56 326 THR A C 1
ATOM 2565 O O . THR A 1 326 ? -0.424 -20.401 53.925 1.00 81.56 326 THR A O 1
ATOM 2568 N N . VAL A 1 327 ? 0.607 -18.411 53.684 1.00 79.31 327 VAL A N 1
ATOM 2569 C CA . VAL A 1 327 ? 0.331 -17.919 55.045 1.00 79.31 327 VAL A CA 1
ATOM 2570 C C . VAL A 1 327 ? -1.179 -17.822 55.295 1.00 79.31 327 VAL A C 1
ATOM 2572 O O . VAL A 1 327 ? -1.666 -18.343 56.300 1.00 79.31 327 VAL A O 1
ATOM 2575 N N . MET A 1 328 ? -1.949 -17.247 54.365 1.00 76.38 328 MET A N 1
ATOM 2576 C CA . MET A 1 328 ? -3.398 -17.111 54.528 1.00 76.38 328 MET A CA 1
ATOM 2577 C C . MET A 1 328 ? -4.122 -18.463 54.507 1.00 76.38 328 MET A C 1
ATOM 2579 O O . MET A 1 328 ? -5.036 -18.664 55.301 1.00 76.38 328 MET A O 1
ATOM 2583 N N . ARG A 1 329 ? -3.714 -19.434 53.675 1.00 81.50 329 ARG A N 1
ATOM 2584 C CA . ARG A 1 329 ? -4.295 -20.794 53.723 1.00 81.50 329 ARG A CA 1
ATOM 2585 C C . ARG A 1 329 ? -4.111 -21.449 55.094 1.00 81.50 329 ARG A C 1
ATOM 2587 O O . ARG A 1 329 ? -5.041 -22.091 55.582 1.00 81.50 329 ARG A O 1
ATOM 2594 N N . LEU A 1 330 ? -2.954 -21.261 55.731 1.00 82.19 330 LEU A N 1
ATOM 2595 C CA . LEU A 1 330 ? -2.697 -21.752 57.089 1.00 82.19 330 LEU A CA 1
ATOM 2596 C C . LEU A 1 330 ? -3.542 -21.002 58.133 1.00 82.19 330 LEU A C 1
ATOM 2598 O O . LEU A 1 330 ? -4.181 -21.648 58.965 1.00 82.19 330 LEU A O 1
ATOM 2602 N N . TYR A 1 331 ? -3.617 -19.669 58.052 1.00 82.94 331 TYR A N 1
ATOM 2603 C CA . TYR A 1 331 ? -4.448 -18.844 58.940 1.00 82.94 331 TYR A CA 1
ATOM 2604 C C . TYR A 1 331 ? -5.937 -19.211 58.837 1.00 82.94 331 TYR A C 1
ATOM 2606 O O . TYR A 1 331 ? -6.571 -19.518 59.845 1.00 82.94 331 TYR A O 1
ATOM 2614 N N . LEU A 1 332 ? -6.472 -19.312 57.617 1.00 82.38 332 LEU A N 1
ATOM 2615 C CA . LEU A 1 332 ? -7.854 -19.708 57.340 1.00 82.38 332 LEU A CA 1
ATOM 2616 C C . LEU A 1 332 ? -8.148 -21.147 57.797 1.00 82.38 332 LEU A C 1
ATOM 2618 O O . LEU A 1 332 ? -9.233 -21.429 58.307 1.00 82.38 332 LEU A O 1
ATOM 2622 N N . SER A 1 333 ? -7.184 -22.066 57.670 1.00 86.12 333 SER A N 1
ATOM 2623 C CA . SER A 1 333 ? -7.324 -23.424 58.208 1.00 86.12 333 SER A CA 1
ATOM 2624 C C . SER A 1 333 ? -7.363 -23.432 59.741 1.00 86.12 333 SER A C 1
ATOM 2626 O O . SER A 1 333 ? -8.140 -24.198 60.313 1.00 86.12 333 SER A O 1
ATOM 2628 N N . LYS A 1 334 ? -6.596 -22.556 60.409 1.00 85.00 334 LYS A N 1
ATOM 2629 C CA . LYS A 1 334 ? -6.637 -22.379 61.871 1.00 85.00 334 LYS A CA 1
ATOM 2630 C C . LYS A 1 334 ? -7.952 -21.730 62.326 1.00 85.00 334 LYS A C 1
ATOM 2632 O O . LYS A 1 334 ? -8.597 -22.254 63.234 1.00 85.00 334 LYS A O 1
ATOM 2637 N N . MET A 1 335 ? -8.421 -20.680 61.645 1.00 85.00 335 MET A N 1
ATOM 2638 C CA . MET A 1 335 ? -9.761 -20.107 61.857 1.00 85.00 335 MET A CA 1
ATOM 2639 C C . MET A 1 335 ? -10.853 -21.171 61.715 1.00 85.00 335 MET A C 1
ATOM 2641 O O . MET A 1 335 ? -11.749 -21.245 62.547 1.00 85.00 335 MET A O 1
ATOM 2645 N N . LYS A 1 336 ? -10.768 -22.044 60.704 1.00 85.44 336 LYS A N 1
ATOM 2646 C CA . LYS A 1 336 ? -11.732 -23.132 60.471 1.00 85.44 336 LYS A CA 1
ATOM 2647 C C . LYS A 1 336 ? -11.750 -24.174 61.598 1.00 85.44 336 LYS A C 1
ATOM 2649 O O . LYS A 1 336 ? -12.805 -24.757 61.853 1.00 85.44 336 LYS A O 1
ATOM 2654 N N . THR A 1 337 ? -10.628 -24.417 62.278 1.00 87.69 337 THR A N 1
ATOM 2655 C CA . THR A 1 337 ? -10.602 -25.259 63.488 1.00 87.69 337 THR A CA 1
ATOM 2656 C C . THR A 1 337 ? -11.175 -24.541 64.711 1.00 87.69 337 THR A C 1
ATOM 2658 O O . THR A 1 337 ? -11.994 -25.136 65.410 1.00 87.69 337 THR A O 1
ATOM 2661 N N . GLU A 1 338 ? -10.858 -23.259 64.923 1.00 86.25 338 GLU A N 1
ATOM 2662 C CA . GLU A 1 338 ? -11.448 -22.464 66.016 1.00 86.25 338 GLU A CA 1
ATOM 2663 C C . GLU A 1 338 ? -12.965 -22.285 65.835 1.00 86.25 338 GLU A C 1
ATOM 2665 O O . GLU A 1 338 ? -13.728 -22.440 66.785 1.00 86.25 338 GLU A O 1
ATOM 2670 N N . ALA A 1 339 ? -13.433 -22.079 64.600 1.00 86.12 339 ALA A N 1
ATOM 2671 C CA . ALA A 1 339 ? -14.851 -22.009 64.248 1.00 86.12 339 ALA A CA 1
ATOM 2672 C C . ALA A 1 339 ? -15.615 -23.262 64.689 1.00 86.12 339 ALA A C 1
ATOM 2674 O O . ALA A 1 339 ? -16.686 -23.160 65.283 1.00 86.12 339 ALA A O 1
ATOM 2675 N N . LYS A 1 340 ? -15.047 -24.449 64.441 1.00 90.31 340 LYS A N 1
ATOM 2676 C CA . LYS A 1 340 ? -15.627 -25.729 64.871 1.00 90.31 340 LYS A CA 1
ATOM 2677 C C . LYS A 1 340 ? -15.580 -25.910 66.389 1.00 90.31 340 LYS A C 1
ATOM 2679 O O . LYS A 1 340 ? -16.542 -26.418 66.957 1.00 90.31 340 LYS A O 1
ATOM 2684 N N . SER A 1 341 ? -14.497 -25.479 67.037 1.00 88.44 341 SER A N 1
ATOM 2685 C CA . SER A 1 341 ? -14.357 -25.490 68.500 1.00 88.44 341 SER A CA 1
ATOM 2686 C C . SER A 1 341 ? -15.441 -24.630 69.167 1.00 88.44 341 SER A C 1
ATOM 2688 O O . SER A 1 341 ? -16.208 -25.113 70.003 1.00 88.44 341 SER A O 1
ATOM 2690 N N . LEU A 1 342 ? -15.594 -23.383 68.711 1.00 87.69 342 LEU A N 1
ATOM 2691 C CA . LEU A 1 342 ? -16.632 -22.461 69.170 1.00 87.69 342 LEU A CA 1
ATOM 2692 C C . LEU A 1 342 ? -18.039 -22.973 68.847 1.00 87.69 342 LEU A C 1
ATOM 2694 O O . LEU A 1 342 ? -18.887 -22.959 69.731 1.00 87.69 342 LEU A O 1
ATOM 2698 N N . GLN A 1 343 ? -18.285 -23.493 67.641 1.00 90.00 343 GLN A N 1
ATOM 2699 C CA . GLN A 1 343 ? -19.572 -24.095 67.273 1.00 90.00 343 GLN A CA 1
ATOM 2700 C C . GLN A 1 343 ? -19.941 -25.261 68.202 1.00 90.00 343 GLN A C 1
ATOM 2702 O O . GLN A 1 343 ? -21.081 -25.342 68.658 1.00 90.00 343 GLN A O 1
ATOM 2707 N N . SER A 1 344 ? -18.983 -26.137 68.523 1.00 91.88 344 SER A N 1
ATOM 2708 C CA . SER A 1 344 ? -19.199 -27.246 69.456 1.00 91.88 344 SER A CA 1
ATOM 2709 C C . SER A 1 344 ? -19.512 -26.748 70.869 1.00 91.88 344 SER A C 1
ATOM 2711 O O . SER A 1 344 ? -20.407 -27.287 71.516 1.00 91.88 344 SER A O 1
ATOM 2713 N N . ARG A 1 345 ? -18.822 -25.701 71.344 1.00 91.62 345 ARG A N 1
ATOM 2714 C CA . ARG A 1 345 ? -19.049 -25.144 72.686 1.00 91.62 345 ARG A CA 1
ATOM 2715 C C . ARG A 1 345 ? -20.343 -24.334 72.789 1.00 91.62 345 ARG A C 1
ATOM 2717 O O . ARG A 1 345 ? -21.011 -24.419 73.811 1.00 91.62 345 ARG A O 1
ATOM 2724 N N . VAL A 1 346 ? -20.737 -23.604 71.743 1.00 91.81 346 VAL A N 1
ATOM 2725 C CA . VAL A 1 346 ? -22.059 -22.955 71.663 1.00 91.81 346 VAL A CA 1
ATOM 2726 C C . VAL A 1 346 ? -23.155 -24.014 71.705 1.00 91.81 346 VAL A C 1
ATOM 2728 O O . VAL A 1 346 ? -24.056 -23.904 72.527 1.00 91.81 346 VAL A O 1
ATOM 2731 N N . ARG A 1 347 ? -23.038 -25.082 70.908 1.00 93.62 347 ARG A N 1
ATOM 2732 C CA . ARG A 1 347 ? -24.001 -26.189 70.921 1.00 93.62 347 ARG A CA 1
ATOM 2733 C C . ARG A 1 347 ? -24.124 -26.839 72.304 1.00 93.62 347 ARG A C 1
ATOM 2735 O O . ARG A 1 347 ? -25.241 -27.045 72.766 1.00 93.62 347 ARG A O 1
ATOM 2742 N N . GLN A 1 348 ? -23.004 -27.117 72.973 1.00 93.88 348 GLN A N 1
ATOM 2743 C CA . GLN A 1 348 ? -23.011 -27.642 74.342 1.00 93.88 348 GLN A CA 1
ATOM 2744 C C . GLN A 1 348 ? -23.743 -26.688 75.301 1.00 93.88 348 GLN A C 1
ATOM 2746 O O . GLN A 1 348 ? -24.633 -27.120 76.027 1.00 93.88 348 GLN A O 1
ATOM 2751 N N . LEU A 1 349 ? -23.434 -25.387 75.255 1.00 93.06 349 LEU A N 1
ATOM 2752 C CA . LEU A 1 349 ? -24.106 -24.368 76.069 1.00 93.06 349 LEU A CA 1
ATOM 2753 C C . LEU A 1 349 ? -25.610 -24.256 75.760 1.00 93.06 349 LEU A C 1
ATOM 2755 O O . LEU A 1 349 ? -26.394 -23.943 76.653 1.00 93.06 349 LEU A O 1
ATOM 2759 N N . GLU A 1 350 ? -26.049 -24.517 74.527 1.00 92.69 350 GLU A N 1
ATOM 2760 C CA . GLU A 1 350 ? -27.475 -24.585 74.186 1.00 92.69 350 GLU A CA 1
ATOM 2761 C C . GLU A 1 350 ? -28.151 -25.852 74.723 1.00 92.69 350 GLU A C 1
ATOM 2763 O O . GLU A 1 350 ? -29.262 -25.767 75.249 1.00 92.69 350 GLU A O 1
ATOM 2768 N N . GLU A 1 351 ? -27.486 -27.005 74.649 1.00 94.25 351 GLU A N 1
ATOM 2769 C CA . GLU A 1 351 ? -27.968 -28.267 75.222 1.00 94.25 351 GLU A CA 1
ATOM 2770 C C . GLU A 1 351 ? -28.054 -28.174 76.764 1.00 94.25 351 GLU A C 1
ATOM 2772 O O . GLU A 1 351 ? -29.063 -28.579 77.349 1.00 94.25 351 GLU A O 1
ATOM 2777 N N . GLU A 1 352 ? -27.082 -27.533 77.422 1.00 93.50 352 GLU A N 1
ATOM 2778 C CA . GLU A 1 352 ? -27.104 -27.178 78.852 1.00 93.50 352 GLU A CA 1
ATOM 2779 C C . GLU A 1 352 ? -28.213 -26.157 79.181 1.00 93.50 352 GLU A C 1
ATOM 2781 O O . GLU A 1 352 ? -28.971 -26.344 80.137 1.00 93.50 352 GLU A O 1
ATOM 2786 N N . ARG A 1 353 ? -28.395 -25.106 78.363 1.00 94.81 353 ARG A N 1
ATOM 2787 C CA . ARG A 1 353 ? -29.482 -24.118 78.534 1.00 94.81 353 ARG A CA 1
ATOM 2788 C C . ARG A 1 353 ? -30.859 -24.776 78.443 1.00 94.81 353 ARG A C 1
ATOM 2790 O O . ARG A 1 353 ? -31.749 -24.435 79.221 1.00 94.81 353 ARG A O 1
ATOM 2797 N N . VAL A 1 354 ? -31.053 -25.716 77.516 1.00 94.75 354 VAL A N 1
ATOM 2798 C CA . VAL A 1 354 ? -32.310 -26.471 77.385 1.00 94.75 354 VAL A CA 1
ATOM 2799 C C . VAL A 1 354 ? -32.555 -27.342 78.618 1.00 94.75 354 VAL A C 1
ATOM 2801 O O . VAL A 1 354 ? -33.677 -27.344 79.126 1.00 94.75 354 VAL A O 1
ATOM 2804 N N . GLN A 1 355 ? -31.528 -28.011 79.153 1.00 93.69 355 GLN A N 1
ATOM 2805 C CA . GLN A 1 355 ? -31.636 -28.775 80.405 1.00 93.69 355 GLN A CA 1
ATOM 2806 C C . GLN A 1 355 ? -32.020 -27.876 81.591 1.00 93.69 355 GLN A C 1
ATOM 2808 O O . GLN A 1 355 ? -32.969 -28.191 82.311 1.00 93.69 355 GLN A O 1
ATOM 2813 N N . HIS A 1 356 ? -31.375 -26.715 81.751 1.00 92.69 356 HIS A N 1
ATOM 2814 C CA . HIS A 1 356 ? -31.732 -25.742 82.791 1.00 92.69 356 HIS A CA 1
ATOM 2815 C C . HIS A 1 356 ? -33.169 -25.214 82.650 1.00 92.69 356 HIS A C 1
ATOM 2817 O O . HIS A 1 356 ? -33.884 -25.123 83.647 1.00 92.69 356 HIS A O 1
ATOM 2823 N N . VAL A 1 357 ? -33.639 -24.921 81.431 1.00 94.81 357 VAL A N 1
ATOM 2824 C CA . VAL A 1 357 ? -35.031 -24.490 81.189 1.00 94.81 357 VAL A CA 1
ATOM 2825 C C . VAL A 1 357 ? -36.037 -25.611 81.485 1.00 94.81 357 VAL A C 1
ATOM 2827 O O . VAL A 1 357 ? -37.117 -25.339 82.011 1.00 94.81 357 VAL A O 1
ATOM 2830 N N . GLN A 1 358 ? -35.704 -26.874 81.203 1.00 94.06 358 GLN A N 1
ATOM 2831 C CA . GLN A 1 358 ? -36.544 -28.013 81.596 1.00 94.06 358 GLN A CA 1
ATOM 2832 C C . GLN A 1 358 ? -36.585 -28.203 83.119 1.00 94.06 358 GLN A C 1
ATOM 2834 O O . GLN A 1 358 ? -37.652 -28.489 83.662 1.00 94.06 358 GLN A O 1
ATOM 2839 N N . LEU A 1 359 ? -35.458 -28.016 83.814 1.00 94.62 359 LEU A N 1
ATOM 2840 C CA . LEU A 1 359 ? -35.385 -28.097 85.275 1.00 94.62 359 LEU A CA 1
ATOM 2841 C C . LEU A 1 359 ? -36.200 -26.977 85.943 1.00 94.62 359 LEU A C 1
ATOM 2843 O O . LEU A 1 359 ? -36.978 -27.252 86.855 1.00 94.62 359 LEU A O 1
ATOM 2847 N N . MET A 1 360 ? -36.096 -25.745 85.430 1.00 92.88 360 MET A N 1
ATOM 2848 C CA . MET A 1 360 ? -36.927 -24.611 85.855 1.00 92.88 360 MET A CA 1
ATOM 2849 C C . MET A 1 360 ? -38.420 -24.914 85.709 1.00 92.88 360 MET A C 1
ATOM 2851 O O . MET A 1 360 ? -39.165 -24.734 86.665 1.00 92.88 360 MET A O 1
ATOM 2855 N N . ARG A 1 361 ? -38.863 -25.444 84.559 1.00 93.81 361 ARG A N 1
ATOM 2856 C CA . ARG A 1 361 ? -40.280 -25.796 84.341 1.00 93.81 361 ARG A CA 1
ATOM 2857 C C . ARG A 1 361 ? -40.789 -26.852 85.324 1.00 93.81 361 ARG A C 1
ATOM 2859 O O . ARG A 1 361 ? -41.874 -26.680 85.866 1.00 93.81 361 ARG A O 1
ATOM 2866 N N . LYS A 1 362 ? -39.998 -27.894 85.613 1.00 94.06 362 LYS A N 1
ATOM 2867 C CA . LYS A 1 362 ? -40.351 -28.893 86.641 1.00 94.06 362 LYS A CA 1
ATOM 2868 C C . LYS A 1 362 ? -40.529 -28.243 88.014 1.00 94.06 362 LYS A C 1
ATOM 2870 O O . LYS A 1 362 ? -41.558 -28.445 88.646 1.00 94.06 362 LYS A O 1
ATOM 2875 N N . SER A 1 363 ? -39.584 -27.394 88.422 1.00 90.88 363 SER A N 1
ATOM 2876 C CA . SER A 1 363 ? -39.664 -26.652 89.686 1.00 90.88 363 SER A CA 1
ATOM 2877 C C . SER A 1 363 ? -40.859 -25.686 89.731 1.00 90.88 363 SER A C 1
ATOM 2879 O O . SER A 1 363 ? -41.521 -25.567 90.763 1.00 90.88 363 SER A O 1
ATOM 2881 N N . GLU A 1 364 ? -41.199 -25.032 88.615 1.00 93.25 364 GLU A N 1
ATOM 2882 C CA . GLU A 1 364 ? -42.404 -24.204 88.496 1.00 93.25 364 GLU A CA 1
ATOM 2883 C C . GLU A 1 364 ? -43.695 -25.020 88.634 1.00 93.25 364 GLU A C 1
ATOM 2885 O O . GLU A 1 364 ? -44.637 -24.536 89.262 1.00 93.25 364 GLU A O 1
ATOM 2890 N N . ASP A 1 365 ? -43.758 -26.222 88.056 1.00 94.44 365 ASP A N 1
ATOM 2891 C CA . ASP A 1 365 ? -44.928 -27.109 88.103 1.00 94.44 365 ASP A CA 1
ATOM 2892 C C . ASP A 1 365 ? -45.101 -27.764 89.483 1.00 94.44 365 ASP A C 1
ATOM 2894 O O . ASP A 1 365 ? -46.198 -27.725 90.040 1.00 94.44 365 ASP A O 1
ATOM 2898 N N . GLU A 1 366 ? -44.019 -28.229 90.112 1.00 94.25 366 GLU A N 1
ATOM 2899 C CA . GLU A 1 366 ? -43.997 -28.634 91.529 1.00 94.25 366 GLU A CA 1
ATOM 2900 C C . GLU A 1 366 ? -44.458 -27.478 92.437 1.00 94.25 366 GLU A C 1
ATOM 2902 O O . GLU A 1 366 ? -45.302 -27.648 93.320 1.00 94.25 366 GLU A O 1
ATOM 2907 N N . SER A 1 367 ? -43.995 -26.255 92.159 1.00 91.12 367 SER A N 1
ATOM 2908 C CA . SER A 1 367 ? -44.445 -25.049 92.863 1.00 91.12 367 SER A CA 1
ATOM 2909 C C . SER A 1 367 ? -45.908 -24.683 92.571 1.00 91.12 367 SER A C 1
ATOM 2911 O O . SER A 1 367 ? -46.499 -23.926 93.343 1.00 91.12 367 SER A O 1
ATOM 2913 N N . LYS A 1 368 ? -46.518 -25.136 91.466 1.00 93.94 368 LYS A N 1
ATOM 2914 C CA . LYS A 1 368 ? -47.962 -24.964 91.198 1.00 93.94 368 LYS A CA 1
ATOM 2915 C C . LYS A 1 368 ? -48.769 -25.982 92.002 1.00 93.94 368 LYS A C 1
ATOM 2917 O O . LYS A 1 368 ? -49.696 -25.561 92.692 1.00 93.94 368 LYS A O 1
ATOM 2922 N N . ASP A 1 369 ? -48.379 -27.259 91.998 1.00 94.44 369 ASP A N 1
ATOM 2923 C CA . ASP A 1 369 ? -49.031 -28.310 92.798 1.00 94.44 369 ASP A CA 1
ATOM 2924 C C . ASP A 1 369 ? -49.079 -27.923 94.283 1.00 94.44 369 ASP A C 1
ATOM 2926 O O . ASP A 1 369 ? -50.165 -27.793 94.855 1.00 94.44 369 ASP A O 1
ATOM 2930 N N . LEU A 1 370 ? -47.926 -27.576 94.868 1.00 93.00 370 LEU A N 1
ATOM 2931 C CA . LEU A 1 370 ? -47.827 -27.142 96.266 1.00 93.00 370 LEU A CA 1
ATOM 2932 C C . LEU A 1 370 ? -48.728 -25.936 96.585 1.00 93.00 370 LEU A C 1
ATOM 2934 O O . LEU A 1 370 ? -49.346 -25.907 97.650 1.00 93.00 370 LEU A O 1
ATOM 2938 N N . ARG A 1 371 ? -48.867 -24.970 95.664 1.00 94.25 371 ARG A N 1
ATOM 2939 C CA . ARG A 1 371 ? -49.788 -23.829 95.828 1.00 94.25 371 ARG A CA 1
ATOM 2940 C C . ARG A 1 371 ? -51.257 -24.247 95.757 1.00 94.25 371 ARG A C 1
ATOM 2942 O O . ARG A 1 371 ? -52.035 -23.808 96.598 1.00 94.25 371 ARG A O 1
ATOM 2949 N N . THR A 1 372 ? -51.646 -25.127 94.832 1.00 94.31 372 THR A N 1
ATOM 2950 C CA . THR A 1 372 ? -53.029 -25.650 94.794 1.00 94.31 372 THR A CA 1
ATOM 2951 C C . THR A 1 372 ? -53.366 -26.481 96.033 1.00 94.31 372 THR A C 1
ATOM 2953 O O . THR A 1 372 ? -54.475 -26.392 96.557 1.00 94.31 372 THR A O 1
ATOM 2956 N N . ARG A 1 373 ? -52.390 -27.227 96.563 1.00 94.75 373 ARG A N 1
ATOM 2957 C CA . ARG A 1 373 ? -52.528 -28.031 97.780 1.00 94.75 373 ARG A CA 1
ATOM 2958 C C . ARG A 1 373 ? -52.623 -27.176 99.044 1.00 94.75 373 ARG A C 1
ATOM 2960 O O . ARG A 1 373 ? -53.416 -27.509 99.920 1.00 94.75 373 ARG A O 1
ATOM 2967 N N . LEU A 1 374 ? -51.871 -26.075 99.125 1.00 91.81 374 LEU A N 1
ATOM 2968 C CA . LEU A 1 374 ? -52.059 -25.055 100.162 1.00 91.81 374 LEU A CA 1
ATOM 2969 C C . LEU A 1 374 ? -53.459 -24.446 100.070 1.00 91.81 374 LEU A C 1
ATOM 2971 O O . LEU A 1 374 ? -54.180 -24.469 101.060 1.00 91.81 374 LEU A O 1
ATOM 2975 N N . HIS A 1 375 ? -53.895 -24.024 98.883 1.00 94.06 375 HIS A N 1
ATOM 2976 C CA . HIS A 1 375 ? -55.217 -23.421 98.714 1.00 94.06 375 HIS A CA 1
ATOM 2977 C C . HIS A 1 375 ? -56.373 -24.372 99.077 1.00 94.06 375 HIS A C 1
ATOM 2979 O O . HIS A 1 375 ? -57.337 -23.979 99.733 1.00 94.06 375 HIS A O 1
ATOM 2985 N N . ALA A 1 376 ? -56.255 -25.663 98.755 1.00 93.31 376 ALA A N 1
ATOM 2986 C CA . ALA A 1 376 ? -57.214 -26.676 99.196 1.00 93.31 376 ALA A CA 1
ATOM 2987 C C . ALA A 1 376 ? -57.254 -26.844 100.733 1.00 93.31 376 ALA A C 1
ATOM 2989 O O . ALA A 1 376 ? -58.306 -27.166 101.290 1.00 93.31 376 ALA A O 1
ATOM 2990 N N . LEU A 1 377 ? -56.135 -26.616 101.432 1.00 92.50 377 LEU A N 1
ATOM 2991 C CA . LEU A 1 377 ? -56.078 -26.602 102.898 1.00 92.50 377 LEU A CA 1
ATOM 2992 C C . LEU A 1 377 ? -56.619 -25.290 103.487 1.00 92.50 377 LEU A C 1
ATOM 2994 O O . LEU A 1 377 ? -57.318 -25.350 104.494 1.00 92.50 377 LEU A O 1
ATOM 2998 N N . GLU A 1 378 ? -56.373 -24.141 102.852 1.00 93.12 378 GLU A N 1
ATOM 2999 C CA . GLU A 1 378 ? -56.953 -22.837 103.216 1.00 93.12 378 GLU A CA 1
ATOM 3000 C C . GLU A 1 378 ? -58.484 -22.872 103.148 1.00 93.12 378 GLU A C 1
ATOM 3002 O O . GLU A 1 378 ? -59.153 -22.557 104.130 1.00 93.12 378 GLU A O 1
ATOM 3007 N N . VAL A 1 379 ? -59.052 -23.340 102.030 1.00 93.94 379 VAL A N 1
ATOM 3008 C CA . VAL A 1 379 ? -60.509 -23.501 101.868 1.00 93.94 379 VAL A CA 1
ATOM 3009 C C . VAL A 1 379 ? -61.062 -24.500 102.887 1.00 93.94 379 VAL A C 1
ATOM 3011 O O . VAL A 1 379 ? -62.108 -24.261 103.491 1.00 93.94 379 VAL A O 1
ATOM 3014 N N . LYS A 1 380 ? -60.352 -25.607 103.147 1.00 94.44 380 LYS A N 1
ATOM 3015 C CA . LYS A 1 380 ? -60.767 -26.575 104.172 1.00 94.44 380 LYS A CA 1
ATOM 3016 C C . LYS A 1 380 ? -60.755 -25.968 105.578 1.00 94.44 380 LYS A C 1
ATOM 3018 O O . LYS A 1 380 ? -61.678 -26.254 106.336 1.00 94.44 380 LYS A O 1
ATOM 3023 N N . LEU A 1 381 ? -59.762 -25.143 105.916 1.00 90.75 381 LEU A N 1
ATOM 3024 C CA . LEU A 1 381 ? -59.723 -24.386 107.170 1.00 90.75 381 LEU A CA 1
ATOM 3025 C C . LEU A 1 381 ? -60.886 -23.393 107.244 1.00 90.75 381 LEU A C 1
ATOM 3027 O O . LEU A 1 381 ? -61.595 -23.415 108.242 1.00 90.75 381 LEU A O 1
ATOM 3031 N N . GLY A 1 382 ? -61.154 -22.633 106.176 1.00 92.81 382 GLY A N 1
ATOM 3032 C CA . GLY A 1 382 ? -62.331 -21.763 106.057 1.00 92.81 382 GLY A CA 1
ATOM 3033 C C . GLY A 1 382 ? -63.623 -22.504 106.400 1.00 92.81 382 GLY A C 1
ATOM 3034 O O . GLY A 1 382 ? -64.246 -22.200 107.407 1.00 92.81 382 GLY A O 1
ATOM 3035 N N . THR A 1 383 ? -63.931 -23.601 105.698 1.00 92.75 383 THR A N 1
ATOM 3036 C CA . THR A 1 383 ? -65.142 -24.417 105.961 1.00 92.75 383 THR A CA 1
ATOM 3037 C C . THR A 1 383 ? -65.169 -25.156 107.311 1.00 92.75 383 THR A C 1
ATOM 3039 O O . THR A 1 383 ? -66.140 -25.866 107.603 1.00 92.75 383 THR A O 1
ATOM 3042 N N . LEU A 1 384 ? -64.102 -25.076 108.112 1.00 90.12 384 LEU A N 1
ATOM 3043 C CA . LEU A 1 384 ? -64.065 -25.531 109.504 1.00 90.12 384 LEU A CA 1
ATOM 3044 C C . LEU A 1 384 ? -64.265 -24.354 110.466 1.00 90.12 384 LEU A C 1
ATOM 3046 O O . LEU A 1 384 ? -65.029 -24.511 111.414 1.00 90.12 384 LEU A O 1
ATOM 3050 N N . THR A 1 385 ? -63.676 -23.188 110.189 1.00 91.88 385 THR A N 1
ATOM 3051 C CA . THR A 1 385 ? -63.987 -21.919 110.866 1.00 91.88 385 THR A CA 1
ATOM 3052 C C . THR A 1 385 ? -65.463 -21.574 110.705 1.00 91.88 385 THR A C 1
ATOM 3054 O O . THR A 1 385 ? -66.138 -21.423 111.714 1.00 91.88 385 THR A O 1
ATOM 3057 N N . ASP A 1 386 ? -66.001 -21.614 109.481 1.00 91.31 386 ASP A N 1
ATOM 3058 C CA . ASP A 1 386 ? -67.422 -21.384 109.190 1.00 91.31 386 ASP A CA 1
ATOM 3059 C C . ASP A 1 386 ? -68.319 -22.276 110.056 1.00 91.31 386 ASP A C 1
ATOM 3061 O O . ASP A 1 386 ? -69.333 -21.816 110.556 1.00 91.31 386 ASP A O 1
ATOM 3065 N N . LYS A 1 387 ? -67.935 -23.545 110.281 1.00 92.06 387 LYS A N 1
ATOM 3066 C CA . LYS A 1 387 ? -68.675 -24.503 111.129 1.00 92.06 387 LYS A CA 1
ATOM 3067 C C . LYS A 1 387 ? -68.529 -24.235 112.623 1.00 92.06 387 LYS A C 1
ATOM 3069 O O . LYS A 1 387 ? -69.441 -24.569 113.378 1.00 92.06 387 LYS A O 1
ATOM 3074 N N . ILE A 1 388 ? -67.395 -23.684 113.051 1.00 90.12 388 ILE A N 1
ATOM 3075 C CA . ILE A 1 388 ? -67.187 -23.230 114.428 1.00 90.12 388 ILE A CA 1
ATOM 3076 C C . ILE A 1 388 ? -68.058 -21.998 114.666 1.00 90.12 388 ILE A C 1
ATOM 3078 O O . ILE A 1 388 ? -68.858 -22.024 115.598 1.00 90.12 388 ILE A O 1
ATOM 3082 N N . ASP A 1 389 ? -68.010 -21.005 113.779 1.00 90.62 389 ASP A N 1
ATOM 3083 C CA . ASP A 1 389 ? -68.857 -19.812 113.831 1.00 90.62 389 ASP A CA 1
ATOM 3084 C C . ASP A 1 389 ? -70.347 -20.168 113.736 1.00 90.62 389 ASP A C 1
ATOM 3086 O O . ASP A 1 389 ? -71.129 -19.665 114.532 1.00 90.62 389 ASP A O 1
ATOM 3090 N N . ASP A 1 390 ? -70.752 -21.119 112.889 1.00 90.69 390 ASP A N 1
ATOM 3091 C CA . ASP A 1 390 ? -72.119 -21.671 112.839 1.00 90.69 390 ASP A CA 1
ATOM 3092 C C . ASP A 1 390 ? -72.544 -22.342 114.156 1.00 90.69 390 ASP A C 1
ATOM 3094 O O . ASP A 1 390 ? -73.736 -22.410 114.477 1.00 90.69 390 ASP A O 1
ATOM 3098 N N . SER A 1 391 ? -71.588 -22.904 114.902 1.00 85.12 391 SER A N 1
ATOM 3099 C CA . SER A 1 391 ? -71.836 -23.572 116.183 1.00 85.12 391 SER A CA 1
ATOM 3100 C C . SER A 1 391 ? -71.880 -22.578 117.344 1.00 85.12 391 SER A C 1
ATOM 3102 O O . SER A 1 391 ? -72.769 -22.683 118.188 1.00 85.12 391 SER A O 1
ATOM 3104 N N . ASP A 1 392 ? -71.015 -21.559 117.347 1.00 88.25 392 ASP A N 1
ATOM 3105 C CA . ASP A 1 392 ? -71.050 -20.448 118.299 1.00 88.25 392 ASP A CA 1
ATOM 3106 C C . ASP A 1 392 ? -72.214 -19.483 117.995 1.00 88.25 392 ASP A C 1
ATOM 3108 O O . ASP A 1 392 ? -72.768 -18.894 118.920 1.00 88.25 392 ASP A O 1
ATOM 3112 N N . ALA A 1 393 ? -72.669 -19.376 116.743 1.00 88.25 393 ALA A N 1
ATOM 3113 C CA . ALA A 1 393 ? -73.896 -18.685 116.348 1.00 88.25 393 ALA A CA 1
ATOM 3114 C C . ALA A 1 393 ? -75.138 -19.465 116.789 1.00 88.25 393 ALA A C 1
ATOM 3116 O O . ALA A 1 393 ? -76.031 -18.874 117.383 1.00 88.25 393 ALA A O 1
ATOM 3117 N N . ARG A 1 394 ? -75.180 -20.795 116.616 1.00 91.19 394 ARG A N 1
ATOM 3118 C CA . ARG A 1 394 ? -76.252 -21.632 117.192 1.00 91.19 394 ARG A CA 1
ATOM 3119 C C . ARG A 1 394 ? -76.261 -21.612 118.718 1.00 91.19 394 ARG A C 1
ATOM 3121 O O . ARG A 1 394 ? -77.326 -21.599 119.318 1.00 91.19 394 ARG A O 1
ATOM 3128 N N . LYS A 1 395 ? -75.096 -21.558 119.360 1.00 84.06 395 LYS A N 1
ATOM 3129 C CA . LYS A 1 395 ? -74.946 -21.385 120.812 1.00 84.06 395 LYS A CA 1
ATOM 3130 C C . LYS A 1 395 ? -75.363 -19.984 121.269 1.00 84.06 395 LYS A C 1
ATOM 3132 O O . LYS A 1 395 ? -76.031 -19.890 122.290 1.00 84.06 395 LYS A O 1
ATOM 3137 N N . ARG A 1 396 ? -75.052 -18.921 120.512 1.00 85.50 396 ARG A N 1
ATOM 3138 C CA . ARG A 1 396 ? -75.619 -17.575 120.720 1.00 85.50 396 ARG A CA 1
ATOM 3139 C C . ARG A 1 396 ? -77.129 -17.580 120.539 1.00 85.50 396 ARG A C 1
ATOM 3141 O O . ARG A 1 396 ? -77.802 -17.048 121.394 1.00 85.50 396 ARG A O 1
ATOM 3148 N N . GLN A 1 397 ? -77.666 -18.239 119.517 1.00 83.31 397 GLN A N 1
ATOM 3149 C CA . GLN A 1 397 ? -79.108 -18.339 119.299 1.00 83.31 397 GLN A CA 1
ATOM 3150 C C . GLN A 1 397 ? -79.794 -19.140 120.415 1.00 83.31 397 GLN A C 1
ATOM 3152 O O . GLN A 1 397 ? -80.869 -18.766 120.865 1.00 83.31 397 GLN A O 1
ATOM 3157 N N . LEU A 1 398 ? -79.168 -20.206 120.925 1.00 81.19 398 LEU A N 1
ATOM 3158 C CA . LEU A 1 398 ? -79.650 -20.929 122.105 1.00 81.19 398 LEU A CA 1
ATOM 3159 C C . LEU A 1 398 ? -79.587 -20.048 123.362 1.00 81.19 398 LEU A C 1
ATOM 3161 O O . LEU A 1 398 ? -80.561 -19.998 124.110 1.00 81.19 398 LEU A O 1
ATOM 3165 N N . GLN A 1 399 ? -78.499 -19.300 123.555 1.00 82.69 399 GLN A N 1
ATOM 3166 C CA . GLN A 1 399 ? -78.372 -18.303 124.620 1.00 82.69 399 GLN A CA 1
ATOM 3167 C C . GLN A 1 399 ? -79.435 -17.201 124.480 1.00 82.69 399 GLN A C 1
ATOM 3169 O O . GLN A 1 399 ? -80.079 -16.869 125.459 1.00 82.69 399 GLN A O 1
ATOM 3174 N N . GLU A 1 400 ? -79.720 -16.727 123.269 1.00 83.81 400 GLU A N 1
ATOM 3175 C CA . GLU A 1 400 ? -80.794 -15.785 122.947 1.00 83.81 400 GLU A CA 1
ATOM 3176 C C . GLU A 1 400 ? -82.182 -16.406 123.119 1.00 83.81 400 GLU A C 1
ATOM 3178 O O . GLU A 1 400 ? -83.100 -15.677 123.462 1.00 83.81 400 GLU A O 1
ATOM 3183 N N . THR A 1 401 ? -82.384 -17.721 122.967 1.00 83.19 401 THR A N 1
ATOM 3184 C CA . THR A 1 401 ? -83.659 -18.354 123.363 1.00 83.19 401 THR A CA 1
ATOM 3185 C C . THR A 1 401 ? -83.792 -18.469 124.878 1.00 83.19 401 THR A C 1
ATOM 3187 O O . THR A 1 401 ? -84.880 -18.241 125.396 1.00 83.19 401 THR A O 1
ATOM 3190 N N . VAL A 1 402 ? -82.706 -18.737 125.611 1.00 78.62 402 VAL A N 1
ATOM 3191 C CA . VAL A 1 402 ? -82.693 -18.689 127.084 1.00 78.62 402 VAL A CA 1
ATOM 3192 C C . VAL A 1 402 ? -82.962 -17.263 127.563 1.00 78.62 402 VAL A C 1
ATOM 3194 O O . VAL A 1 402 ? -83.842 -17.043 128.392 1.00 78.62 402 VAL A O 1
ATOM 3197 N N . ASP A 1 403 ? -82.282 -16.281 126.981 1.00 80.12 403 ASP A N 1
ATOM 3198 C CA . ASP A 1 403 ? -82.416 -14.872 127.326 1.00 80.12 403 ASP A CA 1
ATOM 3199 C C . ASP A 1 403 ? -83.710 -14.258 126.784 1.00 80.12 403 ASP A C 1
ATOM 3201 O O . ASP A 1 403 ? -84.239 -13.355 127.418 1.00 80.12 403 ASP A O 1
ATOM 3205 N N . SER A 1 404 ? -84.303 -14.791 125.712 1.00 80.19 404 SER A N 1
ATOM 3206 C CA . SER A 1 404 ? -85.657 -14.448 125.257 1.00 80.19 404 SER A CA 1
ATOM 3207 C C . SER A 1 404 ? -86.730 -15.089 126.126 1.00 80.19 404 SER A C 1
ATOM 3209 O O . SER A 1 404 ? -87.764 -14.466 126.309 1.00 80.19 404 SER A O 1
ATOM 3211 N N . LEU A 1 405 ? -86.520 -16.277 126.699 1.00 75.12 405 LEU A N 1
ATOM 3212 C CA . LEU A 1 405 ? -87.434 -16.840 127.700 1.00 75.12 405 LEU A CA 1
ATOM 3213 C C . LEU A 1 405 ? -87.330 -16.051 129.016 1.00 75.12 405 LEU A C 1
ATOM 3215 O O . LEU A 1 405 ? -88.351 -15.691 129.599 1.00 75.12 405 LEU A O 1
ATOM 3219 N N . ASN A 1 406 ? -86.118 -15.661 129.428 1.00 73.81 406 ASN A N 1
ATOM 3220 C CA . ASN A 1 406 ? -85.896 -14.717 130.531 1.00 73.81 406 ASN A CA 1
ATOM 3221 C C . ASN A 1 406 ? -86.514 -13.335 130.234 1.00 73.81 406 ASN A C 1
ATOM 3223 O O . ASN A 1 406 ? -87.107 -12.719 131.120 1.00 73.81 406 ASN A O 1
ATOM 3227 N N . ALA A 1 407 ? -86.413 -12.850 128.993 1.00 72.44 407 ALA A N 1
ATOM 3228 C CA . ALA A 1 407 ? -86.946 -11.562 128.553 1.00 72.44 407 ALA A CA 1
ATOM 3229 C C . ALA A 1 407 ? -88.432 -11.607 128.174 1.00 72.44 407 ALA A C 1
ATOM 3231 O O . ALA A 1 407 ? -89.055 -10.555 128.112 1.00 72.44 407 ALA A O 1
ATOM 3232 N N . GLU A 1 408 ? -89.039 -12.779 127.999 1.00 66.75 408 GLU A N 1
ATOM 3233 C CA . GLU A 1 408 ? -90.489 -12.988 127.962 1.00 66.75 408 GLU A CA 1
ATOM 3234 C C . GLU A 1 408 ? -91.031 -13.037 129.393 1.00 66.75 408 GLU A C 1
ATOM 3236 O O . GLU A 1 408 ? -91.992 -12.345 129.711 1.00 66.75 408 GLU A O 1
ATOM 3241 N N . VAL A 1 409 ? -90.309 -13.676 130.317 1.00 54.94 409 VAL A N 1
ATOM 3242 C CA . VAL A 1 409 ? -90.489 -13.531 131.773 1.00 54.94 409 VAL A CA 1
ATOM 3243 C C . VAL A 1 409 ? -90.247 -12.082 132.260 1.00 54.94 409 VAL A C 1
ATOM 3245 O O . VAL A 1 409 ? -90.722 -11.705 133.337 1.00 54.94 409 VAL A O 1
ATOM 3248 N N . ALA A 1 410 ? -89.579 -11.230 131.471 1.00 55.19 410 ALA A N 1
ATOM 3249 C CA . ALA A 1 410 ? -89.481 -9.783 131.697 1.00 55.19 410 ALA A CA 1
ATOM 3250 C C . ALA A 1 410 ? -90.519 -8.963 130.901 1.00 55.19 410 ALA A C 1
ATOM 3252 O O . ALA A 1 410 ? -91.038 -7.982 131.424 1.00 55.19 410 ALA A O 1
ATOM 3253 N N . LYS A 1 411 ? -90.898 -9.357 129.678 1.00 53.00 411 LYS A N 1
ATOM 3254 C CA . LYS A 1 411 ? -91.941 -8.688 128.880 1.00 53.00 411 LYS A CA 1
ATOM 3255 C C . LYS A 1 411 ? -93.338 -8.969 129.412 1.00 53.00 411 LYS A C 1
ATOM 3257 O O . LYS A 1 411 ? -94.142 -8.053 129.428 1.00 53.00 411 LYS A O 1
ATOM 3262 N N . LEU A 1 412 ? -93.616 -10.125 129.998 1.00 50.53 412 LEU A N 1
ATOM 3263 C CA . LEU A 1 412 ? -94.826 -10.333 130.804 1.00 50.53 412 LEU A CA 1
ATOM 3264 C C . LEU A 1 412 ? -94.851 -9.451 132.076 1.00 50.53 412 LEU A C 1
ATOM 3266 O O . LEU A 1 412 ? -95.868 -9.404 132.758 1.00 50.53 412 LEU A O 1
ATOM 3270 N N . ARG A 1 413 ? -93.762 -8.722 132.380 1.00 42.66 413 ARG A N 1
ATOM 3271 C CA . ARG A 1 413 ? -93.671 -7.686 133.428 1.00 42.66 413 ARG A CA 1
ATOM 3272 C C . ARG A 1 413 ? -93.474 -6.252 132.898 1.00 42.66 413 ARG A C 1
ATOM 3274 O O . ARG A 1 413 ? -93.408 -5.334 133.707 1.00 42.66 413 ARG A O 1
ATOM 3281 N N . ALA A 1 414 ? -93.344 -6.047 131.583 1.00 38.75 414 ALA A N 1
ATOM 3282 C CA . ALA A 1 414 ? -92.995 -4.747 130.983 1.00 38.75 414 ALA A CA 1
ATOM 3283 C C . ALA A 1 414 ? -93.819 -4.390 129.730 1.00 38.75 414 ALA A C 1
ATOM 3285 O O . ALA A 1 414 ? -94.060 -3.223 129.458 1.00 38.75 414 ALA A O 1
ATOM 3286 N N . ASN A 1 415 ? -94.318 -5.382 128.994 1.00 42.75 415 ASN A N 1
ATOM 3287 C CA . ASN A 1 415 ? -95.148 -5.257 127.792 1.00 42.75 415 ASN A CA 1
ATOM 3288 C C . ASN A 1 415 ? -96.641 -5.018 128.117 1.00 42.75 415 ASN A C 1
ATOM 3290 O O . ASN A 1 415 ? -97.508 -5.261 127.283 1.00 42.75 415 ASN A O 1
ATOM 3294 N N . GLU A 1 416 ? -96.933 -4.526 129.323 1.00 38.06 416 GLU A N 1
ATOM 3295 C CA . GLU A 1 416 ? -98.106 -3.684 129.589 1.00 38.06 416 GLU A CA 1
ATOM 3296 C C . GLU A 1 416 ? -97.833 -2.226 129.148 1.00 38.06 416 GLU A C 1
ATOM 3298 O O . GLU A 1 416 ? -98.762 -1.473 128.863 1.00 38.06 416 GLU A O 1
ATOM 3303 N N . GLN A 1 417 ? -96.558 -1.819 129.030 1.00 30.70 417 GLN A N 1
ATOM 3304 C CA . GLN A 1 417 ? -96.145 -0.434 128.797 1.00 30.70 417 GLN A CA 1
ATOM 3305 C C . GLN A 1 417 ? -95.507 -0.207 127.407 1.00 30.70 417 GLN A C 1
ATOM 3307 O O . GLN A 1 417 ? -94.316 -0.408 127.201 1.00 30.70 417 GLN A O 1
ATOM 3312 N N . LEU A 1 418 ? -96.337 0.308 126.490 1.00 30.02 418 LEU A N 1
ATOM 3313 C CA . LEU A 1 418 ? -96.015 1.160 125.326 1.00 30.02 418 LEU A CA 1
ATOM 3314 C C . LEU A 1 418 ? -95.041 0.647 124.225 1.00 30.02 418 LEU A C 1
ATOM 3316 O O . LEU A 1 418 ? -93.826 0.807 124.287 1.00 30.02 418 LEU A O 1
ATOM 3320 N N . LEU A 1 419 ? -95.630 0.239 123.093 1.00 30.12 419 LEU A N 1
ATOM 3321 C CA . LEU A 1 419 ? -95.111 0.447 121.718 1.00 30.12 419 LEU A CA 1
ATOM 3322 C C . LEU A 1 419 ? -95.477 1.887 121.250 1.00 30.12 419 LEU A C 1
ATOM 3324 O O . LEU A 1 419 ? -96.439 2.430 121.787 1.00 30.12 419 LEU A O 1
ATOM 3328 N N . SER A 1 420 ? -94.898 2.575 120.242 1.00 31.88 420 SER A N 1
ATOM 3329 C CA . SER A 1 420 ? -93.704 2.461 119.346 1.00 31.88 420 SER A CA 1
ATOM 3330 C C . SER A 1 420 ? -93.452 3.873 118.698 1.00 31.88 420 SER A C 1
ATOM 3332 O O . SER A 1 420 ? -94.117 4.813 119.125 1.00 31.88 420 SER A O 1
ATOM 3334 N N . GLY A 1 421 ? -92.569 4.191 117.725 1.00 29.78 421 GLY A N 1
ATOM 3335 C CA . GLY A 1 421 ? -91.737 3.416 116.781 1.00 29.78 421 GLY A CA 1
ATOM 3336 C C . GLY A 1 421 ? -90.875 4.292 115.816 1.00 29.78 421 GLY A C 1
ATOM 3337 O O . GLY A 1 421 ? -90.316 5.304 116.226 1.00 29.78 421 GLY A O 1
ATOM 3338 N N . THR A 1 422 ? -90.743 3.866 114.550 1.00 36.00 422 THR A N 1
ATOM 3339 C CA . THR A 1 422 ? -89.885 4.341 113.410 1.00 36.00 422 THR A CA 1
ATOM 3340 C C . THR A 1 422 ? -90.599 5.317 112.424 1.00 36.00 422 THR A C 1
ATOM 3342 O O . THR A 1 422 ? -91.785 5.549 112.621 1.00 36.00 422 THR A O 1
ATOM 3345 N N . GLY A 1 423 ? -90.061 5.896 111.316 1.00 40.31 423 GLY A N 1
ATOM 3346 C CA . GLY A 1 423 ? -88.715 5.994 110.670 1.00 40.31 423 GLY A CA 1
ATOM 3347 C C . GLY A 1 423 ? -88.745 6.146 109.100 1.00 40.31 423 GLY A C 1
ATOM 3348 O O . GLY A 1 423 ? -89.651 5.589 108.498 1.00 40.31 423 GLY A O 1
ATOM 3349 N N . GLU A 1 424 ? -87.747 6.823 108.467 1.00 41.59 424 GLU A N 1
ATOM 3350 C CA . GLU A 1 424 ? -87.148 6.599 107.085 1.00 41.59 424 GLU A CA 1
ATOM 3351 C C . GLU A 1 424 ? -87.966 6.815 105.749 1.00 41.59 424 GLU A C 1
ATOM 3353 O O . GLU A 1 424 ? -89.188 6.822 105.808 1.00 41.59 424 GLU A O 1
ATOM 3358 N N . GLN A 1 425 ? -87.461 6.966 104.480 1.00 41.62 425 GLN A N 1
ATOM 3359 C CA . GLN A 1 425 ? -86.229 7.501 103.779 1.00 41.62 425 GLN A CA 1
ATOM 3360 C C . GLN A 1 425 ? -86.476 7.616 102.205 1.00 41.62 425 GLN A C 1
ATOM 3362 O O . GLN A 1 425 ? -87.460 7.054 101.734 1.00 41.62 425 GLN A O 1
ATOM 3367 N N . ASN A 1 426 ? -85.561 8.212 101.383 1.00 39.81 426 ASN A N 1
ATOM 3368 C CA . ASN A 1 426 ? -85.311 8.018 99.895 1.00 39.81 426 ASN A CA 1
ATOM 3369 C C . ASN A 1 426 ? -86.246 8.632 98.781 1.00 39.81 426 ASN A C 1
ATOM 3371 O O . ASN A 1 426 ? -87.363 9.012 99.102 1.00 39.81 426 ASN A O 1
ATOM 3375 N N . GLN A 1 427 ? -85.929 8.759 97.451 1.00 40.53 427 GLN A N 1
ATOM 3376 C CA . GLN A 1 427 ? -84.685 8.926 96.609 1.00 40.53 427 GLN A CA 1
ATOM 3377 C C . GLN A 1 427 ? -85.003 9.276 95.097 1.00 40.53 427 GLN A C 1
ATOM 3379 O O . GLN A 1 427 ? -86.112 9.022 94.644 1.00 40.53 427 GLN A O 1
ATOM 3384 N N . GLN A 1 428 ? -83.982 9.698 94.306 1.00 37.75 428 GLN A N 1
ATOM 3385 C CA . GLN A 1 428 ? -83.683 9.331 92.878 1.00 37.75 428 GLN A CA 1
ATOM 3386 C C . GLN A 1 428 ? -84.131 10.217 91.667 1.00 37.75 428 GLN A C 1
ATOM 3388 O O . GLN A 1 428 ? -85.272 10.650 91.595 1.00 37.75 428 GLN A O 1
ATOM 3393 N N . ILE A 1 429 ? -83.201 10.415 90.691 1.00 40.22 429 ILE A N 1
ATOM 3394 C CA . ILE A 1 429 ? -83.313 10.542 89.192 1.00 40.22 429 ILE A CA 1
ATOM 3395 C C . ILE A 1 429 ? -82.087 11.305 88.618 1.00 40.22 429 ILE A C 1
ATOM 3397 O O . ILE A 1 429 ? -81.870 12.432 89.046 1.00 40.22 429 ILE A O 1
ATOM 3401 N N . LEU A 1 430 ? -81.347 10.752 87.624 1.00 40.53 430 LEU A N 1
ATOM 3402 C CA . LEU A 1 430 ? -80.628 11.488 86.537 1.00 40.53 430 LEU A CA 1
ATOM 3403 C C . LEU A 1 430 ? -79.884 10.547 85.540 1.00 40.53 430 LEU A C 1
ATOM 3405 O O . LEU A 1 430 ? -78.753 10.151 85.808 1.00 40.53 430 LEU A O 1
ATOM 3409 N N . ALA A 1 431 ? -80.446 10.234 84.360 1.00 45.50 431 ALA A N 1
ATOM 3410 C CA . ALA A 1 431 ? -79.711 9.567 83.260 1.00 45.50 431 ALA A CA 1
ATOM 3411 C C . ALA A 1 431 ? -80.430 9.701 81.894 1.00 45.50 431 ALA A C 1
ATOM 3413 O O . ALA A 1 431 ? -81.460 9.064 81.697 1.00 45.50 431 ALA A O 1
ATOM 3414 N N . GLY A 1 432 ? -79.916 10.492 80.931 1.00 48.91 432 GLY A N 1
ATOM 3415 C CA . GLY A 1 432 ? -80.617 10.609 79.630 1.00 48.91 432 GLY A CA 1
ATOM 3416 C C . GLY A 1 432 ? -80.018 11.395 78.447 1.00 48.91 432 GLY A C 1
ATOM 3417 O O . GLY A 1 432 ? -80.600 11.335 77.371 1.00 48.91 432 GLY A O 1
ATOM 3418 N N . GLN A 1 433 ? -78.894 12.121 78.566 1.00 46.94 433 GLN A N 1
ATOM 3419 C CA . GLN A 1 433 ? -78.477 13.092 77.521 1.00 46.94 433 GLN A CA 1
ATOM 3420 C C . GLN A 1 433 ? -77.310 12.689 76.589 1.00 46.94 433 GLN A C 1
ATOM 3422 O O . GLN A 1 433 ? -76.951 13.459 75.702 1.00 46.94 433 GLN A O 1
ATOM 3427 N N . SER A 1 434 ? -76.704 11.504 76.730 1.00 52.53 434 SER A N 1
ATOM 3428 C CA . SER A 1 434 ? -75.438 11.190 76.028 1.00 52.53 434 SER A CA 1
ATOM 3429 C C . SER A 1 434 ? -75.577 10.773 74.546 1.00 52.53 434 SER A C 1
ATOM 3431 O O . SER A 1 434 ? -74.684 11.045 73.745 1.00 52.53 434 SER A O 1
ATOM 3433 N N . SER A 1 435 ? -76.685 10.135 74.148 1.00 54.56 435 SER A N 1
ATOM 3434 C CA . SER A 1 435 ? -76.736 9.317 72.916 1.00 54.56 435 SER A CA 1
ATOM 3435 C C . SER A 1 435 ? -76.693 10.081 71.578 1.00 54.56 435 SER A C 1
ATOM 3437 O O . SER A 1 435 ? -76.285 9.508 70.569 1.00 54.56 435 SER A O 1
ATOM 3439 N N . ILE A 1 436 ? -77.111 11.350 71.537 1.00 57.66 436 ILE A N 1
ATOM 3440 C CA . ILE A 1 436 ? -77.383 12.053 70.266 1.00 57.66 436 ILE A CA 1
ATOM 3441 C C . ILE A 1 436 ? -76.103 12.547 69.569 1.00 57.66 436 ILE A C 1
ATOM 3443 O O . ILE A 1 436 ? -76.052 12.577 68.342 1.00 57.66 436 ILE A O 1
ATOM 3447 N N . ARG A 1 437 ? -75.056 12.910 70.324 1.00 59.88 437 ARG A N 1
ATOM 3448 C CA . ARG A 1 437 ? -73.882 13.610 69.769 1.00 59.88 437 ARG A CA 1
ATOM 3449 C C . ARG A 1 437 ? -73.013 12.730 68.860 1.00 59.88 437 ARG A C 1
ATOM 3451 O O . ARG A 1 437 ? -72.565 13.200 67.823 1.00 59.88 437 ARG A O 1
ATOM 3458 N N . ALA A 1 438 ? -72.830 11.457 69.214 1.00 67.69 438 ALA A N 1
ATOM 3459 C CA . ALA A 1 438 ? -71.878 10.561 68.547 1.00 67.69 438 ALA A CA 1
ATOM 3460 C C . ALA A 1 438 ? -72.191 10.283 67.062 1.00 67.69 438 ALA A C 1
ATOM 3462 O O . ALA A 1 438 ? -71.277 10.096 66.268 1.00 67.69 438 ALA A O 1
ATOM 3463 N N . LYS A 1 439 ? -73.473 10.284 66.670 1.00 70.44 439 LYS A N 1
ATOM 3464 C CA . LYS A 1 439 ? -73.903 9.910 65.308 1.00 70.44 439 LYS A CA 1
ATOM 3465 C C . LYS A 1 439 ? -73.618 10.970 64.238 1.00 70.44 439 LYS A C 1
ATOM 3467 O O . LYS A 1 439 ? -73.756 10.680 63.056 1.00 70.44 439 LYS A O 1
ATOM 3472 N N . LEU A 1 440 ? -73.284 12.197 64.640 1.00 66.94 440 LEU A N 1
ATOM 3473 C CA . LEU A 1 440 ? -73.054 13.312 63.717 1.00 66.94 440 LEU A CA 1
ATOM 3474 C C . LEU A 1 440 ? -71.588 13.391 63.265 1.00 66.94 440 LEU A C 1
ATOM 3476 O O . LEU A 1 440 ? -71.327 13.672 62.099 1.00 66.94 440 LEU A O 1
ATOM 3480 N N . ASP A 1 441 ? -70.647 13.071 64.156 1.00 71.12 441 ASP A N 1
ATOM 3481 C CA . ASP A 1 441 ? -69.207 13.082 63.861 1.00 71.12 441 ASP A CA 1
ATOM 3482 C C . ASP A 1 441 ? -68.791 11.934 62.907 1.00 71.12 441 ASP A C 1
ATOM 3484 O O . ASP A 1 441 ? -67.827 12.053 62.148 1.00 71.12 441 ASP A O 1
ATOM 3488 N N . GLU A 1 442 ? -69.540 10.826 62.913 1.00 76.81 442 GLU A N 1
ATOM 3489 C CA . GLU A 1 442 ? -69.231 9.595 62.171 1.00 76.81 442 GLU A CA 1
ATOM 3490 C C . GLU A 1 442 ? -69.421 9.743 60.644 1.00 76.81 442 GLU A C 1
ATOM 3492 O O . GLU A 1 442 ? -68.565 9.324 59.861 1.00 76.81 442 GLU A O 1
ATOM 3497 N N . GLU A 1 443 ? -70.485 10.421 60.197 1.00 73.38 443 GLU A N 1
ATOM 3498 C CA . GLU A 1 443 ? -70.787 10.583 58.764 1.00 73.38 443 GLU A CA 1
ATOM 3499 C C . GLU A 1 443 ? -69.898 11.644 58.081 1.00 73.38 443 GLU A C 1
ATOM 3501 O O . GLU A 1 443 ? -69.508 11.472 56.923 1.00 73.38 443 GLU A O 1
ATOM 3506 N N . PHE A 1 444 ? -69.484 12.699 58.800 1.00 75.00 444 PHE A N 1
ATOM 3507 C CA . PHE A 1 444 ? -68.490 13.661 58.293 1.00 75.00 444 PHE A CA 1
ATOM 3508 C C . PHE A 1 444 ? -67.145 12.990 57.991 1.00 75.00 444 PHE A C 1
ATOM 3510 O O . PHE A 1 444 ? -66.502 13.295 56.981 1.00 75.00 444 PHE A O 1
ATOM 3517 N N . LYS A 1 445 ? -66.728 12.044 58.840 1.00 78.25 445 LYS A N 1
ATOM 3518 C CA . LYS A 1 445 ? -65.499 11.274 58.637 1.00 78.25 445 LYS A CA 1
ATOM 3519 C C . LYS A 1 445 ? -65.573 10.435 57.357 1.00 78.25 445 LYS A C 1
ATOM 3521 O O . LYS A 1 445 ? -64.648 10.476 56.545 1.00 78.25 445 LYS A O 1
ATOM 3526 N N . ARG A 1 446 ? -66.704 9.754 57.142 1.00 79.00 446 ARG A N 1
ATOM 3527 C CA . ARG A 1 446 ? -66.950 8.876 55.986 1.00 79.00 446 ARG A CA 1
ATOM 3528 C C . ARG A 1 446 ? -66.830 9.605 54.642 1.00 79.00 446 ARG A C 1
ATOM 3530 O O . ARG A 1 446 ? -66.301 9.037 53.691 1.00 79.00 446 ARG A O 1
ATOM 3537 N N . GLN A 1 447 ? -67.272 10.863 54.558 1.00 76.12 447 GLN A N 1
ATOM 3538 C CA . GLN A 1 447 ? -67.129 11.673 53.337 1.00 76.12 447 GLN A CA 1
ATOM 3539 C C . GLN A 1 447 ? -65.677 12.112 53.082 1.00 76.12 447 GLN A C 1
ATOM 3541 O O . GLN A 1 447 ? -65.220 12.089 51.940 1.00 76.12 447 GLN A O 1
ATOM 3546 N N . SER A 1 448 ? -64.931 12.464 54.134 1.00 78.75 448 SER A N 1
ATOM 3547 C CA . SER A 1 448 ? -63.511 12.841 54.030 1.00 78.75 448 SER A CA 1
ATOM 3548 C C . SER A 1 448 ? -62.650 11.693 53.481 1.00 78.75 448 SER A C 1
ATOM 3550 O O . SER A 1 448 ? -61.836 11.884 52.574 1.00 78.75 448 SER A O 1
ATOM 3552 N N . GLU A 1 449 ? -62.889 10.473 53.973 1.00 85.88 449 GLU A N 1
ATOM 3553 C CA . GLU A 1 449 ? -62.180 9.261 53.547 1.00 85.88 449 GLU A CA 1
ATOM 3554 C C . GLU A 1 449 ? -62.426 8.932 52.055 1.00 85.88 449 GLU A C 1
ATOM 3556 O O . GLU A 1 449 ? -61.501 8.505 51.365 1.00 85.88 449 GLU A O 1
ATOM 3561 N N . GLN A 1 450 ? -63.619 9.214 51.509 1.00 84.44 450 GLN A N 1
ATOM 3562 C CA . GLN A 1 450 ? -63.930 8.980 50.088 1.00 84.44 450 GLN A CA 1
ATOM 3563 C C . GLN A 1 450 ? -63.166 9.913 49.132 1.00 84.44 450 GLN A C 1
ATOM 3565 O O . GLN A 1 450 ? -62.616 9.443 48.134 1.00 84.44 450 GLN A O 1
ATOM 3570 N N . TYR A 1 451 ? -63.065 11.211 49.438 1.00 83.44 451 TYR A N 1
ATOM 3571 C CA . TYR A 1 451 ? -62.277 12.140 48.613 1.00 83.44 451 TYR A CA 1
ATOM 3572 C C . TYR A 1 451 ? -60.772 11.835 48.666 1.00 83.44 451 TYR A C 1
ATOM 3574 O O . TYR A 1 451 ? -60.076 11.986 47.661 1.00 83.44 451 TYR A O 1
ATOM 3582 N N . ALA A 1 452 ? -60.266 11.360 49.810 1.00 86.06 452 ALA A N 1
ATOM 3583 C CA . ALA A 1 452 ? -58.869 10.947 49.943 1.00 86.06 452 ALA A CA 1
ATOM 3584 C C . ALA A 1 452 ? -58.514 9.752 49.035 1.00 86.06 452 ALA A C 1
ATOM 3586 O O . ALA A 1 452 ? -57.408 9.709 48.495 1.00 86.06 452 ALA A O 1
ATOM 3587 N N . ILE A 1 453 ? -59.452 8.817 48.827 1.00 92.19 453 ILE A N 1
ATOM 3588 C CA . ILE A 1 453 ? -59.273 7.661 47.935 1.00 92.19 453 ILE A CA 1
ATOM 3589 C C . ILE A 1 453 ? -59.198 8.108 46.468 1.00 92.19 453 ILE A C 1
ATOM 3591 O O . ILE A 1 453 ? -58.204 7.807 45.812 1.00 92.19 453 ILE A O 1
ATOM 3595 N N . GLN A 1 454 ? -60.149 8.913 45.978 1.00 88.81 454 GLN A N 1
ATOM 3596 C CA . GLN A 1 454 ? -60.124 9.392 44.582 1.00 88.81 454 GLN A CA 1
ATOM 3597 C C . GLN A 1 454 ? -58.864 10.210 44.250 1.00 88.81 454 GLN A C 1
ATOM 3599 O O . GLN A 1 454 ? -58.290 10.078 43.170 1.00 88.81 454 GLN A O 1
ATOM 3604 N N . VAL A 1 455 ? -58.391 11.041 45.188 1.00 88.38 455 VAL A N 1
ATOM 3605 C CA . VAL A 1 455 ? -57.143 11.807 45.017 1.00 88.38 455 VAL A CA 1
ATOM 3606 C C . VAL A 1 455 ? -55.905 10.900 45.007 1.00 88.38 455 VAL A C 1
ATOM 3608 O O . VAL A 1 455 ? -54.895 11.276 44.413 1.00 88.38 455 VAL A O 1
ATOM 3611 N N . LYS A 1 456 ? -55.961 9.714 45.627 1.00 92.12 456 LYS A N 1
ATOM 3612 C CA . LYS A 1 456 ? -54.905 8.700 45.517 1.00 92.12 456 LYS A CA 1
ATOM 3613 C C . LYS A 1 456 ? -54.973 7.977 44.172 1.00 92.12 456 LYS A C 1
ATOM 3615 O O . LYS A 1 456 ? -53.962 7.929 43.485 1.00 92.12 456 LYS A O 1
ATOM 3620 N N . GLU A 1 457 ? -56.143 7.488 43.768 1.00 91.25 457 GLU A N 1
ATOM 3621 C CA . GLU A 1 457 ? -56.337 6.759 42.503 1.00 91.25 457 GLU A CA 1
ATOM 3622 C C . GLU A 1 457 ? -55.862 7.581 41.292 1.00 91.25 457 GLU A C 1
ATOM 3624 O O . GLU A 1 457 ? -55.091 7.087 40.474 1.00 91.25 457 GLU A O 1
ATOM 3629 N N . LEU A 1 458 ? -56.200 8.875 41.236 1.00 90.25 458 LEU A N 1
ATOM 3630 C CA . LEU A 1 458 ? -55.746 9.781 40.169 1.00 90.25 458 LEU A CA 1
ATOM 3631 C C . LEU A 1 458 ? -54.234 10.083 40.187 1.00 90.25 458 LEU A C 1
ATOM 3633 O O . LEU A 1 458 ? -53.696 10.531 39.174 1.00 90.25 458 LEU A O 1
ATOM 3637 N N . ARG A 1 459 ? -53.539 9.869 41.313 1.00 90.81 459 ARG A N 1
ATOM 3638 C CA . ARG A 1 459 ? -52.068 9.967 41.394 1.00 90.81 459 ARG A CA 1
ATOM 3639 C C . ARG A 1 459 ? -51.414 8.664 40.965 1.00 90.81 459 ARG A C 1
ATOM 3641 O O . ARG A 1 459 ? -50.520 8.702 40.130 1.00 90.81 459 ARG A O 1
ATOM 3648 N N . ASP A 1 460 ? -51.914 7.540 41.473 1.00 92.31 460 ASP A N 1
ATOM 3649 C CA . ASP A 1 460 ? -51.454 6.205 41.094 1.00 92.31 460 ASP A CA 1
ATOM 3650 C C . ASP A 1 460 ? -51.599 6.000 39.566 1.00 92.31 460 ASP A C 1
ATOM 3652 O O . ASP A 1 460 ? -50.678 5.500 38.922 1.00 92.31 460 ASP A O 1
ATOM 3656 N N . GLU A 1 461 ? -52.701 6.464 38.954 1.00 93.38 461 GLU A N 1
ATOM 3657 C CA . GLU A 1 461 ? -52.861 6.498 37.491 1.00 93.38 461 GLU A CA 1
ATOM 3658 C C . GLU A 1 461 ? -51.854 7.428 36.798 1.00 93.38 461 GLU A C 1
ATOM 3660 O O . GLU A 1 461 ? -51.272 7.043 35.783 1.00 93.38 461 GLU A O 1
ATOM 3665 N N . LEU A 1 462 ? -51.644 8.649 37.306 1.00 89.44 462 LEU A N 1
ATOM 3666 C CA . LEU A 1 462 ? -50.723 9.615 36.698 1.00 89.44 462 LEU A CA 1
ATOM 3667 C C . LEU A 1 462 ? -49.285 9.081 36.683 1.00 89.44 462 LEU A C 1
ATOM 3669 O O . LEU A 1 462 ? -48.624 9.157 35.646 1.00 89.44 462 LEU A O 1
ATOM 3673 N N . ASP A 1 463 ? -48.836 8.491 37.789 1.00 91.38 463 ASP A N 1
ATOM 3674 C CA . ASP A 1 463 ? -47.516 7.871 37.909 1.00 91.38 463 ASP A CA 1
ATOM 3675 C C . ASP A 1 463 ? -47.397 6.640 36.987 1.00 91.38 463 ASP A C 1
ATOM 3677 O O . ASP A 1 463 ? -46.372 6.455 36.326 1.00 91.38 463 ASP A O 1
ATOM 3681 N N . GLU A 1 464 ? -48.459 5.839 36.825 1.00 93.25 464 GLU A N 1
ATOM 3682 C CA . GLU A 1 464 ? -48.470 4.722 35.869 1.00 93.25 464 GLU A CA 1
ATOM 3683 C C . GLU A 1 464 ? -48.363 5.195 34.403 1.00 93.25 464 GLU A C 1
ATOM 3685 O O . GLU A 1 464 ? -47.658 4.579 33.594 1.00 93.25 464 GLU A O 1
ATOM 3690 N N . LYS A 1 465 ? -49.006 6.318 34.044 1.00 90.81 465 LYS A N 1
ATOM 3691 C CA . LYS A 1 465 ? -48.841 6.954 32.720 1.00 90.81 465 LYS A CA 1
ATOM 3692 C C . LYS A 1 465 ? -47.441 7.541 32.546 1.00 90.81 465 LYS A C 1
ATOM 3694 O O . LYS A 1 465 ? -46.886 7.433 31.452 1.00 90.81 465 LYS A O 1
ATOM 3699 N N . GLN A 1 466 ? -46.876 8.137 33.595 1.00 90.50 466 GLN A N 1
ATOM 3700 C CA . GLN A 1 466 ? -45.535 8.720 33.589 1.00 90.50 466 GLN A CA 1
ATOM 3701 C C . GLN A 1 466 ? -44.473 7.641 33.330 1.00 90.50 466 GLN A C 1
ATOM 3703 O O . GLN A 1 466 ? -43.659 7.794 32.418 1.00 90.50 466 GLN A O 1
ATOM 3708 N N . ASN A 1 467 ? -44.555 6.511 34.042 1.00 92.81 467 ASN A N 1
ATOM 3709 C CA . ASN A 1 467 ? -43.668 5.358 33.868 1.00 92.81 467 ASN A CA 1
ATOM 3710 C C . ASN A 1 467 ? -43.747 4.789 32.442 1.00 92.81 467 ASN A C 1
ATOM 3712 O O . ASN A 1 467 ? -42.724 4.650 31.778 1.00 92.81 467 ASN A O 1
ATOM 3716 N N . LYS A 1 468 ? -44.957 4.558 31.912 1.00 91.81 468 LYS A N 1
ATOM 3717 C CA . LYS A 1 468 ? -45.150 4.072 30.528 1.00 91.81 468 LYS A CA 1
ATOM 3718 C C . LYS A 1 468 ? -44.610 5.048 29.476 1.00 91.81 468 LYS A C 1
ATOM 3720 O O . LYS A 1 468 ? -44.154 4.632 28.414 1.00 91.81 468 LYS A O 1
ATOM 3725 N N . LEU A 1 469 ? -44.642 6.351 29.755 1.00 89.25 469 LEU A N 1
ATOM 3726 C CA . LEU A 1 469 ? -44.074 7.381 28.883 1.00 89.25 469 LEU A CA 1
ATOM 3727 C C . LEU A 1 469 ? -42.533 7.397 28.940 1.00 89.25 469 LEU A C 1
ATOM 3729 O O . LEU A 1 469 ? -41.895 7.735 27.942 1.00 89.25 469 LEU A O 1
ATOM 3733 N N . GLU A 1 470 ? -41.929 6.999 30.060 1.00 93.00 470 GLU A N 1
ATOM 3734 C CA . GLU A 1 470 ? -40.482 6.787 30.207 1.00 93.00 470 GLU A CA 1
ATOM 3735 C C . GLU A 1 470 ? -40.023 5.494 29.504 1.00 93.00 470 GLU A C 1
ATOM 3737 O O . GLU A 1 470 ? -39.149 5.551 28.639 1.00 93.00 470 GLU A O 1
ATOM 3742 N N . GLU A 1 471 ? -40.710 4.368 29.725 1.00 93.56 471 GLU A N 1
ATOM 3743 C CA . GLU A 1 471 ? -40.474 3.093 29.019 1.00 93.56 471 GLU A CA 1
ATOM 3744 C C . GLU A 1 471 ? -40.530 3.241 27.487 1.00 93.56 471 GLU A C 1
ATOM 3746 O O . GLU A 1 471 ? -39.735 2.632 26.761 1.00 93.56 471 GLU A O 1
ATOM 3751 N N . LEU A 1 472 ? -41.456 4.064 26.978 1.00 91.38 472 LEU A N 1
ATOM 3752 C CA . LEU A 1 472 ? -41.579 4.367 25.550 1.00 91.38 472 LEU A CA 1
ATOM 3753 C C . LEU A 1 472 ? -40.446 5.265 25.029 1.00 91.38 472 LEU A C 1
ATOM 3755 O O . LEU A 1 472 ? -40.010 5.071 23.892 1.00 91.38 472 LEU A O 1
ATOM 3759 N N . LYS A 1 473 ? -39.931 6.213 25.827 1.00 92.69 473 LYS A N 1
ATOM 3760 C CA . LYS A 1 473 ? -38.733 6.995 25.456 1.00 92.69 473 LYS A CA 1
ATOM 3761 C C . LYS A 1 473 ? -37.511 6.091 25.344 1.00 92.69 473 LYS A C 1
ATOM 3763 O O . LYS A 1 473 ? -36.785 6.198 24.357 1.00 92.69 473 LYS A O 1
ATOM 3768 N N . ASP A 1 474 ? -37.319 5.184 26.298 1.00 94.38 474 ASP A N 1
ATOM 3769 C CA . ASP A 1 474 ? -36.191 4.250 26.297 1.00 94.38 474 ASP A CA 1
ATOM 3770 C C . ASP A 1 474 ? -36.278 3.261 25.129 1.00 94.38 474 ASP A C 1
ATOM 3772 O O . ASP A 1 474 ? -35.277 3.019 24.452 1.00 94.38 474 ASP A O 1
ATOM 3776 N N . HIS A 1 475 ? -37.477 2.772 24.789 1.00 93.12 475 HIS A N 1
ATOM 3777 C CA . HIS A 1 475 ? -37.686 1.992 23.564 1.00 93.12 475 HIS A CA 1
ATOM 3778 C C . HIS A 1 475 ? -37.337 2.784 22.299 1.00 93.12 475 HIS A C 1
ATOM 3780 O O . HIS A 1 475 ? -36.641 2.259 21.429 1.00 93.12 475 HIS A O 1
ATOM 3786 N N . VAL A 1 476 ? -37.761 4.047 22.190 1.00 90.31 476 VAL A N 1
ATOM 3787 C CA . VAL A 1 476 ? -37.414 4.909 21.045 1.00 90.31 476 VAL A CA 1
ATOM 3788 C C . VAL A 1 476 ? -35.907 5.186 20.988 1.00 90.31 476 VAL A C 1
ATOM 3790 O O . VAL A 1 476 ? -35.326 5.146 19.902 1.00 90.31 476 VAL A O 1
ATOM 3793 N N . HIS A 1 477 ? -35.242 5.403 22.125 1.00 92.81 477 HIS A N 1
ATOM 3794 C CA . HIS A 1 477 ? -33.794 5.619 22.167 1.00 92.81 477 HIS A CA 1
ATOM 3795 C C . HIS A 1 477 ? -33.012 4.344 21.803 1.00 92.81 477 HIS A C 1
ATOM 3797 O O . HIS A 1 477 ? -32.026 4.422 21.066 1.00 92.81 477 HIS A O 1
ATOM 3803 N N . ASN A 1 478 ? -33.462 3.175 22.263 1.00 94.50 478 ASN A N 1
ATOM 3804 C CA . ASN A 1 478 ? -32.880 1.875 21.929 1.00 94.50 478 ASN A CA 1
ATOM 3805 C C . ASN A 1 478 ? -33.055 1.545 20.435 1.00 94.50 478 ASN A C 1
ATOM 3807 O O . ASN A 1 478 ? -32.082 1.209 19.761 1.00 94.50 478 ASN A O 1
ATOM 3811 N N . LEU A 1 479 ? -34.262 1.722 19.885 1.00 90.81 479 LEU A N 1
ATOM 3812 C CA . LEU A 1 479 ? -34.526 1.548 18.451 1.00 90.81 479 LEU A CA 1
ATOM 3813 C C . LEU A 1 479 ? -33.687 2.507 17.600 1.00 90.81 479 LEU A C 1
ATOM 3815 O O . LEU A 1 479 ? -33.129 2.089 16.587 1.00 90.81 479 LEU A O 1
ATOM 3819 N N . LYS A 1 480 ? -33.533 3.767 18.028 1.00 91.31 480 LYS A N 1
ATOM 3820 C CA . LYS A 1 480 ? -32.655 4.719 17.343 1.00 91.31 480 LYS A CA 1
ATOM 3821 C C . LYS A 1 480 ? -31.193 4.264 17.375 1.00 91.31 480 LYS A C 1
ATOM 3823 O O . LYS A 1 480 ? -30.564 4.231 16.327 1.00 91.31 480 LYS A O 1
ATOM 3828 N N . PHE A 1 481 ? -30.675 3.855 18.533 1.00 94.25 481 PHE A N 1
ATOM 3829 C CA . PHE A 1 481 ? -29.301 3.357 18.662 1.00 94.25 481 PHE A CA 1
ATOM 3830 C C . PHE A 1 481 ? -29.046 2.104 17.805 1.00 94.25 481 PHE A C 1
ATOM 3832 O O . PHE A 1 481 ? -27.977 1.965 17.212 1.00 94.25 481 PHE A O 1
ATOM 3839 N N . GLN A 1 482 ? -30.032 1.210 17.683 1.00 90.88 482 GLN A N 1
ATOM 3840 C CA . GLN A 1 482 ? -29.962 0.066 16.769 1.00 90.88 482 GLN A CA 1
ATOM 3841 C C . GLN A 1 482 ? -29.990 0.495 15.293 1.00 90.88 482 GLN A C 1
ATOM 3843 O O . GLN A 1 482 ? -29.267 -0.093 14.490 1.00 90.88 482 GLN A O 1
ATOM 3848 N N . GLY A 1 483 ? -30.760 1.530 14.942 1.00 88.25 483 GLY A N 1
ATOM 3849 C CA . GLY A 1 483 ? -30.743 2.161 13.619 1.00 88.25 483 GLY A CA 1
ATOM 3850 C C . GLY A 1 483 ? -29.379 2.765 13.283 1.00 88.25 483 GLY A C 1
ATOM 3851 O O . GLY A 1 483 ? -28.742 2.318 12.333 1.00 88.25 483 GLY A O 1
ATOM 3852 N N . ASP A 1 484 ? -28.890 3.686 14.120 1.00 91.88 484 ASP A N 1
ATOM 3853 C CA . ASP A 1 484 ? -27.589 4.355 13.970 1.00 91.88 484 ASP A CA 1
ATOM 3854 C C . ASP A 1 484 ? -26.448 3.316 13.808 1.00 91.88 484 ASP A C 1
ATOM 3856 O O . ASP A 1 484 ? -25.619 3.415 12.900 1.00 91.88 484 ASP A O 1
ATOM 3860 N N . LYS A 1 485 ? -26.452 2.247 14.623 1.00 93.00 485 LYS A N 1
ATOM 3861 C CA . LYS A 1 485 ? -25.493 1.129 14.530 1.00 93.00 485 LYS A CA 1
ATOM 3862 C C . LYS A 1 485 ? -25.627 0.316 13.232 1.00 93.00 485 LYS A C 1
ATOM 3864 O O . LYS A 1 485 ? -24.616 -0.126 12.685 1.00 93.00 485 LYS A O 1
ATOM 3869 N N . SER A 1 486 ? -26.850 0.095 12.752 1.00 87.31 486 SER A N 1
ATOM 3870 C CA . SER A 1 486 ? -27.101 -0.632 11.498 1.00 87.31 486 SER A CA 1
ATOM 3871 C C . SER A 1 486 ? -26.641 0.177 10.285 1.00 87.31 486 SER A C 1
ATOM 3873 O O . SER A 1 486 ? -26.071 -0.390 9.355 1.00 87.31 486 SER A O 1
ATOM 3875 N N . ASP A 1 487 ? -26.812 1.500 10.311 1.00 90.06 487 ASP A N 1
ATOM 3876 C CA . ASP A 1 487 ? -26.311 2.394 9.265 1.00 90.06 487 ASP A CA 1
ATOM 3877 C C . ASP A 1 487 ? -24.772 2.451 9.249 1.00 90.06 487 ASP A C 1
ATOM 3879 O O . ASP A 1 487 ? -24.174 2.383 8.171 1.00 90.06 487 ASP A O 1
ATOM 3883 N N . GLU A 1 488 ? -24.100 2.468 10.410 1.00 93.00 488 GLU A N 1
ATOM 3884 C CA . GLU A 1 488 ? -22.635 2.307 10.478 1.00 93.00 488 GLU A CA 1
ATOM 3885 C C . GLU A 1 488 ? -22.158 0.980 9.862 1.00 93.00 488 GLU A C 1
ATOM 3887 O O . GLU A 1 488 ? -21.146 0.941 9.152 1.00 93.00 488 GLU A O 1
ATOM 3892 N N . GLU A 1 489 ? -22.873 -0.118 10.117 1.00 93.25 489 GLU A N 1
ATOM 3893 C CA . GLU A 1 489 ? -22.553 -1.436 9.565 1.00 93.25 489 GLU A CA 1
ATOM 3894 C C . GLU A 1 489 ? -22.807 -1.500 8.050 1.00 93.25 489 GLU A C 1
ATOM 3896 O O . GLU A 1 489 ? -21.952 -1.989 7.308 1.00 93.25 489 GLU A O 1
ATOM 3901 N N . LEU A 1 490 ? -23.895 -0.902 7.555 1.00 89.94 490 LEU A N 1
ATOM 3902 C CA . LEU A 1 490 ? -24.157 -0.752 6.120 1.00 89.94 490 LEU A CA 1
ATOM 3903 C C . LEU A 1 490 ? -23.093 0.105 5.417 1.00 89.94 490 LEU A C 1
ATOM 3905 O O . LEU A 1 490 ? -22.682 -0.232 4.305 1.00 89.94 490 LEU A O 1
ATOM 3909 N N . VAL A 1 491 ? -22.618 1.191 6.033 1.00 93.75 491 VAL A N 1
ATOM 3910 C CA . VAL A 1 491 ? -21.515 2.008 5.489 1.00 93.75 491 VAL A CA 1
ATOM 3911 C C . VAL A 1 491 ? -20.210 1.207 5.447 1.00 93.75 491 VAL A C 1
ATOM 3913 O O . VAL A 1 491 ? -19.508 1.235 4.432 1.00 93.75 491 VAL A O 1
ATOM 3916 N N . ARG A 1 492 ? -19.906 0.436 6.499 1.00 94.06 492 ARG A N 1
ATOM 3917 C CA . ARG A 1 492 ? -18.727 -0.445 6.557 1.00 94.06 492 ARG A CA 1
ATOM 3918 C C . ARG A 1 492 ? -18.763 -1.519 5.466 1.00 94.06 492 ARG A C 1
ATOM 3920 O O . ARG A 1 492 ? -17.788 -1.666 4.733 1.00 94.06 492 ARG A O 1
ATOM 3927 N N . LEU A 1 493 ? -19.895 -2.207 5.311 1.00 89.75 493 LEU A N 1
ATOM 3928 C CA . LEU A 1 493 ? -20.084 -3.261 4.309 1.00 89.75 493 LEU A CA 1
ATOM 3929 C C . LEU A 1 493 ? -20.024 -2.722 2.872 1.00 89.75 493 LEU A C 1
ATOM 3931 O O . LEU A 1 493 ? -19.436 -3.373 2.010 1.00 89.75 493 LEU A O 1
ATOM 3935 N N . ARG A 1 494 ? -20.559 -1.520 2.603 1.00 91.00 494 ARG A N 1
ATOM 3936 C CA . ARG A 1 494 ? -20.409 -0.854 1.293 1.00 91.00 494 ARG A CA 1
ATOM 3937 C C . ARG A 1 494 ? -18.939 -0.618 0.952 1.00 91.00 494 ARG A C 1
ATOM 3939 O O . ARG A 1 494 ? -18.515 -0.992 -0.136 1.00 91.00 494 ARG A O 1
ATOM 3946 N N . LYS A 1 495 ? -18.166 -0.067 1.895 1.00 92.94 495 LYS A N 1
ATOM 3947 C CA . LYS A 1 495 ? -16.729 0.185 1.720 1.00 92.94 495 LYS A CA 1
ATOM 3948 C C . LYS A 1 495 ? -15.939 -1.109 1.502 1.00 92.94 495 LYS A C 1
ATOM 3950 O O . LYS A 1 495 ? -15.073 -1.155 0.638 1.00 92.94 495 LYS A O 1
ATOM 3955 N N . GLU A 1 496 ? -16.272 -2.178 2.223 1.00 91.50 496 GLU A N 1
ATOM 3956 C CA . GLU A 1 496 ? -15.643 -3.491 2.029 1.00 91.50 496 GLU A CA 1
ATOM 3957 C C . GLU A 1 496 ? -15.976 -4.102 0.653 1.00 91.50 496 GLU A C 1
ATOM 3959 O O . GLU A 1 496 ? -15.112 -4.709 0.021 1.00 91.50 496 GLU A O 1
ATOM 3964 N N . CYS A 1 497 ? -17.201 -3.914 0.147 1.00 87.00 497 CYS A N 1
ATOM 3965 C CA . CYS A 1 497 ? -17.576 -4.331 -1.209 1.00 87.00 497 CYS A CA 1
ATOM 3966 C C . CYS A 1 497 ? -16.845 -3.519 -2.290 1.00 87.00 497 CYS A C 1
ATOM 3968 O O . CYS A 1 497 ? -16.411 -4.088 -3.290 1.00 87.00 497 CYS A O 1
ATOM 3970 N N . GLU A 1 498 ? -16.670 -2.213 -2.088 1.00 91.50 498 GLU A N 1
ATOM 3971 C CA . GLU A 1 498 ? -15.925 -1.326 -2.991 1.00 91.50 498 GLU A CA 1
ATOM 3972 C C . GLU A 1 498 ? -14.431 -1.706 -3.037 1.00 91.50 498 GLU A C 1
ATOM 3974 O O . GLU A 1 498 ? -13.886 -1.946 -4.114 1.00 91.50 498 GLU A O 1
ATOM 3979 N N . GLU A 1 499 ? -13.798 -1.918 -1.877 1.00 92.19 499 GLU A N 1
ATOM 3980 C CA . GLU A 1 499 ? -12.421 -2.431 -1.772 1.00 92.19 499 GLU A CA 1
ATOM 3981 C C . GLU A 1 499 ? -12.253 -3.815 -2.423 1.00 92.19 499 GLU A C 1
ATOM 3983 O O . GLU A 1 499 ? -11.262 -4.061 -3.116 1.00 92.19 499 GLU A O 1
ATOM 3988 N N . LYS A 1 500 ? -13.226 -4.720 -2.247 1.00 92.50 500 LYS A N 1
ATOM 3989 C CA . LYS A 1 500 ? -13.241 -6.035 -2.910 1.00 92.50 500 LYS A CA 1
ATOM 3990 C C . LYS A 1 500 ? -13.399 -5.925 -4.427 1.00 92.50 500 LYS A C 1
ATOM 3992 O O . LYS A 1 500 ? -12.747 -6.686 -5.135 1.00 92.50 500 LYS A O 1
ATOM 3997 N N . THR A 1 501 ? -14.201 -4.981 -4.919 1.00 92.31 501 THR A N 1
ATOM 3998 C CA . THR A 1 501 ? -14.409 -4.748 -6.360 1.00 92.31 501 THR A CA 1
ATOM 3999 C C . THR A 1 501 ? -13.123 -4.248 -7.015 1.00 92.31 501 THR A C 1
ATOM 4001 O O . THR A 1 501 ? -12.644 -4.862 -7.965 1.00 92.31 501 THR A O 1
ATOM 4004 N N . ILE A 1 502 ? -12.480 -3.228 -6.435 1.00 93.88 502 ILE A N 1
ATOM 4005 C CA . ILE A 1 502 ? -11.185 -2.702 -6.907 1.00 93.88 502 ILE A CA 1
ATOM 4006 C C . ILE A 1 502 ? -10.109 -3.802 -6.901 1.00 93.88 502 ILE A C 1
ATOM 4008 O O . ILE A 1 502 ? -9.317 -3.923 -7.838 1.00 93.88 502 ILE A O 1
ATOM 4012 N N . ARG A 1 503 ? -10.091 -4.650 -5.863 1.00 92.00 503 ARG A N 1
ATOM 4013 C CA . ARG A 1 503 ? -9.165 -5.790 -5.777 1.00 92.00 503 ARG A CA 1
ATOM 4014 C C . ARG A 1 503 ? -9.441 -6.858 -6.841 1.00 92.00 503 ARG A C 1
ATOM 4016 O O . ARG A 1 503 ? -8.494 -7.488 -7.307 1.00 92.00 503 ARG A O 1
ATOM 4023 N N . LEU A 1 504 ? -10.703 -7.068 -7.213 1.00 89.50 504 LEU A N 1
ATOM 4024 C CA . LEU A 1 504 ? -11.104 -8.017 -8.250 1.00 89.50 504 LEU A CA 1
ATOM 4025 C C . LEU A 1 504 ? -10.673 -7.514 -9.634 1.00 89.50 504 LEU A C 1
ATOM 4027 O O . LEU A 1 504 ? -9.954 -8.237 -10.318 1.00 89.50 504 LEU A O 1
ATOM 4031 N N . GLU A 1 505 ? -10.950 -6.251 -9.978 1.00 90.56 505 GLU A N 1
ATOM 4032 C CA . GLU A 1 505 ? -10.463 -5.635 -11.225 1.00 90.56 505 GLU A CA 1
ATOM 4033 C C . GLU A 1 505 ? -8.932 -5.715 -11.372 1.00 90.56 505 GLU A C 1
ATOM 4035 O O . GLU A 1 505 ? -8.405 -5.929 -12.464 1.00 90.56 505 GLU A O 1
ATOM 4040 N N . ALA A 1 506 ? -8.191 -5.520 -10.275 1.00 91.50 506 ALA A N 1
ATOM 4041 C CA . ALA A 1 506 ? -6.733 -5.625 -10.277 1.00 91.50 506 ALA A CA 1
ATOM 4042 C C . ALA A 1 506 ? -6.252 -7.065 -10.544 1.00 91.50 506 ALA A C 1
ATOM 4044 O O . ALA A 1 506 ? -5.256 -7.267 -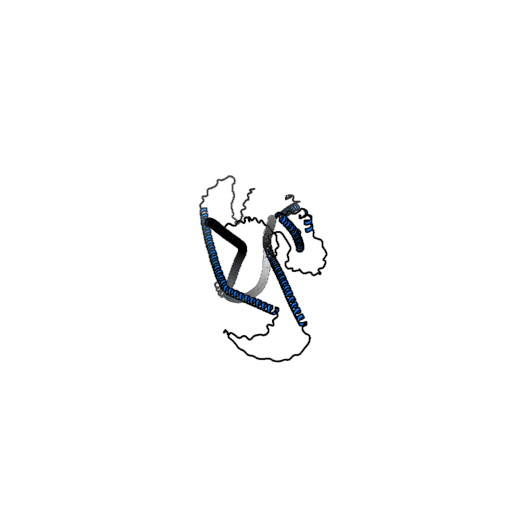11.243 1.00 91.50 506 ALA A O 1
ATOM 4045 N N . MET A 1 507 ? -6.969 -8.068 -10.025 1.00 87.75 507 MET A N 1
ATOM 4046 C CA . MET A 1 507 ? -6.698 -9.484 -10.290 1.00 87.75 507 MET A CA 1
ATOM 4047 C C . MET A 1 507 ? -7.068 -9.886 -11.723 1.00 87.75 507 MET A C 1
ATOM 4049 O O . MET A 1 507 ? -6.331 -10.661 -12.331 1.00 87.75 507 MET A O 1
ATOM 4053 N N . GLU A 1 508 ? -8.145 -9.337 -12.288 1.00 90.75 508 GLU A N 1
ATOM 4054 C CA . GLU A 1 508 ? -8.526 -9.540 -13.692 1.00 90.75 508 GLU A CA 1
ATOM 4055 C C . GLU A 1 508 ? -7.471 -8.958 -14.637 1.00 90.75 508 GLU A C 1
ATOM 4057 O O . GLU A 1 508 ? -6.909 -9.698 -15.442 1.00 90.75 508 GLU A O 1
ATOM 4062 N N . LYS A 1 509 ? -7.067 -7.695 -14.448 1.00 93.56 509 LYS A N 1
ATOM 4063 C CA . LYS A 1 509 ? -5.983 -7.054 -15.224 1.00 93.56 509 LYS A CA 1
ATOM 4064 C C . LYS A 1 509 ? -4.644 -7.802 -15.103 1.00 93.56 509 LYS A C 1
ATOM 4066 O O . LYS A 1 509 ? -3.836 -7.805 -16.034 1.00 93.56 509 LYS A O 1
ATOM 4071 N N . ALA A 1 510 ? -4.386 -8.465 -13.973 1.00 90.31 510 ALA A N 1
ATOM 4072 C CA . ALA A 1 510 ? -3.227 -9.346 -13.805 1.00 90.31 510 ALA A CA 1
ATOM 4073 C C . ALA A 1 510 ? -3.390 -10.701 -14.526 1.00 90.31 510 ALA A C 1
ATOM 4075 O O . ALA A 1 510 ? -2.408 -11.242 -15.041 1.00 90.31 510 ALA A O 1
ATOM 4076 N N . ALA A 1 511 ? -4.608 -11.246 -14.595 1.00 90.44 511 ALA A N 1
ATOM 4077 C CA . ALA A 1 511 ? -4.926 -12.461 -15.341 1.00 90.44 511 ALA A CA 1
ATOM 4078 C C . ALA A 1 511 ? -4.877 -12.235 -16.863 1.00 90.44 511 ALA A C 1
ATOM 4080 O O . ALA A 1 511 ? -4.289 -13.057 -17.564 1.00 90.44 511 ALA A O 1
ATOM 4081 N N . GLU A 1 512 ? -5.385 -11.105 -17.360 1.00 93.81 512 GLU A N 1
ATOM 4082 C CA . GLU A 1 512 ? -5.282 -10.674 -18.763 1.00 93.81 512 GLU A CA 1
ATOM 4083 C C . GLU A 1 512 ? -3.819 -10.601 -19.213 1.00 93.81 512 GLU A C 1
ATOM 4085 O O . GLU A 1 512 ? -3.426 -11.280 -20.162 1.00 93.81 512 GLU A O 1
ATOM 4090 N N . LYS A 1 513 ? -2.972 -9.870 -18.470 1.00 92.81 513 LYS A N 1
ATOM 4091 C CA . LYS A 1 513 ? -1.518 -9.805 -18.718 1.00 92.81 513 LYS A CA 1
ATOM 4092 C C . LYS A 1 513 ? -0.865 -11.192 -18.720 1.00 92.81 513 LYS A C 1
ATOM 4094 O O . LYS A 1 513 ? 0.040 -11.450 -19.512 1.00 92.81 513 LYS A O 1
ATOM 4099 N N . ARG A 1 514 ? -1.324 -12.102 -17.852 1.00 90.44 514 ARG A N 1
ATOM 4100 C CA . ARG A 1 514 ? -0.823 -13.484 -17.787 1.00 90.44 514 ARG A CA 1
ATOM 4101 C C . ARG A 1 514 ? -1.279 -14.331 -18.976 1.00 90.44 514 ARG A C 1
ATOM 4103 O O . ARG A 1 514 ? -0.521 -15.199 -19.396 1.00 90.44 514 ARG A O 1
ATOM 4110 N N . GLU A 1 515 ? -2.483 -14.124 -19.506 1.00 91.19 515 GLU A N 1
ATOM 4111 C CA . GLU A 1 515 ? -2.961 -14.839 -20.696 1.00 91.19 515 GLU A CA 1
ATOM 4112 C C . GLU A 1 515 ? -2.343 -14.277 -21.981 1.00 91.19 515 GLU A C 1
ATOM 4114 O O . GLU A 1 515 ? -2.002 -15.065 -22.860 1.00 91.19 515 GLU A O 1
ATOM 4119 N N . GLN A 1 516 ? -2.096 -12.964 -22.064 1.00 91.94 516 GLN A N 1
ATOM 4120 C CA . GLN A 1 516 ? -1.311 -12.366 -23.149 1.00 91.94 516 GLN A CA 1
ATOM 4121 C C . GLN A 1 516 ? 0.082 -13.002 -23.214 1.00 91.94 516 GLN A C 1
ATOM 4123 O O . GLN A 1 516 ? 0.430 -13.595 -24.229 1.00 91.94 516 GLN A O 1
ATOM 4128 N N . ALA A 1 517 ? 0.809 -13.043 -22.091 1.00 89.88 517 ALA A N 1
ATOM 4129 C CA . ALA A 1 517 ? 2.123 -13.683 -22.033 1.00 89.88 517 ALA A CA 1
ATOM 4130 C C . ALA A 1 517 ? 2.099 -15.181 -22.422 1.00 89.88 517 ALA A C 1
ATOM 4132 O O . ALA A 1 517 ? 3.075 -15.687 -22.971 1.00 89.88 517 ALA A O 1
ATOM 4133 N N . LYS A 1 518 ? 0.991 -15.908 -22.190 1.00 91.75 518 LYS A N 1
ATOM 4134 C CA . LYS A 1 518 ? 0.818 -17.283 -22.707 1.00 91.75 518 LYS A CA 1
ATOM 4135 C C . LYS A 1 518 ? 0.577 -17.322 -24.216 1.00 91.75 518 LYS A C 1
ATOM 4137 O O . LYS A 1 518 ? 1.022 -18.267 -24.859 1.00 91.75 518 LYS A O 1
ATOM 4142 N N . GLN A 1 519 ? -0.153 -16.361 -24.780 1.00 91.00 519 GLN A N 1
ATOM 4143 C CA . GLN A 1 519 ? -0.358 -16.261 -26.229 1.00 91.00 519 GLN A CA 1
ATOM 4144 C C . GLN A 1 519 ? 0.955 -15.916 -26.939 1.00 91.00 519 GLN A C 1
ATOM 4146 O O . GLN A 1 519 ? 1.289 -16.566 -27.929 1.00 91.00 519 GLN A O 1
ATOM 4151 N N . ASP A 1 520 ? 1.743 -14.999 -26.377 1.00 90.31 520 ASP A N 1
ATOM 4152 C CA . ASP A 1 520 ? 3.071 -14.639 -26.880 1.00 90.31 520 ASP A CA 1
ATOM 4153 C C . ASP A 1 520 ? 4.016 -15.857 -26.848 1.00 90.31 520 ASP A C 1
ATOM 4155 O O . ASP A 1 520 ? 4.644 -16.192 -27.855 1.00 90.31 520 ASP A O 1
ATOM 4159 N N . LEU A 1 521 ? 4.044 -16.595 -25.727 1.00 90.88 521 LEU A N 1
ATOM 4160 C CA . LEU A 1 521 ? 4.795 -17.850 -25.606 1.00 90.88 521 LEU A CA 1
ATOM 4161 C C . LEU A 1 521 ? 4.335 -18.913 -26.615 1.00 90.88 521 LEU A C 1
ATOM 4163 O O . LEU A 1 521 ? 5.185 -19.526 -27.253 1.00 90.88 521 LEU A O 1
ATOM 4167 N N . ARG A 1 522 ? 3.025 -19.096 -26.835 1.00 89.94 522 ARG A N 1
ATOM 4168 C CA . ARG A 1 522 ? 2.505 -20.012 -27.872 1.00 89.94 522 ARG A CA 1
ATOM 4169 C C . ARG A 1 522 ? 2.917 -19.591 -29.285 1.00 89.94 522 ARG A C 1
ATOM 4171 O O . ARG A 1 522 ? 3.225 -20.450 -30.106 1.00 89.94 522 ARG A O 1
ATOM 4178 N N . GLY A 1 523 ? 2.967 -18.289 -29.571 1.00 90.19 523 GLY A N 1
ATOM 4179 C CA . GLY A 1 523 ? 3.480 -17.764 -30.840 1.00 90.19 523 GLY A CA 1
ATOM 4180 C C . GLY A 1 523 ? 4.961 -18.095 -31.058 1.00 90.19 523 GLY A C 1
ATOM 4181 O O . GLY A 1 523 ? 5.363 -18.461 -32.167 1.00 90.19 523 GLY A O 1
ATOM 4182 N N . LEU A 1 524 ? 5.766 -18.050 -29.992 1.00 90.38 524 LEU A N 1
ATOM 4183 C CA . LEU A 1 524 ? 7.160 -18.501 -30.014 1.00 90.38 524 LEU A CA 1
ATOM 4184 C C . LEU A 1 524 ? 7.266 -20.030 -30.158 1.00 90.38 524 LEU A C 1
ATOM 4186 O O . LEU A 1 524 ? 8.040 -20.493 -30.993 1.00 90.38 524 LEU A O 1
ATOM 4190 N N . GLU A 1 525 ? 6.462 -20.816 -29.434 1.00 90.06 525 GLU A N 1
ATOM 4191 C CA . GLU A 1 525 ? 6.396 -22.284 -29.567 1.00 90.06 525 GLU A CA 1
ATOM 4192 C C . GLU A 1 525 ? 6.046 -22.705 -31.002 1.00 90.06 525 GLU A C 1
ATOM 4194 O O . GLU A 1 525 ? 6.747 -23.524 -31.597 1.00 90.06 525 GLU A O 1
ATOM 4199 N N . GLU A 1 526 ? 5.020 -22.099 -31.607 1.00 92.19 526 GLU A N 1
ATOM 4200 C CA . GLU A 1 526 ? 4.666 -22.311 -33.013 1.00 92.19 526 GLU A CA 1
ATOM 4201 C C . GLU A 1 526 ? 5.815 -21.975 -33.973 1.00 92.19 526 GLU A C 1
ATOM 4203 O O . GLU A 1 526 ? 6.012 -22.673 -34.970 1.00 92.19 526 GLU A O 1
ATOM 4208 N N . THR A 1 527 ? 6.556 -20.901 -33.700 1.00 92.56 527 THR A N 1
ATOM 4209 C CA . THR A 1 527 ? 7.686 -20.464 -34.532 1.00 92.56 527 THR A CA 1
ATOM 4210 C C . THR A 1 527 ? 8.847 -21.454 -34.428 1.00 92.56 527 THR A C 1
ATOM 4212 O O . THR A 1 527 ? 9.367 -21.901 -35.449 1.00 92.56 527 THR A O 1
ATOM 4215 N N . VAL A 1 528 ? 9.178 -21.908 -33.216 1.00 92.69 528 VAL A N 1
ATOM 4216 C CA . VAL A 1 528 ? 10.177 -22.962 -32.981 1.00 92.69 528 VAL A CA 1
ATOM 4217 C C . VAL A 1 528 ? 9.761 -24.284 -33.638 1.00 92.69 528 VAL A C 1
ATOM 4219 O O . VAL A 1 528 ? 10.600 -24.956 -34.236 1.00 92.69 528 VAL A O 1
ATOM 4222 N N . ILE A 1 529 ? 8.475 -24.651 -33.607 1.00 93.38 529 ILE A N 1
ATOM 4223 C CA . ILE A 1 529 ? 7.963 -25.846 -34.300 1.00 93.38 529 ILE A CA 1
ATOM 4224 C C . ILE A 1 529 ? 8.139 -25.722 -35.821 1.00 93.38 529 ILE A C 1
ATOM 4226 O O . ILE A 1 529 ? 8.558 -26.694 -36.455 1.00 93.38 529 ILE A O 1
ATOM 4230 N N . LYS A 1 530 ? 7.870 -24.549 -36.410 1.00 93.56 530 LYS A N 1
ATOM 4231 C CA . LYS A 1 530 ? 8.072 -24.290 -37.848 1.00 93.56 530 LYS A CA 1
ATOM 4232 C C . LYS A 1 530 ? 9.552 -24.425 -38.228 1.00 93.56 530 LYS A C 1
ATOM 4234 O O . LYS A 1 530 ? 9.865 -25.172 -39.153 1.00 93.56 530 LYS A O 1
ATOM 4239 N N . GLU A 1 531 ? 10.470 -23.836 -37.461 1.00 92.12 531 GLU A N 1
ATOM 4240 C CA . GLU A 1 531 ? 11.916 -23.982 -37.700 1.00 92.12 531 GLU A CA 1
ATOM 4241 C C . GLU A 1 531 ? 12.416 -25.425 -37.524 1.00 92.12 531 GLU A C 1
ATOM 4243 O O . GLU A 1 531 ? 13.179 -25.933 -38.350 1.00 92.12 531 GLU A O 1
ATOM 4248 N N . LEU A 1 532 ? 11.933 -26.151 -36.510 1.00 92.06 532 LEU A N 1
ATOM 4249 C CA . LEU A 1 532 ? 12.254 -27.572 -36.330 1.00 92.06 532 LEU A CA 1
ATOM 4250 C C . LEU A 1 532 ? 11.720 -28.444 -37.479 1.00 92.06 532 LEU A C 1
ATOM 4252 O O . LEU A 1 532 ? 12.385 -29.408 -37.869 1.00 92.06 532 LEU A O 1
ATOM 4256 N N . GLN A 1 533 ? 10.566 -28.107 -38.064 1.00 90.81 533 GLN A N 1
ATOM 4257 C CA . GLN A 1 533 ? 10.059 -28.763 -39.274 1.00 90.81 533 GLN A CA 1
ATOM 4258 C C . GLN A 1 533 ? 10.924 -28.439 -40.501 1.0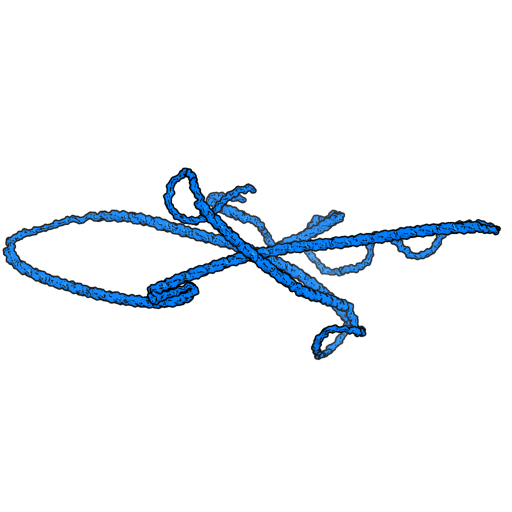0 90.81 533 GLN A C 1
ATOM 4260 O O . GLN A 1 533 ? 11.255 -29.354 -41.259 1.00 90.81 533 GLN A O 1
ATOM 4265 N N . THR A 1 534 ? 11.364 -27.189 -40.675 1.00 92.00 534 THR A N 1
ATOM 4266 C CA . THR A 1 534 ? 12.313 -26.791 -41.732 1.00 92.00 534 THR A CA 1
ATOM 4267 C C . THR A 1 534 ? 13.626 -27.570 -41.614 1.00 92.00 534 THR A C 1
ATOM 4269 O O . THR A 1 534 ? 14.055 -28.211 -42.577 1.00 92.00 534 THR A O 1
ATOM 4272 N N . LEU A 1 535 ? 14.217 -27.630 -40.416 1.00 93.38 535 LEU A N 1
ATOM 4273 C CA . LEU A 1 535 ? 15.423 -28.416 -40.128 1.00 93.38 535 LEU A CA 1
ATOM 4274 C C . LEU A 1 535 ? 15.214 -29.923 -40.347 1.00 93.38 535 LEU A C 1
ATOM 4276 O O . LEU A 1 535 ? 16.094 -30.594 -40.893 1.00 93.38 535 LEU A O 1
ATOM 4280 N N . HIS A 1 536 ? 14.052 -30.473 -39.980 1.00 91.25 536 HIS A N 1
ATOM 4281 C CA . HIS A 1 536 ? 13.721 -31.874 -40.250 1.00 91.25 536 HIS A CA 1
ATOM 4282 C C . HIS A 1 536 ? 13.625 -32.154 -41.757 1.00 91.25 536 HIS A C 1
ATOM 4284 O O . HIS A 1 536 ? 14.159 -33.160 -42.229 1.00 91.25 536 HIS A O 1
ATOM 4290 N N . ASN A 1 537 ? 12.992 -31.265 -42.525 1.00 91.69 537 ASN A N 1
ATOM 4291 C CA . ASN A 1 537 ? 12.875 -31.389 -43.977 1.00 91.69 537 ASN A CA 1
ATOM 4292 C C . ASN A 1 537 ? 14.247 -31.305 -44.661 1.00 91.69 537 ASN A C 1
ATOM 4294 O O . ASN A 1 537 ? 14.569 -32.168 -45.480 1.00 91.69 537 ASN A O 1
ATOM 4298 N N . LEU A 1 538 ? 15.101 -30.358 -44.258 1.00 92.56 538 LEU A N 1
ATOM 4299 C CA . LEU A 1 538 ? 16.492 -30.270 -44.720 1.00 92.56 538 LEU A CA 1
ATOM 4300 C C . LEU A 1 538 ? 17.277 -31.550 -44.390 1.00 92.56 538 LEU A C 1
ATOM 4302 O O . LEU A 1 538 ? 17.904 -32.134 -45.276 1.00 92.56 538 LEU A O 1
ATOM 4306 N N . ARG A 1 539 ? 17.183 -32.060 -43.154 1.00 91.88 539 ARG A N 1
ATOM 4307 C CA . ARG A 1 539 ? 17.802 -33.338 -42.754 1.00 91.88 539 ARG A CA 1
ATOM 4308 C C . ARG A 1 539 ? 17.288 -34.512 -43.595 1.00 91.88 539 ARG A C 1
ATOM 4310 O O . ARG A 1 539 ? 18.078 -35.376 -43.975 1.00 91.88 539 ARG A O 1
ATOM 4317 N N . ARG A 1 540 ? 15.989 -34.555 -43.904 1.00 93.75 540 ARG A N 1
ATOM 4318 C CA . ARG A 1 540 ? 15.370 -35.602 -44.732 1.00 93.75 540 ARG A CA 1
ATOM 4319 C C . ARG A 1 540 ? 15.890 -35.564 -46.168 1.00 93.75 540 ARG A C 1
ATOM 4321 O O . ARG A 1 540 ? 16.229 -36.622 -46.694 1.00 93.75 540 ARG A O 1
ATOM 4328 N N . LEU A 1 541 ? 16.023 -34.375 -46.758 1.00 89.56 541 LEU A N 1
ATOM 4329 C CA . LEU A 1 541 ? 16.625 -34.175 -48.081 1.00 89.56 541 LEU A CA 1
ATOM 4330 C C . LEU A 1 541 ? 18.101 -34.604 -48.098 1.00 89.56 541 LEU A C 1
ATOM 4332 O O . LEU A 1 541 ? 18.496 -35.375 -48.970 1.00 89.56 541 LEU A O 1
ATOM 4336 N N . PHE A 1 542 ? 18.892 -34.214 -47.091 1.00 90.06 542 PHE A N 1
ATOM 4337 C CA . PHE A 1 542 ? 20.284 -34.664 -46.938 1.00 90.06 542 PHE A CA 1
ATOM 4338 C C . PHE A 1 542 ? 20.407 -36.192 -46.838 1.00 90.06 542 PHE A C 1
ATOM 4340 O O . PHE A 1 542 ? 21.254 -36.787 -47.501 1.00 90.06 542 PHE A O 1
ATOM 4347 N N . VAL A 1 543 ? 19.555 -36.851 -46.043 1.00 92.69 543 VAL A N 1
ATOM 4348 C CA . VAL A 1 543 ? 19.546 -38.321 -45.903 1.00 92.69 543 VAL A CA 1
ATOM 4349 C C . VAL A 1 543 ? 19.056 -39.012 -47.181 1.00 92.69 543 VAL A C 1
ATOM 4351 O O . VAL A 1 543 ? 19.544 -40.094 -47.511 1.00 92.69 543 VAL A O 1
ATOM 4354 N N . GLN A 1 544 ? 18.129 -38.407 -47.928 1.00 87.69 544 GLN A N 1
ATOM 4355 C CA . GLN A 1 544 ? 17.703 -38.910 -49.237 1.00 87.69 544 GLN A CA 1
ATOM 4356 C C . GLN A 1 544 ? 18.818 -38.801 -50.280 1.00 87.69 544 GLN A C 1
ATOM 4358 O O . GLN A 1 544 ? 19.069 -39.783 -50.975 1.00 87.69 544 GLN A O 1
ATOM 4363 N N . ASP A 1 545 ? 19.530 -37.675 -50.362 1.00 89.81 545 ASP A N 1
ATOM 4364 C CA . ASP A 1 545 ? 20.688 -37.539 -51.252 1.00 89.81 545 ASP A CA 1
ATOM 4365 C C . ASP A 1 545 ? 21.812 -38.514 -50.861 1.00 89.81 545 ASP A C 1
ATOM 4367 O O . ASP A 1 545 ? 22.302 -39.252 -51.713 1.00 89.81 545 ASP A O 1
ATOM 4371 N N . LEU A 1 546 ? 22.139 -38.645 -49.569 1.00 88.50 546 LEU A N 1
ATOM 4372 C CA . LEU A 1 546 ? 23.086 -39.661 -49.086 1.00 88.50 546 LEU A CA 1
ATOM 4373 C C . LEU A 1 546 ? 22.679 -41.080 -49.506 1.00 88.50 546 LEU A C 1
ATOM 4375 O O . LEU A 1 546 ? 23.493 -41.801 -50.082 1.00 88.50 546 LEU A O 1
ATOM 4379 N N . ASN A 1 547 ? 21.421 -41.474 -49.292 1.00 86.44 547 ASN A N 1
ATOM 4380 C CA . ASN A 1 547 ? 20.921 -42.783 -49.718 1.00 86.44 547 ASN A CA 1
ATOM 4381 C C . ASN A 1 547 ? 20.898 -42.947 -51.244 1.00 86.44 547 ASN A C 1
ATOM 4383 O O . ASN A 1 547 ? 21.135 -44.047 -51.737 1.00 86.44 547 ASN A O 1
ATOM 4387 N N . ASN A 1 548 ? 20.658 -41.883 -52.010 1.00 87.12 548 ASN A N 1
ATOM 4388 C CA . ASN A 1 548 ? 20.710 -41.917 -53.471 1.00 87.12 548 ASN A CA 1
ATOM 4389 C C . ASN A 1 548 ? 22.153 -42.029 -53.984 1.00 87.12 548 ASN A C 1
ATOM 4391 O O . ASN A 1 548 ? 22.399 -42.772 -54.936 1.00 87.12 548 ASN A O 1
ATOM 4395 N N . ARG A 1 549 ? 23.124 -41.375 -53.334 1.00 85.44 549 ARG A N 1
ATOM 4396 C CA . ARG A 1 549 ? 24.563 -41.548 -53.594 1.00 85.44 549 ARG A CA 1
ATOM 4397 C C . ARG A 1 549 ? 25.022 -42.965 -53.242 1.00 85.44 549 ARG A C 1
ATOM 4399 O O . ARG A 1 549 ? 25.684 -43.586 -54.067 1.00 85.44 549 ARG A O 1
ATOM 4406 N N . ILE A 1 550 ? 24.606 -43.501 -52.090 1.00 83.38 550 ILE A N 1
ATOM 4407 C CA . ILE A 1 550 ? 24.900 -44.880 -51.652 1.00 83.38 550 ILE A CA 1
ATOM 4408 C C . ILE A 1 550 ? 24.260 -45.908 -52.593 1.00 83.38 550 ILE A C 1
ATOM 4410 O O . ILE A 1 550 ? 24.923 -46.856 -52.997 1.00 83.38 550 ILE A O 1
ATOM 4414 N N . LYS A 1 551 ? 23.012 -45.714 -53.037 1.00 80.94 551 LYS A N 1
ATOM 4415 C CA . LYS A 1 551 ? 22.408 -46.572 -54.070 1.00 80.94 551 LYS A CA 1
ATOM 4416 C C . LYS A 1 551 ? 23.152 -46.453 -55.403 1.00 80.94 551 LYS A C 1
ATOM 4418 O O . LYS A 1 551 ? 23.425 -47.469 -56.025 1.00 80.94 551 LYS A O 1
ATOM 4423 N N . LYS A 1 552 ? 23.579 -45.252 -55.815 1.00 78.50 552 LYS A N 1
ATOM 4424 C CA . LYS A 1 552 ? 24.406 -45.049 -57.022 1.00 78.50 552 LYS A CA 1
ATOM 4425 C C . LYS A 1 552 ? 25.842 -45.584 -56.906 1.00 78.50 552 LYS A C 1
ATOM 4427 O O . LYS A 1 552 ? 26.478 -45.741 -57.948 1.00 78.50 552 LYS A O 1
ATOM 4432 N N . SER A 1 553 ? 26.389 -45.841 -55.716 1.00 73.12 553 SER A N 1
ATOM 4433 C CA . SER A 1 553 ? 27.656 -46.576 -55.559 1.00 73.12 553 SER A CA 1
ATOM 4434 C C . SER A 1 553 ? 27.414 -48.084 -55.473 1.00 73.12 553 SER A C 1
ATOM 4436 O O . SER A 1 553 ? 28.047 -48.826 -56.215 1.00 73.12 553 SER A O 1
ATOM 4438 N N . ALA A 1 554 ? 26.430 -48.538 -54.694 1.00 72.62 554 ALA A N 1
ATOM 4439 C CA . ALA A 1 554 ? 26.031 -49.944 -54.610 1.00 72.62 554 ALA A CA 1
ATOM 4440 C C . ALA A 1 554 ? 25.617 -50.525 -55.975 1.00 72.62 554 ALA A C 1
ATOM 4442 O O . ALA A 1 554 ? 26.078 -51.602 -56.334 1.00 72.62 554 ALA A O 1
ATOM 4443 N N . SER A 1 555 ? 24.851 -49.797 -56.796 1.00 66.19 555 SER A N 1
ATOM 4444 C CA . SER A 1 555 ? 24.528 -50.219 -58.169 1.00 66.19 555 SER A CA 1
ATOM 4445 C C . SER A 1 555 ? 25.751 -50.267 -59.092 1.00 66.19 555 SER A C 1
ATOM 4447 O O . SER A 1 555 ? 25.748 -51.037 -60.045 1.00 66.19 555 SER A O 1
ATOM 4449 N N . ARG A 1 556 ? 26.799 -49.471 -58.825 1.00 64.62 556 ARG A N 1
ATOM 4450 C CA . ARG A 1 556 ? 28.073 -49.542 -59.563 1.00 64.62 556 ARG A CA 1
ATOM 4451 C C . ARG A 1 556 ? 28.964 -50.692 -59.087 1.00 64.62 556 ARG A C 1
ATOM 4453 O O . ARG A 1 556 ? 29.703 -51.222 -59.901 1.00 64.62 556 ARG A O 1
ATOM 4460 N N . MET A 1 557 ? 28.855 -51.115 -57.826 1.00 59.12 557 MET A N 1
ATOM 4461 C CA . MET A 1 557 ? 29.544 -52.307 -57.310 1.00 59.12 557 MET A CA 1
ATOM 4462 C C . MET A 1 557 ? 28.832 -53.604 -57.728 1.00 59.12 557 MET A C 1
ATOM 4464 O O . MET A 1 557 ? 29.477 -54.505 -58.245 1.00 59.12 557 MET A O 1
ATOM 4468 N N . ASN A 1 558 ? 27.499 -53.680 -57.630 1.00 55.28 558 ASN A N 1
ATOM 4469 C CA . ASN A 1 558 ? 26.727 -54.852 -58.076 1.00 55.28 558 ASN A CA 1
ATOM 4470 C C . ASN A 1 558 ? 26.733 -55.054 -59.604 1.00 55.28 558 ASN A C 1
ATOM 4472 O O . ASN A 1 558 ? 26.398 -56.137 -60.072 1.00 55.28 558 ASN A O 1
ATOM 4476 N N . ALA A 1 559 ? 27.123 -54.043 -60.387 1.00 54.59 559 ALA A N 1
ATOM 4477 C CA . ALA A 1 559 ? 27.412 -54.205 -61.812 1.00 54.59 559 ALA A CA 1
ATOM 4478 C C . ALA A 1 559 ? 28.773 -54.891 -62.082 1.00 54.59 559 ALA A C 1
ATOM 4480 O O . ALA A 1 559 ? 29.075 -55.196 -63.233 1.00 54.59 559 ALA A O 1
ATOM 4481 N N . VAL A 1 560 ? 29.597 -55.115 -61.047 1.00 54.19 560 VAL A N 1
ATOM 4482 C CA . VAL A 1 560 ? 30.991 -55.582 -61.147 1.00 54.19 560 VAL A CA 1
ATOM 4483 C C . VAL A 1 560 ? 31.317 -56.627 -60.059 1.00 54.19 560 VAL A C 1
ATOM 4485 O O . VAL A 1 560 ? 32.266 -56.449 -59.304 1.00 54.19 560 VAL A O 1
ATOM 4488 N N . ALA A 1 561 ? 30.528 -57.710 -59.966 1.00 42.03 561 ALA A N 1
ATOM 4489 C CA . ALA A 1 561 ? 30.986 -59.078 -59.621 1.00 42.03 561 ALA A CA 1
ATOM 4490 C C . ALA A 1 561 ? 29.819 -60.062 -59.367 1.00 42.03 561 ALA A C 1
ATOM 4492 O O . ALA A 1 561 ? 28.905 -59.746 -58.603 1.00 42.03 561 ALA A O 1
ATOM 4493 N N . PRO A 1 562 ? 29.888 -61.297 -59.897 1.00 43.41 562 PRO A N 1
ATOM 4494 C CA . PRO A 1 562 ? 29.208 -62.465 -59.341 1.00 43.41 562 PRO A CA 1
ATOM 4495 C C . PRO A 1 562 ? 30.151 -63.367 -58.504 1.00 43.41 562 PRO A C 1
ATOM 4497 O O . PRO A 1 562 ? 31.348 -63.433 -58.769 1.00 43.41 562 PRO A O 1
ATOM 4500 N N . SER A 1 563 ? 29.548 -64.166 -57.609 1.00 41.81 563 SER A N 1
ATOM 4501 C CA . SER A 1 563 ? 30.061 -65.434 -57.026 1.00 41.81 563 SER A CA 1
ATOM 4502 C C . SER A 1 563 ? 31.006 -65.430 -55.797 1.00 41.81 563 SER A C 1
ATOM 4504 O O . SER A 1 563 ? 31.900 -64.606 -55.669 1.00 41.81 563 SER A O 1
ATOM 4506 N N . ASN A 1 564 ? 30.830 -66.491 -54.979 1.00 39.69 564 ASN A N 1
ATOM 4507 C CA . ASN A 1 564 ? 31.665 -67.038 -53.876 1.00 39.69 564 ASN A CA 1
ATOM 4508 C C . ASN A 1 564 ? 31.738 -66.191 -52.572 1.00 39.69 564 ASN A C 1
ATOM 4510 O O . ASN A 1 564 ? 31.897 -64.981 -52.633 1.00 39.69 564 ASN A O 1
ATOM 4514 N N . GLN A 1 565 ? 31.471 -66.689 -51.345 1.00 36.94 565 GLN A N 1
ATOM 4515 C CA . GLN A 1 565 ? 31.955 -67.881 -50.588 1.00 36.94 565 GLN A CA 1
ATOM 4516 C C . GLN A 1 565 ? 33.476 -67.799 -50.281 1.00 36.94 565 GLN A C 1
ATOM 4518 O O . GLN A 1 565 ? 34.230 -67.486 -51.191 1.00 36.94 565 GLN A O 1
ATOM 4523 N N . LEU A 1 566 ? 34.016 -68.044 -49.067 1.00 33.12 566 LEU A N 1
ATOM 4524 C CA . LEU A 1 566 ? 33.637 -69.005 -48.004 1.00 33.12 566 LEU A CA 1
ATOM 4525 C C . LEU A 1 566 ? 34.301 -68.694 -46.611 1.00 33.12 566 LEU A C 1
ATOM 4527 O O . LEU A 1 566 ? 35.334 -68.042 -46.563 1.00 33.12 566 LEU A O 1
ATOM 4531 N N . ASN A 1 567 ? 33.717 -69.204 -45.509 1.00 36.38 567 ASN A N 1
ATOM 4532 C CA . ASN A 1 567 ? 34.214 -69.496 -44.126 1.00 36.38 567 ASN A CA 1
ATOM 4533 C C . ASN A 1 567 ? 35.415 -68.778 -43.427 1.00 36.38 567 ASN A C 1
ATOM 4535 O O . ASN A 1 567 ? 36.572 -69.000 -43.757 1.00 36.38 567 ASN A O 1
ATOM 4539 N N . THR A 1 568 ? 35.101 -68.124 -42.293 1.00 36.69 568 THR A N 1
ATOM 4540 C CA . THR A 1 568 ? 35.370 -68.519 -40.870 1.00 36.69 568 THR A CA 1
ATOM 4541 C C . THR A 1 568 ? 36.714 -69.134 -40.396 1.00 36.69 568 THR A C 1
ATOM 4543 O O . THR A 1 568 ? 37.117 -70.160 -40.930 1.00 36.69 568 THR A O 1
ATOM 4546 N N . ILE A 1 569 ? 37.236 -68.616 -39.248 1.00 34.41 569 ILE A N 1
ATOM 4547 C CA . ILE A 1 569 ? 38.053 -69.207 -38.121 1.00 34.41 569 ILE A CA 1
ATOM 4548 C C . ILE A 1 569 ? 39.174 -68.212 -37.688 1.00 34.41 569 ILE A C 1
ATOM 4550 O O . ILE A 1 569 ? 39.758 -67.601 -38.569 1.00 34.41 569 ILE A O 1
ATOM 4554 N N . ASN A 1 570 ? 39.635 -68.026 -36.430 1.00 34.03 570 ASN A N 1
ATOM 4555 C CA . ASN A 1 570 ? 39.085 -68.035 -35.049 1.00 34.03 570 ASN A CA 1
ATOM 4556 C C . ASN A 1 570 ? 40.192 -67.511 -34.062 1.00 34.03 570 ASN A C 1
ATOM 4558 O O . ASN A 1 570 ? 41.365 -67.494 -34.423 1.00 34.03 570 ASN A O 1
ATOM 4562 N N . SER A 1 571 ? 39.840 -67.229 -32.794 1.00 36.28 571 SER A N 1
ATOM 4563 C CA . SER A 1 571 ? 40.665 -67.289 -31.550 1.00 36.28 571 SER A CA 1
ATOM 4564 C C . SER A 1 571 ? 41.767 -66.247 -31.184 1.00 36.28 571 SER A C 1
ATOM 4566 O O . SER A 1 571 ? 42.834 -66.202 -31.779 1.00 36.28 571 SER A O 1
ATOM 4568 N N . ASN A 1 572 ? 41.536 -65.604 -30.019 1.00 33.84 572 ASN A N 1
ATOM 4569 C CA . ASN A 1 572 ? 42.442 -65.373 -28.860 1.00 33.84 572 ASN A CA 1
ATOM 4570 C C . ASN A 1 572 ? 43.508 -64.233 -28.811 1.00 33.84 572 ASN A C 1
ATOM 4572 O O . ASN A 1 572 ? 44.658 -64.402 -29.193 1.00 33.84 572 ASN A O 1
ATOM 4576 N N . SER A 1 573 ? 43.118 -63.116 -28.169 1.00 29.73 573 SER A N 1
ATOM 4577 C CA . SER A 1 573 ? 43.611 -62.513 -26.888 1.00 29.73 573 SER A CA 1
ATOM 4578 C C . SER A 1 573 ? 44.814 -63.124 -26.104 1.00 29.73 573 SER A C 1
ATOM 4580 O O . SER A 1 573 ? 45.035 -64.326 -26.232 1.00 29.73 573 SER A O 1
ATOM 4582 N N . PRO A 1 574 ? 45.370 -62.455 -25.044 1.00 52.78 574 PRO A N 1
ATOM 4583 C CA . PRO A 1 574 ? 45.642 -61.008 -24.807 1.00 52.78 574 PRO A CA 1
ATOM 4584 C C . PRO A 1 574 ? 46.956 -60.667 -24.006 1.00 52.78 574 PRO A C 1
ATOM 4586 O O . PRO A 1 574 ? 47.506 -61.515 -23.312 1.00 52.78 574 PRO A O 1
ATOM 4589 N N . ALA A 1 575 ? 47.369 -59.384 -23.967 1.00 29.42 575 ALA A N 1
ATOM 4590 C CA . ALA A 1 575 ? 48.216 -58.720 -22.932 1.00 29.42 575 ALA A CA 1
ATOM 4591 C C . ALA A 1 575 ? 48.035 -57.175 -23.072 1.00 29.42 575 ALA A C 1
ATOM 4593 O O . ALA A 1 575 ? 47.685 -56.738 -24.164 1.00 29.42 575 ALA A O 1
ATOM 4594 N N . GLN A 1 576 ? 48.039 -56.281 -22.064 1.00 29.30 576 GLN A N 1
ATOM 4595 C CA . GLN A 1 576 ? 49.031 -55.955 -21.008 1.00 29.30 576 GLN A CA 1
ATOM 4596 C C . GLN A 1 576 ? 50.386 -55.461 -21.590 1.00 29.30 576 GLN A C 1
ATOM 4598 O O . GLN A 1 576 ? 50.859 -56.045 -22.555 1.00 29.30 576 GLN A O 1
ATOM 4603 N N . THR A 1 577 ? 51.030 -54.375 -21.116 1.00 30.89 577 THR A N 1
ATOM 4604 C CA . THR A 1 577 ? 50.947 -53.714 -19.786 1.00 30.89 577 THR A CA 1
ATOM 4605 C C . THR A 1 577 ? 51.401 -52.227 -19.797 1.00 30.89 577 THR A C 1
ATOM 4607 O O . THR A 1 577 ? 52.404 -51.916 -20.417 1.00 30.89 577 THR A O 1
ATOM 4610 N N . THR A 1 578 ? 50.710 -51.364 -19.024 1.00 31.14 578 THR A N 1
ATOM 4611 C CA . THR A 1 578 ? 51.188 -50.197 -18.205 1.00 31.14 578 THR A CA 1
ATOM 4612 C C . THR A 1 578 ? 52.198 -49.126 -18.684 1.00 31.14 578 THR A C 1
ATOM 4614 O O . THR A 1 578 ? 53.224 -49.434 -19.266 1.00 31.14 578 THR A O 1
ATOM 4617 N N . ALA A 1 579 ? 52.001 -47.915 -18.115 1.00 32.09 579 ALA A N 1
ATOM 4618 C CA . ALA A 1 579 ? 52.986 -46.838 -17.866 1.00 32.09 579 ALA A CA 1
ATOM 4619 C C . ALA A 1 579 ? 53.503 -46.037 -19.085 1.00 32.09 579 ALA A C 1
ATOM 4621 O O . ALA A 1 579 ? 53.540 -46.543 -20.196 1.00 32.09 579 ALA A O 1
ATOM 4622 N N . GLN A 1 580 ? 53.990 -44.795 -18.943 1.00 30.95 580 GLN A N 1
ATOM 4623 C CA . GLN A 1 580 ? 53.542 -43.612 -18.172 1.00 30.95 580 GLN A CA 1
ATOM 4624 C C . GLN A 1 580 ? 54.395 -42.414 -18.659 1.00 30.95 580 GLN A C 1
ATOM 4626 O O . GLN A 1 580 ? 55.564 -42.607 -18.960 1.00 30.95 580 GLN A O 1
ATOM 4631 N N . THR A 1 581 ? 53.833 -41.197 -18.693 1.00 31.31 581 THR A N 1
ATOM 4632 C CA . THR A 1 581 ? 54.553 -39.897 -18.603 1.00 31.31 581 THR A CA 1
ATOM 4633 C C . THR A 1 581 ? 55.890 -39.715 -19.361 1.00 31.31 581 THR A C 1
ATOM 4635 O O . THR A 1 581 ? 56.940 -40.088 -18.839 1.00 31.31 581 THR A O 1
ATOM 4638 N N . ASN A 1 582 ? 55.891 -38.974 -20.481 1.00 34.88 582 ASN A N 1
ATOM 4639 C CA . ASN A 1 582 ? 56.436 -37.595 -20.533 1.00 34.88 582 ASN A CA 1
ATOM 4640 C C . ASN A 1 582 ? 56.560 -37.028 -21.966 1.00 34.88 582 ASN A C 1
ATOM 4642 O O . ASN A 1 582 ? 57.176 -37.631 -22.837 1.00 34.88 582 ASN A O 1
ATOM 4646 N N . ASP A 1 583 ? 56.048 -35.809 -22.142 1.00 33.31 583 ASP A N 1
ATOM 4647 C CA . ASP A 1 583 ? 56.529 -34.804 -23.107 1.00 33.31 583 ASP A CA 1
ATOM 4648 C C . ASP A 1 583 ? 57.843 -34.153 -22.582 1.00 33.31 583 ASP A C 1
ATOM 4650 O O . ASP A 1 583 ? 58.118 -34.302 -21.384 1.00 33.31 583 ASP A O 1
ATOM 4654 N N . PRO A 1 584 ? 58.631 -33.373 -23.368 1.00 49.12 584 PRO A N 1
ATOM 4655 C CA . PRO A 1 584 ? 58.348 -32.887 -24.725 1.00 49.12 584 PRO A CA 1
ATOM 4656 C C . PRO A 1 584 ? 59.491 -33.013 -25.769 1.00 49.12 584 PRO A C 1
ATOM 4658 O O . PRO A 1 584 ? 60.674 -33.055 -25.446 1.00 49.12 584 PRO A O 1
ATOM 4661 N N . ASN A 1 585 ? 59.098 -32.881 -27.041 1.00 40.62 585 ASN A N 1
ATOM 4662 C CA . ASN A 1 585 ? 59.796 -32.141 -28.112 1.00 40.62 585 ASN A CA 1
ATOM 4663 C C . ASN A 1 585 ? 61.312 -32.365 -28.360 1.00 40.62 585 ASN A C 1
ATOM 4665 O O . ASN A 1 585 ? 62.160 -31.685 -27.779 1.00 40.62 585 ASN A O 1
ATOM 4669 N N . MET A 1 586 ? 61.634 -33.127 -29.412 1.00 36.75 586 MET A N 1
ATOM 4670 C CA . MET A 1 586 ? 62.763 -32.811 -30.300 1.00 36.75 586 MET A CA 1
ATOM 4671 C C . MET A 1 586 ? 62.462 -33.265 -31.735 1.00 36.75 586 MET A C 1
ATOM 4673 O O . MET A 1 586 ? 61.816 -34.292 -31.934 1.00 36.75 586 MET A O 1
ATOM 4677 N N . ALA A 1 587 ? 62.913 -32.495 -32.725 1.00 42.66 587 ALA A N 1
ATOM 4678 C CA . ALA A 1 587 ? 62.716 -32.797 -34.140 1.00 42.66 587 ALA A CA 1
ATOM 4679 C C . ALA A 1 587 ? 63.868 -33.647 -34.695 1.00 42.66 587 ALA A C 1
ATOM 4681 O O . ALA A 1 587 ? 65.034 -33.377 -34.409 1.00 42.66 587 ALA A O 1
ATOM 4682 N N . VAL A 1 588 ? 63.535 -34.622 -35.541 1.00 41.28 588 VAL A N 1
ATOM 4683 C CA . VAL A 1 588 ? 64.469 -35.272 -36.468 1.00 41.28 588 VAL A CA 1
ATOM 4684 C C . VAL A 1 588 ? 63.811 -35.287 -37.844 1.00 41.28 588 VAL A C 1
ATOM 4686 O O . VAL A 1 588 ? 62.606 -35.501 -37.960 1.00 41.28 588 VAL A O 1
ATOM 4689 N N . ASP A 1 589 ? 64.618 -34.986 -38.851 1.00 34.94 589 ASP A N 1
ATOM 4690 C CA . ASP A 1 589 ? 64.243 -34.805 -40.250 1.00 34.94 589 ASP A CA 1
ATOM 4691 C C . ASP A 1 589 ? 64.612 -36.055 -41.075 1.00 34.94 589 ASP A C 1
ATOM 4693 O O . ASP A 1 589 ? 65.465 -36.832 -40.644 1.00 34.94 589 ASP A O 1
ATOM 4697 N N . LEU A 1 590 ? 64.018 -36.193 -42.265 1.00 41.62 590 LEU A N 1
ATOM 4698 C CA . LEU A 1 590 ? 64.327 -37.180 -43.316 1.00 41.62 590 LEU A CA 1
ATOM 4699 C C . LEU A 1 590 ? 64.194 -38.679 -42.957 1.00 41.62 590 LEU A C 1
ATOM 4701 O O . LEU A 1 590 ? 64.995 -39.255 -42.224 1.00 41.62 590 LEU A O 1
ATOM 4705 N N . LEU A 1 591 ? 63.303 -39.373 -43.669 1.00 38.16 591 LEU A N 1
ATOM 4706 C CA . LEU A 1 591 ? 63.693 -40.032 -44.927 1.00 38.16 591 LEU A CA 1
ATOM 4707 C C . LEU A 1 591 ? 62.446 -40.454 -45.721 1.00 38.16 591 LEU A C 1
ATOM 4709 O O . LEU A 1 591 ? 61.508 -41.011 -45.154 1.00 38.16 591 LEU A O 1
ATOM 4713 N N . ASP A 1 592 ? 62.463 -40.209 -47.030 1.00 41.66 592 ASP A N 1
ATOM 4714 C CA . ASP A 1 592 ? 61.437 -40.689 -47.954 1.00 41.66 592 ASP A CA 1
ATOM 4715 C C . ASP A 1 592 ? 61.672 -42.170 -48.307 1.00 41.66 592 ASP A C 1
ATOM 4717 O O . ASP A 1 592 ? 62.736 -42.530 -48.813 1.00 41.66 592 ASP A O 1
ATOM 4721 N N . GLU A 1 593 ? 60.651 -43.011 -48.129 1.00 43.50 593 GLU A N 1
ATOM 4722 C CA . GLU A 1 593 ? 60.422 -44.167 -49.003 1.00 43.50 593 GLU A CA 1
ATOM 4723 C C . GLU A 1 593 ? 59.022 -44.035 -49.616 1.00 43.50 593 GLU A C 1
ATOM 4725 O O . GLU A 1 593 ? 58.058 -43.660 -48.945 1.00 43.50 593 GLU A O 1
ATOM 4730 N N . ASP A 1 594 ? 58.951 -44.261 -50.925 1.00 38.69 594 ASP A N 1
ATOM 4731 C CA . ASP A 1 594 ? 57.875 -43.780 -51.791 1.00 38.69 594 ASP A CA 1
ATOM 4732 C C . ASP A 1 594 ? 56.746 -44.814 -51.988 1.00 38.69 594 ASP A C 1
ATOM 4734 O O . ASP A 1 594 ? 56.892 -45.995 -51.678 1.00 38.69 594 ASP A O 1
ATOM 4738 N N . GLU A 1 595 ? 55.634 -44.364 -52.572 1.00 47.91 595 GLU A N 1
ATOM 4739 C CA . GLU A 1 595 ? 54.576 -45.179 -53.191 1.00 47.91 595 GLU A CA 1
ATOM 4740 C C . GLU A 1 595 ? 54.037 -46.411 -52.424 1.00 47.91 595 GLU A C 1
ATOM 4742 O O . GLU A 1 595 ? 54.478 -47.551 -52.580 1.00 47.91 595 GLU A O 1
ATOM 4747 N N . THR A 1 596 ? 52.869 -46.243 -51.792 1.00 42.25 596 THR A N 1
ATOM 4748 C CA . THR A 1 596 ? 51.659 -46.871 -52.368 1.00 42.25 596 THR A CA 1
ATOM 4749 C C . THR A 1 596 ? 50.347 -46.296 -51.825 1.00 42.25 596 THR A C 1
ATOM 4751 O O . THR A 1 596 ? 50.247 -45.787 -50.713 1.00 42.25 596 THR A O 1
ATOM 4754 N N . SER A 1 597 ? 49.274 -46.468 -52.607 1.00 42.28 597 SER A N 1
ATOM 4755 C CA . SER A 1 597 ? 47.876 -46.230 -52.213 1.00 42.28 597 SER A CA 1
ATOM 4756 C C . SER A 1 597 ? 47.437 -44.763 -52.043 1.00 42.28 597 SER A C 1
ATOM 4758 O O . SER A 1 597 ? 46.709 -44.404 -51.111 1.00 42.28 597 SER A O 1
ATOM 4760 N N . HIS A 1 598 ? 47.647 -43.957 -53.087 1.00 51.06 598 HIS A N 1
ATOM 4761 C CA . HIS A 1 598 ? 46.767 -42.822 -53.430 1.00 51.06 598 HIS A CA 1
ATOM 4762 C C . HIS A 1 598 ? 45.344 -43.282 -53.881 1.00 51.06 598 HIS A C 1
ATOM 4764 O O . HIS A 1 598 ? 44.780 -42.822 -54.874 1.00 51.06 598 HIS A O 1
ATOM 4770 N N . GLY A 1 599 ? 44.733 -44.213 -53.133 1.00 48.97 599 GLY A N 1
ATOM 4771 C CA . GLY A 1 599 ? 43.513 -44.959 -53.484 1.00 48.97 599 GLY A CA 1
ATOM 4772 C C . GLY A 1 599 ? 42.176 -44.287 -53.138 1.00 48.97 599 GLY A C 1
ATOM 4773 O O . GLY A 1 599 ? 41.119 -44.897 -53.291 1.00 48.97 599 GLY A O 1
ATOM 4774 N N . GLY A 1 600 ? 42.187 -43.040 -52.660 1.00 54.47 600 GLY A N 1
ATOM 4775 C CA . GLY A 1 600 ? 40.969 -42.295 -52.331 1.00 54.47 600 GLY A CA 1
ATOM 4776 C C . GLY A 1 600 ? 40.286 -41.707 -53.570 1.00 54.47 600 GLY A C 1
ATOM 4777 O O . GLY A 1 600 ? 40.871 -40.871 -54.269 1.00 54.47 600 GLY A O 1
ATOM 4778 N N . SER A 1 601 ? 39.021 -42.079 -53.804 1.00 66.69 601 SER A N 1
ATOM 4779 C CA . SER A 1 601 ? 38.161 -41.458 -54.830 1.00 66.69 601 SER A CA 1
ATOM 4780 C C . SER A 1 601 ? 38.096 -39.931 -54.655 1.00 66.69 601 SER A C 1
ATOM 4782 O O . SER A 1 601 ? 38.197 -39.440 -53.530 1.00 66.69 601 SER A O 1
ATOM 4784 N N . LEU A 1 602 ? 37.880 -39.168 -55.735 1.00 67.62 602 LEU A N 1
ATOM 4785 C CA . LEU A 1 602 ? 37.812 -37.697 -55.687 1.00 67.62 602 LEU A CA 1
ATOM 4786 C C . LEU A 1 602 ? 36.833 -37.208 -54.600 1.00 67.62 602 LEU A C 1
ATOM 4788 O O . LEU A 1 602 ? 37.220 -36.463 -53.706 1.00 67.62 602 LEU A O 1
ATOM 4792 N N . ALA A 1 603 ? 35.618 -37.767 -54.584 1.00 69.56 603 ALA A N 1
ATOM 4793 C CA . ALA A 1 603 ? 34.582 -37.459 -53.594 1.00 69.56 603 ALA A CA 1
ATOM 4794 C C . ALA A 1 603 ? 34.923 -37.895 -52.151 1.00 69.56 603 ALA A C 1
ATOM 4796 O O . ALA A 1 603 ? 34.288 -37.446 -51.198 1.00 69.56 603 ALA A O 1
ATOM 4797 N N . GLN A 1 604 ? 35.907 -38.781 -51.966 1.00 67.88 604 GLN A N 1
ATOM 4798 C CA . GLN A 1 604 ? 36.429 -39.150 -50.648 1.00 67.88 604 GLN A CA 1
ATOM 4799 C C . GLN A 1 604 ? 37.477 -38.138 -50.174 1.00 67.88 604 GLN A C 1
ATOM 4801 O O . GLN A 1 604 ? 37.430 -37.748 -49.012 1.00 67.88 604 GLN A O 1
ATOM 4806 N N . ARG A 1 605 ? 38.349 -37.648 -51.070 1.00 74.94 605 ARG A N 1
ATOM 4807 C CA . ARG A 1 605 ? 39.258 -36.520 -50.792 1.00 74.94 605 ARG A CA 1
ATOM 4808 C C . ARG A 1 605 ? 38.485 -35.237 -50.477 1.00 74.94 605 ARG A C 1
ATOM 4810 O O . ARG A 1 605 ? 38.717 -34.646 -49.432 1.00 74.94 605 ARG A O 1
ATOM 4817 N N . GLU A 1 606 ? 37.491 -34.879 -51.290 1.00 77.25 606 GLU A N 1
ATOM 4818 C CA . GLU A 1 606 ? 36.576 -33.754 -51.016 1.00 77.25 606 GLU A CA 1
ATOM 4819 C C . GLU A 1 606 ? 35.892 -33.880 -49.644 1.00 77.25 606 GLU A C 1
ATOM 4821 O O . GLU A 1 606 ? 35.761 -32.899 -48.912 1.00 77.25 606 GLU A O 1
ATOM 4826 N N . LYS A 1 607 ? 35.476 -35.096 -49.260 1.00 83.62 607 LYS A N 1
ATOM 4827 C CA . LYS A 1 607 ? 34.846 -35.348 -47.958 1.00 83.62 607 LYS A CA 1
ATOM 4828 C C . LYS A 1 607 ? 35.834 -35.268 -46.789 1.00 83.62 607 LYS A C 1
ATOM 4830 O O . LYS A 1 607 ? 35.427 -34.828 -45.718 1.00 83.62 607 LYS A O 1
ATOM 4835 N N . ILE A 1 608 ? 37.089 -35.679 -46.976 1.00 79.94 608 ILE A N 1
ATOM 4836 C CA . ILE A 1 608 ? 38.157 -35.513 -45.979 1.00 79.94 608 ILE A CA 1
ATOM 4837 C C . ILE A 1 608 ? 38.409 -34.017 -45.756 1.00 79.94 608 ILE A C 1
ATOM 4839 O O . ILE A 1 608 ? 38.209 -33.553 -44.638 1.00 79.94 608 ILE A O 1
ATOM 4843 N N . VAL A 1 609 ? 38.639 -33.246 -46.825 1.00 83.56 609 VAL A N 1
ATOM 4844 C CA . VAL A 1 609 ? 38.810 -31.780 -46.766 1.00 83.56 609 VAL A CA 1
ATOM 4845 C C . VAL A 1 609 ? 37.608 -31.085 -46.112 1.00 83.56 609 VAL A C 1
ATOM 4847 O O . VAL A 1 609 ? 37.769 -30.177 -45.298 1.00 83.56 609 VAL A O 1
ATOM 4850 N N . PHE A 1 610 ? 36.379 -31.530 -46.397 1.00 83.44 610 PHE A N 1
ATOM 4851 C CA . PHE A 1 610 ? 35.184 -31.005 -45.729 1.00 83.44 610 PHE A CA 1
ATOM 4852 C C . PHE A 1 610 ? 35.141 -31.338 -44.228 1.00 83.44 610 PHE A C 1
ATOM 4854 O O . PHE A 1 610 ? 34.702 -30.505 -43.433 1.00 83.44 610 PHE A O 1
ATOM 4861 N N . LEU A 1 611 ? 35.574 -32.531 -43.813 1.00 88.12 611 LEU A N 1
ATOM 4862 C CA . LEU A 1 611 ? 35.633 -32.909 -42.397 1.00 88.12 611 LEU A CA 1
ATOM 4863 C C . LEU A 1 611 ? 36.749 -32.159 -41.660 1.00 88.12 611 LEU A C 1
ATOM 4865 O O . LEU A 1 611 ? 36.500 -31.665 -40.565 1.00 88.12 611 LEU A O 1
ATOM 4869 N N . GLU A 1 612 ? 37.917 -31.992 -42.276 1.00 81.81 612 GLU A N 1
ATOM 4870 C CA . GLU A 1 612 ? 39.032 -31.181 -41.769 1.00 81.81 612 GLU A CA 1
ATOM 4871 C C . GLU A 1 612 ? 38.613 -29.715 -41.587 1.00 81.81 612 GLU A C 1
ATOM 4873 O O . GLU A 1 612 ? 38.817 -29.143 -40.520 1.00 81.81 612 GLU A O 1
ATOM 4878 N N . PHE A 1 613 ? 37.920 -29.130 -42.569 1.00 90.81 613 PHE A N 1
ATOM 4879 C CA . PHE A 1 613 ? 37.380 -27.768 -42.487 1.00 90.81 613 PHE A CA 1
ATOM 4880 C C . PHE A 1 613 ? 36.319 -27.597 -41.386 1.00 90.81 613 PHE A C 1
ATOM 4882 O O . PHE A 1 613 ? 36.263 -26.556 -40.729 1.00 90.81 613 PHE A O 1
ATOM 4889 N N . ASN A 1 614 ? 35.474 -28.607 -41.149 1.00 91.31 614 ASN A N 1
ATOM 4890 C CA . ASN A 1 614 ? 34.521 -28.572 -40.035 1.00 91.31 614 ASN A CA 1
ATOM 4891 C C . ASN A 1 614 ? 35.201 -28.804 -38.678 1.00 91.31 614 ASN A C 1
ATOM 4893 O O . ASN A 1 614 ? 34.780 -28.201 -37.692 1.00 91.31 614 ASN A O 1
ATOM 4897 N N . LEU A 1 615 ? 36.256 -29.622 -38.623 1.00 91.38 615 LEU A N 1
ATOM 4898 C CA . LEU A 1 615 ? 37.055 -29.835 -37.419 1.00 91.38 615 LEU A CA 1
ATOM 4899 C C . LEU A 1 615 ? 37.808 -28.554 -37.036 1.00 91.38 615 LEU A C 1
ATOM 4901 O O . LEU A 1 615 ? 37.686 -28.114 -35.900 1.00 91.38 615 LEU A O 1
ATOM 4905 N N . ASP A 1 616 ? 38.475 -27.895 -37.987 1.00 90.88 616 ASP A N 1
ATOM 4906 C CA . ASP A 1 616 ? 39.115 -26.586 -37.797 1.00 90.88 616 ASP A CA 1
ATOM 4907 C C . ASP A 1 616 ? 38.108 -25.510 -37.352 1.00 90.88 616 ASP A C 1
ATOM 4909 O O . ASP A 1 616 ? 38.357 -24.800 -36.375 1.00 90.88 616 ASP A O 1
ATOM 4913 N N . LYS A 1 617 ? 36.923 -25.435 -37.976 1.00 91.94 617 LYS A N 1
ATOM 4914 C CA . LYS A 1 617 ? 35.834 -24.560 -37.503 1.00 91.94 617 LYS A CA 1
ATOM 4915 C C . LYS A 1 617 ? 35.417 -24.867 -36.065 1.00 91.94 617 LYS A C 1
ATOM 4917 O O . LYS A 1 617 ? 35.274 -23.938 -35.272 1.00 91.94 617 LYS A O 1
ATOM 4922 N N . LEU A 1 618 ? 35.236 -26.139 -35.712 1.00 92.50 618 LEU A N 1
ATOM 4923 C CA . LEU A 1 618 ? 34.849 -26.541 -34.360 1.00 92.50 618 LEU A CA 1
ATOM 4924 C C . LEU A 1 618 ? 35.962 -26.240 -33.344 1.00 92.50 618 LEU A C 1
ATOM 4926 O O . LEU A 1 618 ? 35.674 -25.755 -32.253 1.00 92.50 618 LEU A O 1
ATOM 4930 N N . THR A 1 619 ? 37.230 -26.435 -33.712 1.00 93.12 619 THR A N 1
ATOM 4931 C CA . THR A 1 619 ? 38.397 -26.044 -32.912 1.00 93.12 619 THR A CA 1
ATOM 4932 C C . THR A 1 619 ? 38.485 -24.528 -32.737 1.00 93.12 619 THR A C 1
ATOM 4934 O O . THR A 1 619 ? 38.806 -24.074 -31.641 1.00 93.12 619 THR A O 1
ATOM 4937 N N . LYS A 1 620 ? 38.166 -23.728 -33.762 1.00 95.00 620 LYS A N 1
ATOM 4938 C CA . LYS A 1 620 ? 38.101 -22.259 -33.671 1.00 95.00 620 LYS A CA 1
ATOM 4939 C C . LYS A 1 620 ? 36.979 -21.797 -32.741 1.00 95.00 620 LYS A C 1
ATOM 4941 O O . LYS A 1 620 ? 37.247 -21.009 -31.841 1.00 95.00 620 LYS A O 1
ATOM 4946 N N . VAL A 1 621 ? 35.771 -22.352 -32.873 1.00 94.50 621 VAL A N 1
ATOM 4947 C CA . VAL A 1 621 ? 34.650 -22.078 -31.951 1.00 94.50 621 VAL A CA 1
ATOM 4948 C C . VAL A 1 621 ? 34.986 -22.508 -30.520 1.00 94.50 621 VAL A C 1
ATOM 4950 O O . VAL A 1 621 ? 34.715 -21.765 -29.584 1.00 94.50 621 VAL A O 1
ATOM 4953 N N . HIS A 1 622 ? 35.629 -23.662 -30.326 1.00 92.81 622 HIS A N 1
ATOM 4954 C CA . HIS A 1 622 ? 36.053 -24.110 -28.999 1.00 92.81 622 HIS A CA 1
ATOM 4955 C C . HIS A 1 622 ? 37.118 -23.187 -28.386 1.00 92.81 622 HIS A C 1
ATOM 4957 O O . HIS A 1 622 ? 36.995 -22.812 -27.224 1.00 92.81 622 HIS A O 1
ATOM 4963 N N . LYS A 1 623 ? 38.123 -22.761 -29.166 1.00 93.44 623 LYS A N 1
ATOM 4964 C CA . LYS A 1 623 ? 39.130 -21.778 -28.728 1.00 93.44 623 LYS A CA 1
ATOM 4965 C C . LYS A 1 623 ? 38.495 -20.435 -28.359 1.00 93.44 623 LYS A C 1
ATOM 4967 O O . LYS A 1 623 ? 38.866 -19.883 -27.329 1.00 93.44 623 LYS A O 1
ATOM 4972 N N . GLN A 1 624 ? 37.527 -19.954 -29.143 1.00 93.75 624 GLN A N 1
ATOM 4973 C CA . GLN A 1 624 ? 36.784 -18.732 -28.829 1.00 93.75 624 GLN A CA 1
ATOM 4974 C C . GLN A 1 624 ? 36.009 -18.884 -27.516 1.00 93.75 624 GLN A C 1
ATOM 4976 O O . GLN A 1 624 ? 36.233 -18.115 -26.595 1.00 93.75 624 GLN A O 1
ATOM 4981 N N . LEU A 1 625 ? 35.214 -19.947 -27.356 1.00 93.81 625 LEU A N 1
ATOM 4982 C CA . LEU A 1 625 ? 34.460 -20.191 -26.120 1.00 93.81 625 LEU A CA 1
ATOM 4983 C C . LEU A 1 625 ? 35.358 -20.349 -24.880 1.00 93.81 625 LEU A C 1
ATOM 4985 O O . LEU A 1 625 ? 34.938 -19.993 -23.782 1.00 93.81 625 LEU A O 1
ATOM 4989 N N . VAL A 1 626 ? 36.582 -20.868 -25.025 1.00 94.50 626 VAL A N 1
ATOM 4990 C CA . VAL A 1 626 ? 37.575 -20.915 -23.935 1.00 94.50 626 VAL A CA 1
ATOM 4991 C C . VAL A 1 626 ? 38.138 -19.519 -23.627 1.00 94.50 626 VAL A C 1
ATOM 4993 O O . VAL A 1 626 ? 38.302 -19.193 -22.452 1.00 94.50 626 VAL A O 1
ATOM 4996 N N . HIS A 1 627 ? 38.381 -18.686 -24.645 1.00 94.31 627 HIS A N 1
ATOM 4997 C CA . HIS A 1 627 ? 38.787 -17.284 -24.485 1.00 94.31 627 HIS A CA 1
ATOM 4998 C C . HIS A 1 627 ? 37.696 -16.464 -23.785 1.00 94.31 627 HIS A C 1
ATOM 5000 O O . HIS A 1 627 ? 37.945 -15.902 -22.721 1.00 94.31 627 HIS A O 1
ATOM 5006 N N . ASP A 1 628 ? 36.470 -16.493 -24.313 1.00 92.19 628 ASP A N 1
ATOM 5007 C CA . ASP A 1 628 ? 35.305 -15.787 -23.773 1.00 92.19 628 ASP A CA 1
ATOM 5008 C C . ASP A 1 628 ? 35.052 -16.181 -22.306 1.00 92.19 628 ASP A C 1
ATOM 5010 O O . ASP A 1 628 ? 34.752 -15.341 -21.461 1.00 92.19 628 ASP A O 1
ATOM 5014 N N . ASN A 1 629 ? 35.209 -17.467 -21.967 1.00 91.31 629 ASN A N 1
ATOM 5015 C CA . ASN A 1 629 ? 35.043 -17.955 -20.597 1.00 91.31 629 ASN A CA 1
ATOM 5016 C C . ASN A 1 629 ? 36.157 -17.444 -19.664 1.00 91.31 629 ASN A C 1
ATOM 5018 O O . ASN A 1 629 ? 35.868 -17.054 -18.533 1.00 91.31 629 ASN A O 1
ATOM 5022 N N . ALA A 1 630 ? 37.407 -17.376 -20.134 1.00 92.00 630 ALA A N 1
ATOM 5023 C CA . ALA A 1 630 ? 38.507 -16.776 -19.379 1.00 92.00 630 ALA A CA 1
ATOM 5024 C C . ALA A 1 630 ? 38.302 -15.262 -19.169 1.00 92.00 630 ALA A C 1
ATOM 5026 O O . ALA A 1 630 ? 38.477 -14.769 -18.054 1.00 92.00 630 ALA A O 1
ATOM 5027 N N . GLU A 1 631 ? 37.850 -14.529 -20.191 1.00 91.88 631 GLU A N 1
ATOM 5028 C CA . GLU A 1 631 ? 37.513 -13.105 -20.076 1.00 91.88 631 GLU A CA 1
ATOM 5029 C C . GLU A 1 631 ? 36.350 -12.868 -19.105 1.00 91.88 631 GLU A C 1
ATOM 5031 O O . GLU A 1 631 ? 36.450 -12.009 -18.226 1.00 91.88 631 GLU A O 1
ATOM 5036 N N . LEU A 1 632 ? 35.288 -13.676 -19.175 1.00 91.31 632 LEU A N 1
ATOM 5037 C CA . LEU A 1 632 ? 34.169 -13.628 -18.228 1.00 91.31 632 LEU A CA 1
ATOM 5038 C C . LEU A 1 632 ? 34.617 -13.936 -16.790 1.00 91.31 632 LEU A C 1
ATOM 5040 O O . LEU A 1 632 ? 34.176 -13.254 -15.863 1.00 91.31 632 LEU A O 1
ATOM 5044 N N . GLN A 1 633 ? 35.529 -14.892 -16.585 1.00 90.38 633 GLN A N 1
ATOM 5045 C CA . GLN A 1 633 ? 36.139 -15.150 -15.272 1.00 90.38 633 GLN A CA 1
ATOM 5046 C C . GLN A 1 633 ? 36.998 -13.974 -14.774 1.00 90.38 633 GLN A C 1
ATOM 5048 O O . GLN A 1 633 ? 37.087 -13.757 -13.564 1.00 90.38 633 GLN A O 1
ATOM 5053 N N . CYS A 1 634 ? 37.590 -13.178 -15.669 1.00 92.62 634 CYS A N 1
ATOM 5054 C CA . CYS A 1 634 ? 38.313 -11.954 -15.316 1.00 92.62 634 CYS A CA 1
ATOM 5055 C C . CYS A 1 634 ? 37.397 -10.734 -15.086 1.00 92.62 634 CYS A C 1
ATOM 5057 O O . CYS A 1 634 ? 37.740 -9.875 -14.270 1.00 92.62 634 CYS A O 1
ATOM 5059 N N . GLU A 1 635 ? 36.247 -10.637 -15.758 1.00 92.38 635 GLU A N 1
ATOM 5060 C CA . GLU A 1 635 ? 35.267 -9.553 -15.577 1.00 92.38 635 GLU A CA 1
ATOM 5061 C C . GLU A 1 635 ? 34.357 -9.752 -14.359 1.00 92.38 635 GLU A C 1
ATOM 5063 O O . GLU A 1 635 ? 34.088 -8.792 -13.634 1.00 92.38 635 GLU A O 1
ATOM 5068 N N . LEU A 1 636 ? 33.934 -10.984 -14.063 1.00 89.50 636 LEU A N 1
ATOM 5069 C CA . LEU A 1 636 ? 33.084 -11.310 -12.910 1.00 89.50 636 LEU A CA 1
ATOM 5070 C C . LEU A 1 636 ? 33.579 -10.686 -11.582 1.00 89.50 636 LEU A C 1
ATOM 5072 O O . LEU A 1 636 ? 32.797 -9.974 -10.947 1.00 89.50 636 LEU A O 1
ATOM 5076 N N . PRO A 1 637 ? 34.858 -10.813 -11.163 1.00 90.19 637 PRO A N 1
ATOM 5077 C CA . PRO A 1 637 ? 35.347 -10.170 -9.940 1.00 90.19 637 PRO A CA 1
ATOM 5078 C C . PRO A 1 637 ? 35.450 -8.635 -10.035 1.00 90.19 637 PRO A C 1
ATOM 5080 O O . PRO A 1 637 ? 35.485 -7.966 -8.998 1.00 90.19 637 PRO A O 1
ATOM 5083 N N . LYS A 1 638 ? 35.485 -8.041 -11.238 1.00 91.75 638 LYS A N 1
ATOM 5084 C CA . LYS A 1 638 ? 35.392 -6.578 -11.423 1.00 91.75 638 LYS A CA 1
ATOM 5085 C C . LYS A 1 638 ? 33.945 -6.113 -11.237 1.00 91.75 638 LYS A C 1
ATOM 5087 O O . LYS A 1 638 ? 33.704 -5.133 -10.528 1.00 91.75 638 LYS A O 1
ATOM 5092 N N . LEU A 1 639 ? 32.987 -6.845 -11.805 1.00 91.50 639 LEU A N 1
ATOM 5093 C CA . LEU A 1 639 ? 31.551 -6.619 -11.631 1.00 91.50 639 LEU A CA 1
ATOM 5094 C C . LEU A 1 639 ? 31.125 -6.800 -10.166 1.00 91.50 639 LEU A C 1
ATOM 5096 O O . LEU A 1 639 ? 30.432 -5.935 -9.631 1.00 91.50 639 LEU A O 1
ATOM 5100 N N . GLU A 1 640 ? 31.617 -7.829 -9.470 1.00 92.00 640 GLU A N 1
ATOM 5101 C CA . GLU A 1 640 ? 31.397 -7.992 -8.027 1.00 92.00 640 GLU A CA 1
ATOM 5102 C C . GLU A 1 640 ? 31.931 -6.814 -7.206 1.00 92.00 640 GLU A C 1
ATOM 5104 O O . GLU A 1 640 ? 31.255 -6.349 -6.288 1.00 92.00 640 GLU A O 1
ATOM 5109 N N . LYS A 1 641 ? 33.144 -6.324 -7.503 1.00 95.19 641 LYS A N 1
ATOM 5110 C CA . LYS A 1 641 ? 33.721 -5.160 -6.810 1.00 95.19 641 LYS A CA 1
ATOM 5111 C C . LYS A 1 641 ? 32.872 -3.907 -7.041 1.00 95.19 641 LYS A C 1
ATOM 5113 O O . LYS A 1 641 ? 32.566 -3.201 -6.083 1.00 95.19 641 LYS A O 1
ATOM 5118 N N . ARG A 1 642 ? 32.424 -3.668 -8.281 1.00 94.62 642 ARG A N 1
ATOM 5119 C CA . ARG A 1 642 ? 31.493 -2.574 -8.624 1.00 94.62 642 ARG A CA 1
ATOM 5120 C C . ARG A 1 642 ? 30.165 -2.702 -7.873 1.00 94.62 642 ARG A C 1
ATOM 5122 O O . ARG A 1 642 ? 29.685 -1.708 -7.331 1.00 94.62 642 ARG A O 1
ATOM 5129 N N . LEU A 1 643 ? 29.599 -3.906 -7.791 1.00 93.31 643 LEU A N 1
ATOM 5130 C CA . LEU A 1 643 ? 28.376 -4.183 -7.035 1.00 93.31 643 LEU A CA 1
ATOM 5131 C C . LEU A 1 643 ? 28.564 -3.918 -5.534 1.00 93.31 643 LEU A C 1
ATOM 5133 O O . LEU A 1 643 ? 27.761 -3.193 -4.954 1.00 93.31 643 LEU A O 1
ATOM 5137 N N . LYS A 1 644 ? 29.644 -4.421 -4.920 1.00 93.38 644 LYS A N 1
ATOM 5138 C CA . LYS A 1 644 ? 29.970 -4.205 -3.496 1.00 93.38 644 LYS A CA 1
ATOM 5139 C C . LYS A 1 644 ? 30.086 -2.709 -3.165 1.00 93.38 644 LYS A C 1
ATOM 5141 O O . LYS A 1 644 ? 29.374 -2.237 -2.282 1.00 93.38 644 LYS A O 1
ATOM 5146 N N . VAL A 1 645 ? 30.846 -1.942 -3.954 1.00 95.81 645 VAL A N 1
ATOM 5147 C CA . VAL A 1 645 ? 30.971 -0.476 -3.797 1.00 95.81 645 VAL A CA 1
ATOM 5148 C C . VAL A 1 645 ? 29.628 0.244 -3.990 1.00 95.81 645 VAL A C 1
ATOM 5150 O O . VAL A 1 645 ? 29.329 1.210 -3.288 1.00 95.81 645 VAL A O 1
ATOM 5153 N N . THR A 1 646 ? 28.780 -0.230 -4.908 1.00 92.25 646 THR A N 1
ATOM 5154 C CA . THR A 1 646 ? 27.445 0.352 -5.135 1.00 92.25 646 THR A CA 1
ATOM 5155 C C . THR A 1 646 ? 26.518 0.088 -3.945 1.00 92.25 646 THR A C 1
ATOM 5157 O O . THR A 1 646 ? 25.855 1.012 -3.479 1.00 92.25 646 THR A O 1
ATOM 5160 N N . VAL A 1 647 ? 26.522 -1.128 -3.392 1.00 93.94 647 VAL A N 1
ATOM 5161 C CA . VAL A 1 647 ? 25.753 -1.497 -2.188 1.00 93.94 647 VAL A CA 1
ATOM 5162 C C . VAL A 1 647 ? 26.226 -0.714 -0.958 1.00 93.94 647 VAL A C 1
ATOM 5164 O O . VAL A 1 647 ? 25.402 -0.255 -0.168 1.00 93.94 647 VAL A O 1
ATOM 5167 N N . GLU A 1 648 ? 27.532 -0.504 -0.799 1.00 94.56 648 GLU A N 1
ATOM 5168 C CA . GLU A 1 648 ? 28.091 0.320 0.282 1.00 94.56 648 GLU A CA 1
ATOM 5169 C C . GLU A 1 648 ? 27.701 1.797 0.138 1.00 94.56 648 GLU A C 1
ATOM 5171 O O . GLU A 1 648 ? 27.283 2.419 1.120 1.00 94.56 648 GLU A O 1
ATOM 5176 N N . ARG A 1 649 ? 27.728 2.343 -1.086 1.00 96.12 649 ARG A N 1
ATOM 5177 C CA . ARG A 1 649 ? 27.233 3.697 -1.379 1.00 96.12 649 ARG A CA 1
ATOM 5178 C C . ARG A 1 649 ? 25.738 3.837 -1.082 1.00 96.12 649 ARG A C 1
ATOM 5180 O O . ARG A 1 649 ? 25.347 4.832 -0.477 1.00 96.12 649 ARG A O 1
ATOM 5187 N N . VAL A 1 650 ? 24.911 2.859 -1.459 1.00 94.25 650 VAL A N 1
ATOM 5188 C CA . VAL A 1 650 ? 23.470 2.850 -1.142 1.00 94.25 650 VAL A CA 1
ATOM 5189 C C . VAL A 1 650 ? 23.256 2.831 0.373 1.00 94.25 650 VAL A C 1
ATOM 5191 O O . VAL A 1 650 ? 22.577 3.712 0.891 1.00 94.25 650 VAL A O 1
ATOM 5194 N N . ARG A 1 651 ? 23.919 1.928 1.108 1.00 94.81 651 ARG A N 1
ATOM 5195 C CA . ARG A 1 651 ? 23.841 1.856 2.580 1.00 94.81 651 ARG A CA 1
ATOM 5196 C C . ARG A 1 651 ? 24.270 3.163 3.262 1.00 94.81 651 ARG A C 1
ATOM 5198 O O . ARG A 1 651 ? 23.686 3.549 4.274 1.00 94.81 651 ARG A O 1
ATOM 5205 N N . SER A 1 652 ? 25.275 3.852 2.718 1.00 94.88 652 SER A N 1
ATOM 5206 C CA . SER A 1 652 ? 25.707 5.170 3.200 1.00 94.88 652 SER A CA 1
ATOM 5207 C C . SER A 1 652 ? 24.638 6.245 2.958 1.00 94.88 652 SER A C 1
ATOM 5209 O O . SER A 1 652 ? 24.283 6.963 3.892 1.00 94.88 652 SER A O 1
ATOM 5211 N N . LEU A 1 653 ? 24.056 6.306 1.756 1.00 94.69 653 LEU A N 1
ATOM 5212 C CA . LEU A 1 653 ? 22.972 7.241 1.430 1.00 94.69 653 LEU A CA 1
ATOM 5213 C C . LEU A 1 653 ? 21.707 6.978 2.264 1.00 94.69 653 LEU A C 1
ATOM 5215 O O . LEU A 1 653 ? 21.092 7.924 2.751 1.00 94.69 653 LEU A O 1
ATOM 5219 N N . GLU A 1 654 ? 21.350 5.714 2.506 1.00 95.00 654 GLU A N 1
ATOM 5220 C CA . GLU A 1 654 ? 20.270 5.327 3.425 1.00 95.00 654 GLU A CA 1
ATOM 5221 C C . GLU A 1 654 ? 20.526 5.794 4.864 1.00 95.00 654 GLU A C 1
ATOM 5223 O O . GLU A 1 654 ? 19.590 6.193 5.559 1.00 95.00 654 GLU A O 1
ATOM 5228 N N . ALA A 1 655 ? 21.778 5.740 5.333 1.00 92.31 655 ALA A N 1
ATOM 5229 C CA . ALA A 1 655 ? 22.154 6.229 6.655 1.00 92.31 655 ALA A CA 1
ATOM 5230 C C . ALA A 1 655 ? 21.992 7.751 6.756 1.00 92.31 655 ALA A C 1
ATOM 5232 O O . ALA A 1 655 ? 21.295 8.218 7.658 1.00 92.31 655 ALA A O 1
ATOM 5233 N N . SER A 1 656 ? 22.525 8.510 5.795 1.00 94.38 656 SER A N 1
ATOM 5234 C CA . SER A 1 656 ? 22.363 9.970 5.748 1.00 94.38 656 SER A CA 1
ATOM 5235 C C . SER A 1 656 ? 20.899 10.397 5.584 1.00 94.38 656 SER A C 1
ATOM 5237 O O . SER A 1 656 ? 20.464 11.352 6.223 1.00 94.38 656 SER A O 1
ATOM 5239 N N . LEU A 1 657 ? 20.100 9.674 4.789 1.00 94.50 657 LEU A N 1
ATOM 5240 C CA . LEU A 1 657 ? 18.665 9.940 4.632 1.00 94.50 657 LEU A CA 1
ATOM 5241 C C . LEU A 1 657 ? 17.887 9.682 5.932 1.00 94.50 657 LEU A C 1
ATOM 5243 O O . LEU A 1 657 ? 16.990 10.452 6.284 1.00 94.50 657 LEU A O 1
ATOM 5247 N N . ARG A 1 658 ? 18.240 8.621 6.670 1.00 94.19 658 ARG A N 1
ATOM 5248 C CA . ARG A 1 658 ? 17.668 8.309 7.989 1.00 94.19 658 ARG A CA 1
ATOM 5249 C C . ARG A 1 658 ? 18.015 9.395 9.006 1.00 94.19 658 ARG A C 1
ATOM 5251 O O . ARG A 1 658 ? 17.114 9.912 9.661 1.00 94.19 658 ARG A O 1
ATOM 5258 N N . GLU A 1 659 ? 19.281 9.799 9.075 1.00 94.12 659 GLU A N 1
ATOM 5259 C CA . GLU A 1 659 ? 19.751 10.865 9.964 1.00 94.12 659 GLU A CA 1
ATOM 5260 C C . GLU A 1 659 ? 19.081 12.214 9.653 1.00 94.12 659 GLU A C 1
ATOM 5262 O O . GLU A 1 659 ? 18.559 12.861 10.563 1.00 94.12 659 GLU A O 1
ATOM 5267 N N . ALA A 1 660 ? 18.992 12.601 8.375 1.00 92.62 660 ALA A N 1
ATOM 5268 C CA . ALA A 1 660 ? 18.305 13.820 7.944 1.00 92.62 660 ALA A CA 1
ATOM 5269 C C . ALA A 1 660 ? 16.805 13.803 8.297 1.00 92.62 660 ALA A C 1
ATOM 5271 O O . ALA A 1 660 ? 16.268 14.797 8.795 1.00 92.62 660 ALA A O 1
ATOM 5272 N N . LYS A 1 661 ? 16.128 12.660 8.111 1.00 94.44 661 LYS A N 1
ATOM 5273 C CA . LYS A 1 661 ? 14.718 12.468 8.493 1.00 94.44 661 LYS A CA 1
ATOM 5274 C C . LYS A 1 661 ? 14.515 12.569 10.006 1.00 94.44 661 LYS A C 1
ATOM 5276 O O . LYS A 1 661 ? 13.543 13.179 10.455 1.00 94.44 661 LYS A O 1
ATOM 5281 N N . GLU A 1 662 ? 15.424 12.013 10.803 1.00 93.94 662 GLU A N 1
ATOM 5282 C CA . GLU A 1 662 ? 15.398 12.167 12.258 1.00 93.94 662 GLU A CA 1
ATOM 5283 C C . GLU A 1 662 ? 15.707 13.607 12.698 1.00 93.94 662 GLU A C 1
ATOM 5285 O O . GLU A 1 662 ? 15.064 14.103 13.621 1.00 93.94 662 GLU A O 1
ATOM 5290 N N . GLY A 1 663 ? 16.637 14.300 12.031 1.00 90.81 663 GLY A N 1
ATOM 5291 C CA . GLY A 1 663 ? 16.917 15.726 12.227 1.00 90.81 663 GLY A CA 1
ATOM 5292 C C . GLY A 1 663 ? 15.666 16.579 12.021 1.00 90.81 663 GLY A C 1
ATOM 5293 O O . GLY A 1 663 ? 15.194 17.219 12.960 1.00 90.81 663 GLY A O 1
ATOM 5294 N N . ALA A 1 664 ? 15.033 16.467 10.851 1.00 91.50 664 ALA A N 1
ATOM 5295 C CA . ALA A 1 664 ? 13.781 17.158 10.543 1.00 91.50 664 ALA A CA 1
ATOM 5296 C C . ALA A 1 664 ? 12.650 16.835 11.544 1.00 91.50 664 ALA A C 1
ATOM 5298 O O . ALA A 1 664 ? 11.858 17.712 11.895 1.00 91.50 664 ALA A O 1
ATOM 5299 N N . MET A 1 665 ? 12.581 15.602 12.062 1.00 92.31 665 MET A N 1
ATOM 5300 C CA . MET A 1 665 ? 11.629 15.226 13.118 1.00 92.31 665 MET A CA 1
ATOM 5301 C C . MET A 1 665 ? 11.966 15.846 14.485 1.00 92.31 665 MET A C 1
ATOM 5303 O O . MET A 1 665 ? 11.052 16.274 15.198 1.00 92.31 665 MET A O 1
ATOM 5307 N N . ARG A 1 666 ? 13.252 15.940 14.856 1.00 94.38 666 ARG A N 1
ATOM 5308 C CA . ARG A 1 666 ? 13.712 16.647 16.067 1.00 94.38 666 ARG A CA 1
ATOM 5309 C C . ARG A 1 666 ? 13.374 18.135 15.979 1.00 94.38 666 ARG A C 1
ATOM 5311 O O . ARG A 1 666 ? 12.824 18.679 16.935 1.00 94.38 666 ARG A O 1
ATOM 5318 N N . ASP A 1 667 ? 13.619 18.766 14.837 1.00 92.62 667 ASP A N 1
ATOM 5319 C CA . ASP A 1 667 ? 13.355 20.193 14.641 1.00 92.62 667 ASP A CA 1
ATOM 5320 C C . ASP A 1 667 ? 11.860 20.493 14.557 1.00 92.62 667 ASP A C 1
ATOM 5322 O O . ASP A 1 667 ? 11.386 21.399 15.243 1.00 92.62 667 ASP A O 1
ATOM 5326 N N . ARG A 1 668 ? 11.065 19.665 13.867 1.00 93.44 668 ARG A N 1
ATOM 5327 C CA . ARG A 1 668 ? 9.595 19.740 13.933 1.00 93.44 668 ARG A CA 1
ATOM 5328 C C . ARG A 1 668 ? 9.092 19.657 15.379 1.00 93.44 668 ARG A C 1
ATOM 5330 O O . ARG A 1 668 ? 8.197 20.413 15.750 1.00 93.44 668 ARG A O 1
ATOM 5337 N N . LYS A 1 669 ? 9.678 18.792 16.217 1.00 94.38 669 LYS A N 1
ATOM 5338 C CA . LYS A 1 669 ? 9.333 18.689 17.646 1.00 94.38 669 LYS A CA 1
ATOM 5339 C C . LYS A 1 669 ? 9.750 19.936 18.443 1.00 94.38 669 LYS A C 1
ATOM 5341 O O . LYS A 1 669 ? 8.992 20.356 19.317 1.00 94.38 669 LYS A O 1
ATOM 5346 N N . ARG A 1 670 ? 10.893 20.563 18.123 1.00 91.62 670 ARG A N 1
ATOM 5347 C CA . ARG A 1 670 ? 11.312 21.862 18.692 1.00 91.62 670 ARG A CA 1
ATOM 5348 C C . ARG A 1 670 ? 10.333 22.976 18.312 1.00 91.62 670 ARG A C 1
ATOM 5350 O O . ARG A 1 670 ? 9.818 23.638 19.207 1.00 91.62 670 ARG A O 1
ATOM 5357 N N . TYR A 1 671 ? 10.005 23.128 17.027 1.00 94.31 671 TYR A N 1
ATOM 5358 C CA . TYR A 1 671 ? 9.025 24.113 16.551 1.00 94.31 671 TYR A CA 1
ATOM 5359 C C . TYR A 1 671 ? 7.635 23.898 17.160 1.00 94.31 671 TYR A C 1
ATOM 5361 O O . TYR A 1 671 ? 6.996 24.866 17.562 1.00 94.31 671 TYR A O 1
ATOM 5369 N N . GLN A 1 672 ? 7.176 22.650 17.304 1.00 91.62 672 GLN A N 1
ATOM 5370 C CA . GLN A 1 672 ? 5.905 22.353 17.972 1.00 91.62 672 GLN A CA 1
ATOM 5371 C C . GLN A 1 672 ? 5.915 22.836 19.435 1.00 91.62 672 GLN A C 1
ATOM 5373 O O . GLN A 1 672 ? 4.974 23.497 19.868 1.00 91.62 672 GLN A O 1
ATOM 5378 N N . ALA A 1 673 ? 6.991 22.565 20.183 1.00 92.69 673 ALA A N 1
ATOM 5379 C CA . ALA A 1 673 ? 7.139 23.016 21.568 1.00 92.69 673 ALA A CA 1
ATOM 5380 C C . ALA A 1 673 ? 7.285 24.547 21.695 1.00 92.69 673 ALA A C 1
ATOM 5382 O O . ALA A 1 673 ? 6.800 25.133 22.663 1.00 92.69 673 ALA A O 1
ATOM 5383 N N . GLU A 1 674 ? 7.915 25.204 20.719 1.00 92.25 674 GLU A N 1
ATOM 5384 C CA . GLU A 1 674 ? 7.986 26.667 20.618 1.00 92.25 674 GLU A CA 1
ATOM 5385 C C . GLU A 1 674 ? 6.589 27.273 20.403 1.00 92.25 674 GLU A C 1
ATOM 5387 O O . GLU A 1 674 ? 6.176 28.170 21.138 1.00 92.25 674 GLU A O 1
ATOM 5392 N N . VAL A 1 675 ? 5.815 26.719 19.464 1.00 93.31 675 VAL A N 1
ATOM 5393 C CA . VAL A 1 675 ? 4.440 27.145 19.163 1.00 93.31 675 VAL A CA 1
ATOM 5394 C C . VAL A 1 675 ? 3.510 26.964 20.365 1.00 93.31 675 VAL A C 1
ATOM 5396 O O . VAL A 1 675 ? 2.741 27.879 20.662 1.00 93.31 675 VAL A O 1
ATOM 5399 N N . GLU A 1 676 ? 3.581 25.847 21.098 1.00 91.69 676 GLU A N 1
ATOM 5400 C CA . GLU A 1 676 ? 2.783 25.686 22.326 1.00 91.69 676 GLU A CA 1
ATOM 5401 C C . GLU A 1 676 ? 3.205 26.672 23.431 1.00 91.69 676 GLU A C 1
ATOM 5403 O O . GLU A 1 676 ? 2.338 27.221 24.114 1.00 91.69 676 GLU A O 1
ATOM 5408 N N . ARG A 1 677 ? 4.501 26.996 23.566 1.00 94.12 677 ARG A N 1
ATOM 5409 C CA . ARG A 1 677 ? 4.957 28.028 24.517 1.00 94.12 677 ARG A CA 1
ATOM 5410 C C . ARG A 1 677 ? 4.429 29.416 24.144 1.00 94.12 677 ARG A C 1
ATOM 5412 O O . ARG A 1 677 ? 3.961 30.145 25.016 1.00 94.12 677 ARG A O 1
ATOM 5419 N N . ILE A 1 678 ? 4.451 29.769 22.857 1.00 90.75 678 ILE A N 1
ATOM 5420 C CA . ILE A 1 678 ? 3.904 31.037 22.347 1.00 90.75 678 ILE A CA 1
ATOM 5421 C C . ILE A 1 678 ? 2.387 31.101 22.575 1.00 90.75 678 ILE A C 1
ATOM 5423 O O . ILE A 1 678 ? 1.892 32.109 23.083 1.00 90.75 678 ILE A O 1
ATOM 5427 N N . LYS A 1 679 ? 1.644 30.026 22.273 1.00 91.31 679 LYS A N 1
ATOM 5428 C CA . LYS A 1 679 ? 0.203 29.922 22.565 1.00 91.31 679 LYS A CA 1
ATOM 5429 C C . LYS A 1 679 ? -0.093 30.129 24.048 1.00 91.31 679 LYS A C 1
ATOM 5431 O O . LYS A 1 679 ? -1.018 30.871 24.370 1.00 91.31 679 LYS A O 1
ATOM 5436 N N . GLU A 1 680 ? 0.682 29.518 24.941 1.00 89.62 680 GLU A N 1
ATOM 5437 C CA . GLU A 1 680 ? 0.501 29.657 26.388 1.00 89.62 680 GLU A CA 1
ATOM 5438 C C . GLU A 1 680 ? 0.767 31.094 26.866 1.00 89.62 680 GLU A C 1
ATOM 5440 O O . GLU A 1 680 ? -0.053 31.659 27.590 1.00 89.62 680 GLU A O 1
ATOM 5445 N N . VAL A 1 681 ? 1.832 31.746 26.384 1.00 89.12 681 VAL A N 1
ATOM 5446 C CA . VAL A 1 681 ? 2.104 33.169 26.670 1.00 89.12 681 VAL A CA 1
ATOM 5447 C C . VAL A 1 681 ? 0.977 34.074 26.151 1.00 89.12 681 VAL A C 1
ATOM 5449 O O . VAL A 1 681 ? 0.524 34.970 26.866 1.00 89.12 681 VAL A O 1
ATOM 5452 N N . VAL A 1 682 ? 0.461 33.825 24.942 1.00 86.69 682 VAL A N 1
ATOM 5453 C CA . VAL A 1 682 ? -0.694 34.557 24.385 1.00 86.69 682 VAL A CA 1
ATOM 5454 C C . VAL A 1 682 ? -1.965 34.300 25.203 1.00 86.69 682 VAL A C 1
ATOM 5456 O O . VAL A 1 682 ? -2.712 35.239 25.483 1.00 86.69 682 VAL A O 1
ATOM 5459 N N . ARG A 1 683 ? -2.203 33.064 25.659 1.00 87.50 683 ARG A N 1
ATOM 5460 C CA . ARG A 1 683 ? -3.340 32.702 26.520 1.00 87.50 683 ARG A CA 1
ATOM 5461 C C . ARG A 1 683 ? -3.274 33.427 27.865 1.00 87.50 683 ARG A C 1
ATOM 5463 O O . ARG A 1 683 ? -4.277 34.005 28.285 1.00 87.50 683 ARG A O 1
ATOM 5470 N N . GLN A 1 684 ? -2.107 33.456 28.509 1.00 80.75 684 GLN A N 1
ATOM 5471 C CA . GLN A 1 684 ? -1.891 34.195 29.757 1.00 80.75 684 GLN A CA 1
ATOM 5472 C C . GLN A 1 684 ? -2.074 35.707 29.562 1.00 80.75 684 GLN A C 1
ATOM 5474 O O . GLN A 1 684 ? -2.781 36.336 30.350 1.00 80.75 684 GLN A O 1
ATOM 5479 N N . ARG A 1 685 ? -1.529 36.282 28.478 1.00 80.31 685 ARG A N 1
ATOM 5480 C CA . ARG A 1 685 ? -1.690 37.707 28.131 1.00 80.31 685 ARG A CA 1
ATOM 5481 C C . ARG A 1 685 ? -3.147 38.090 27.856 1.00 80.31 685 ARG A C 1
ATOM 5483 O O . ARG A 1 685 ? -3.597 39.146 28.292 1.00 80.31 685 ARG A O 1
ATOM 5490 N N . ASN A 1 686 ? -3.908 37.226 27.186 1.00 74.12 686 ASN A N 1
ATOM 5491 C CA . ASN A 1 686 ? -5.337 37.444 26.957 1.00 74.12 686 ASN A CA 1
ATOM 5492 C C . ASN A 1 686 ? -6.148 37.344 28.261 1.00 74.12 686 ASN A C 1
ATOM 5494 O O . ASN A 1 686 ? -7.108 38.094 28.437 1.00 74.12 686 ASN A O 1
ATOM 5498 N N . MET A 1 687 ? -5.752 36.480 29.202 1.00 71.50 687 MET A N 1
ATOM 5499 C CA . MET A 1 687 ? -6.391 36.384 30.521 1.00 71.50 687 MET A CA 1
ATOM 5500 C C . MET A 1 687 ? -6.093 37.589 31.425 1.00 71.50 687 MET A C 1
ATOM 5502 O O . MET A 1 687 ? -6.997 38.043 32.128 1.00 71.50 687 MET A O 1
ATOM 5506 N N . THR A 1 688 ? -4.884 38.163 31.387 1.00 68.75 688 THR A N 1
ATOM 5507 C CA . THR A 1 688 ? -4.591 39.425 32.094 1.00 68.75 688 THR A CA 1
ATOM 5508 C C . THR A 1 688 ? -5.275 40.623 31.440 1.00 68.75 688 THR A C 1
ATOM 5510 O O . THR A 1 688 ? -5.885 41.418 32.153 1.00 68.75 688 THR A O 1
ATOM 5513 N N . ALA A 1 689 ? -5.293 40.718 30.105 1.00 60.72 689 ALA A N 1
ATOM 5514 C CA . ALA A 1 689 ? -6.031 41.767 29.392 1.00 60.72 689 ALA A CA 1
ATOM 5515 C C . ALA A 1 689 ? -7.533 41.780 29.746 1.00 60.72 689 ALA A C 1
ATOM 5517 O O . ALA A 1 689 ? -8.131 42.846 29.900 1.00 60.72 689 ALA A O 1
ATOM 5518 N N . ARG A 1 690 ? -8.141 40.604 29.967 1.00 57.00 690 ARG A N 1
ATOM 5519 C CA . ARG A 1 690 ? -9.558 40.475 30.350 1.00 57.00 690 ARG A CA 1
ATOM 5520 C C . ARG A 1 690 ? -9.895 40.961 31.769 1.00 57.00 690 ARG A C 1
ATOM 5522 O O . ARG A 1 690 ? -11.076 41.048 32.088 1.00 57.00 690 ARG A O 1
ATOM 5529 N N . ARG A 1 691 ? -8.901 41.294 32.605 1.00 56.56 691 ARG A N 1
ATOM 5530 C CA . ARG A 1 691 ? -9.093 41.925 33.930 1.00 56.56 691 ARG A CA 1
ATOM 5531 C C . ARG A 1 691 ? -8.995 43.462 33.913 1.00 56.56 691 ARG A C 1
ATOM 5533 O O . ARG A 1 691 ? -9.174 44.069 34.961 1.00 56.56 691 ARG A O 1
ATOM 5540 N N . GLY A 1 692 ? -8.707 44.089 32.765 1.00 57.09 692 GLY A N 1
ATOM 5541 C CA . GLY A 1 692 ? -8.322 45.510 32.675 1.00 57.09 692 GLY A CA 1
ATOM 5542 C C . GLY A 1 692 ? -9.208 46.412 31.803 1.00 57.09 692 GLY A C 1
ATOM 5543 O O . GLY A 1 692 ? -8.700 47.382 31.249 1.00 57.09 692 GLY A O 1
ATOM 5544 N N . GLN A 1 693 ? -10.497 46.104 31.626 1.00 47.91 693 GLN A N 1
ATOM 5545 C CA . GLN A 1 693 ? -11.431 46.926 30.835 1.00 47.91 693 GLN A CA 1
ATOM 5546 C C . GLN A 1 693 ? -12.451 47.650 31.739 1.00 47.91 693 GLN A C 1
ATOM 5548 O O . GLN A 1 693 ? -13.211 46.971 32.430 1.00 47.91 693 GLN A O 1
ATOM 5553 N N . PRO A 1 694 ? -12.513 48.999 31.740 1.00 47.50 694 PRO A N 1
ATOM 5554 C CA . PRO A 1 694 ? -13.515 49.747 32.496 1.00 47.50 694 PRO A CA 1
ATOM 5555 C C . PRO A 1 694 ? -14.893 49.648 31.825 1.00 47.50 694 PRO A C 1
ATOM 5557 O O . PRO A 1 694 ? -15.044 49.850 30.620 1.00 47.50 694 PRO A O 1
ATOM 5560 N N . GLN A 1 695 ? -15.918 49.330 32.613 1.00 47.66 695 GLN A N 1
ATOM 5561 C CA . GLN A 1 695 ? -17.210 48.882 32.095 1.00 47.66 695 GLN A CA 1
ATOM 5562 C C . GLN A 1 695 ? -18.184 50.052 31.868 1.00 47.66 695 GLN A C 1
ATOM 5564 O O . GLN A 1 695 ? -19.053 50.333 32.691 1.00 47.66 695 GLN A O 1
ATOM 5569 N N . ILE A 1 696 ? -18.029 50.745 30.736 1.00 45.81 696 ILE A N 1
ATOM 5570 C CA . ILE A 1 696 ? -18.898 51.865 30.333 1.00 45.81 696 ILE A CA 1
ATOM 5571 C C . ILE A 1 696 ? -20.327 51.360 30.060 1.00 45.81 696 ILE A C 1
ATOM 5573 O O . ILE A 1 696 ? -20.545 50.469 29.235 1.00 45.81 696 ILE A O 1
ATOM 5577 N N . ALA A 1 697 ? -21.307 51.944 30.754 1.00 44.56 697 ALA A N 1
ATOM 5578 C CA . ALA A 1 697 ? -22.716 51.584 30.632 1.00 44.56 697 ALA A CA 1
ATOM 5579 C C . ALA A 1 697 ? -23.319 52.013 29.279 1.00 44.56 697 ALA A C 1
ATOM 5581 O O . ALA A 1 697 ? -22.985 53.064 28.733 1.00 44.56 697 ALA A O 1
ATOM 5582 N N . LYS A 1 698 ? -24.248 51.205 28.753 1.00 48.22 698 LYS A N 1
ATOM 5583 C CA . LYS A 1 698 ? -25.021 51.514 27.537 1.00 48.22 698 LYS A CA 1
ATOM 5584 C C . LYS A 1 698 ? -26.363 52.169 27.906 1.00 48.22 698 LYS A C 1
ATOM 5586 O O . LYS A 1 698 ? -26.917 51.825 28.950 1.00 48.22 698 LYS A O 1
ATOM 5591 N N . PRO A 1 699 ? -26.897 53.089 27.079 1.00 44.56 699 PRO A N 1
ATOM 5592 C CA . PRO A 1 699 ? -28.123 53.819 27.395 1.00 44.56 699 PRO A CA 1
ATOM 5593 C C . PRO A 1 699 ? -29.361 52.912 27.409 1.00 44.56 699 PRO A C 1
ATOM 5595 O O . PRO A 1 699 ? -29.476 51.965 26.630 1.00 44.56 699 PRO A O 1
ATOM 5598 N N . ILE A 1 700 ? -30.303 53.241 28.293 1.00 41.16 700 ILE A N 1
ATOM 5599 C CA . ILE A 1 700 ? -31.558 52.510 28.494 1.00 41.16 700 ILE A CA 1
ATOM 5600 C C . ILE A 1 700 ? -32.551 52.871 27.380 1.00 41.16 700 ILE A C 1
ATOM 5602 O O . ILE A 1 700 ? -32.775 54.050 27.105 1.00 41.16 700 ILE A O 1
ATOM 5606 N N . ARG A 1 701 ? -33.205 51.865 26.785 1.00 37.97 701 ARG A N 1
ATOM 5607 C CA . ARG A 1 701 ? -34.426 52.050 25.982 1.00 37.97 701 ARG A CA 1
ATOM 5608 C C . ARG A 1 701 ? -35.626 51.601 26.816 1.00 37.97 701 ARG A C 1
ATOM 5610 O O . ARG A 1 701 ? -35.557 50.566 27.471 1.00 37.97 701 ARG A O 1
ATOM 5617 N N . ALA A 1 702 ? -36.689 52.400 26.837 1.00 37.88 702 ALA A N 1
ATOM 5618 C CA . ALA A 1 702 ? -37.815 52.194 27.746 1.00 37.88 702 ALA A CA 1
ATOM 5619 C C . ALA A 1 702 ? -38.653 50.946 27.408 1.00 37.88 702 ALA A C 1
ATOM 5621 O O . ALA A 1 702 ? -38.844 50.630 26.234 1.00 37.88 702 ALA A O 1
ATOM 5622 N N . GLY A 1 703 ? -39.225 50.319 28.446 1.00 43.16 703 GLY A N 1
ATOM 5623 C CA . GLY A 1 703 ? -40.376 49.420 28.310 1.00 43.16 703 GLY A CA 1
ATOM 5624 C C . GLY A 1 703 ? -40.170 47.943 28.663 1.00 43.16 703 GLY A C 1
ATOM 5625 O O . GLY A 1 703 ? -40.401 47.108 27.795 1.00 43.16 703 GLY A O 1
ATOM 5626 N N . HIS A 1 704 ? -39.811 47.617 29.914 1.00 36.12 704 HIS A N 1
ATOM 5627 C CA . HIS A 1 704 ? -40.569 46.694 30.795 1.00 36.12 704 HIS A CA 1
ATOM 5628 C C . HIS A 1 704 ? -39.938 46.602 32.202 1.00 36.12 704 HIS A C 1
ATOM 5630 O O . HIS A 1 704 ? -38.745 46.842 32.376 1.00 36.12 704 HIS A O 1
ATOM 5636 N N . CYS A 1 705 ? -40.763 46.273 33.201 1.00 37.31 705 CYS A N 1
ATOM 5637 C CA . CYS A 1 705 ? -40.423 46.197 34.634 1.00 37.31 705 CYS A CA 1
ATOM 5638 C C . CYS A 1 705 ? -40.617 44.726 35.138 1.00 37.31 705 CYS A C 1
ATOM 5640 O O . CYS A 1 705 ? -40.959 43.879 34.311 1.00 37.31 705 CYS A O 1
ATOM 5642 N N . PRO A 1 706 ? -40.295 44.326 36.392 1.00 51.47 706 PRO A N 1
ATOM 5643 C CA . PRO A 1 706 ? -39.347 43.219 36.572 1.00 51.47 706 PRO A CA 1
ATOM 5644 C C . PRO A 1 706 ? -39.875 42.004 37.366 1.00 51.47 706 PRO A C 1
ATOM 5646 O O . PRO A 1 706 ? -40.894 42.073 38.046 1.00 51.47 706 PRO A O 1
ATOM 5649 N N . GLY A 1 707 ? -39.110 40.905 37.353 1.00 35.31 707 GLY A N 1
ATOM 5650 C CA . GLY A 1 707 ? -39.333 39.742 38.218 1.00 35.31 707 GLY A CA 1
ATOM 5651 C C . GLY A 1 707 ? -38.170 38.739 38.207 1.00 35.31 707 GLY A C 1
ATOM 5652 O O . GLY A 1 707 ? -37.569 38.482 37.168 1.00 35.31 707 GLY A O 1
ATOM 5653 N N . GLY A 1 708 ? -37.865 38.176 39.375 1.00 36.59 708 GLY A N 1
ATOM 5654 C CA . GLY A 1 708 ? -36.947 37.055 39.642 1.00 36.59 708 GLY A CA 1
ATOM 5655 C C . GLY A 1 708 ? -37.237 36.531 41.062 1.00 36.59 708 GLY A C 1
ATOM 5656 O O . GLY A 1 708 ? -38.256 36.952 41.617 1.00 36.59 708 GLY A O 1
ATOM 5657 N N . PRO A 1 709 ? -36.374 35.724 41.718 1.00 51.78 709 PRO A N 1
ATOM 5658 C CA . PRO A 1 709 ? -35.111 35.113 41.273 1.00 51.78 709 PRO A CA 1
ATOM 5659 C C . PRO A 1 709 ? -35.069 33.570 41.515 1.00 51.78 709 PRO A C 1
ATOM 5661 O O . PRO A 1 709 ? -36.099 32.961 41.774 1.00 51.78 709 PRO A O 1
ATOM 5664 N N . HIS A 1 710 ? -33.864 32.964 41.501 1.00 32.84 710 HIS A N 1
ATOM 5665 C CA . HIS A 1 710 ? -33.548 31.528 41.734 1.00 32.84 710 HIS A CA 1
ATOM 5666 C C . HIS A 1 710 ? -33.969 30.559 40.596 1.00 32.84 710 HIS A C 1
ATOM 5668 O O . HIS A 1 710 ? -34.898 30.846 39.855 1.00 32.84 710 HIS A O 1
ATOM 5674 N N . ALA A 1 711 ? -33.316 29.412 40.350 1.00 36.16 711 ALA A N 1
ATOM 5675 C CA . ALA A 1 711 ? -32.088 28.810 40.907 1.00 36.16 711 ALA A CA 1
ATOM 5676 C C . ALA A 1 711 ? -31.268 28.127 39.764 1.00 36.16 711 ALA A C 1
ATOM 5678 O O . ALA A 1 711 ? -31.747 28.096 38.630 1.00 36.16 711 ALA A O 1
ATOM 5679 N N . PRO A 1 712 ? -30.036 27.617 39.989 1.00 45.84 712 PRO A N 1
ATOM 5680 C CA . PRO A 1 712 ? -29.163 27.160 38.902 1.00 45.84 712 PRO A CA 1
ATOM 5681 C C . PRO A 1 712 ? -29.446 25.724 38.433 1.00 45.84 712 PRO A C 1
ATOM 5683 O O . PRO A 1 712 ? -29.803 24.860 39.228 1.00 45.84 712 PRO A O 1
ATOM 5686 N N . SER A 1 713 ? -29.144 25.445 37.162 1.00 34.34 713 SER A N 1
ATOM 5687 C CA . SER A 1 713 ? -28.909 24.084 36.669 1.00 34.34 713 SER A CA 1
ATOM 5688 C C . SER A 1 713 ? -27.740 24.063 35.683 1.00 34.34 713 SER A C 1
ATOM 5690 O O . SER A 1 713 ? -27.594 24.967 34.858 1.00 34.34 713 SER A O 1
ATOM 5692 N N . ASN A 1 714 ? -26.909 23.024 35.765 1.00 39.44 714 ASN A N 1
ATOM 5693 C CA . ASN A 1 714 ? -25.972 22.684 34.698 1.00 39.44 714 ASN A CA 1
ATOM 5694 C C . ASN A 1 714 ? -26.758 22.124 33.506 1.00 39.44 714 ASN A C 1
ATOM 5696 O O . ASN A 1 714 ? -27.691 21.364 33.719 1.00 39.44 714 ASN A O 1
ATOM 5700 N N . TYR A 1 715 ? -26.312 22.383 32.278 1.00 37.19 715 TYR A N 1
ATOM 5701 C CA . TYR A 1 715 ? -25.967 21.319 31.325 1.00 37.19 715 TYR A CA 1
ATOM 5702 C C . TYR A 1 715 ? -25.190 21.913 30.144 1.00 37.19 715 TYR A C 1
ATOM 5704 O O . TYR A 1 715 ? -25.426 23.046 29.729 1.00 37.19 715 TYR A O 1
ATOM 5712 N N . SER A 1 716 ? -24.223 21.156 29.624 1.00 35.72 716 SER A N 1
ATOM 5713 C CA . SER A 1 716 ? -23.445 21.547 28.446 1.00 35.72 716 SER A CA 1
ATOM 5714 C C . SER A 1 716 ? -24.096 20.984 27.185 1.00 35.72 716 SER A C 1
ATOM 5716 O O . SER A 1 716 ? -24.397 19.793 27.135 1.00 35.72 716 SER A O 1
ATOM 5718 N N . ALA A 1 717 ? -24.289 21.824 26.169 1.00 38.38 717 ALA A N 1
ATOM 5719 C CA . ALA A 1 717 ? -24.782 21.418 24.857 1.00 38.38 717 ALA A CA 1
ATOM 5720 C C . ALA A 1 717 ? -23.952 22.097 23.758 1.00 38.38 717 ALA A C 1
ATOM 5722 O O . ALA A 1 717 ? -23.879 23.325 23.688 1.00 38.38 717 ALA A O 1
ATOM 5723 N N . ASN A 1 718 ? -23.318 21.295 22.900 1.00 37.41 718 ASN A N 1
ATOM 5724 C CA . ASN A 1 718 ? -22.566 21.797 21.751 1.00 37.41 718 ASN A CA 1
ATOM 5725 C C . ASN A 1 718 ? -23.529 22.307 20.670 1.00 37.41 718 ASN A C 1
ATOM 5727 O O . ASN A 1 718 ? -24.368 21.549 20.188 1.00 37.41 718 ASN A O 1
ATOM 5731 N N . LEU A 1 719 ? -23.355 23.556 20.232 1.00 35.94 719 LEU A N 1
ATOM 5732 C CA . LEU A 1 719 ? -24.014 24.099 19.042 1.00 35.94 719 LEU A CA 1
ATOM 5733 C C . LEU A 1 719 ? -22.993 24.293 17.918 1.00 35.94 719 LEU A C 1
ATOM 5735 O O . LEU A 1 719 ? -22.030 25.047 18.053 1.00 35.94 719 LEU A O 1
ATOM 5739 N N . VAL A 1 720 ? -23.224 23.605 16.799 1.00 45.00 720 VAL A N 1
ATOM 5740 C CA . VAL A 1 720 ? -22.422 23.721 15.574 1.00 45.00 720 VAL A CA 1
ATOM 5741 C C . VAL A 1 720 ? -22.807 25.012 14.833 1.00 45.00 720 VAL A C 1
ATOM 5743 O O . VAL A 1 720 ? -24.001 25.245 14.630 1.00 45.00 720 VAL A O 1
ATOM 5746 N N . PRO A 1 721 ? -21.854 25.855 14.387 1.00 47.56 721 PRO A N 1
ATOM 5747 C CA . PRO A 1 721 ? -22.187 27.077 13.659 1.00 47.56 721 PRO A CA 1
ATOM 5748 C C . PRO A 1 721 ? -22.649 26.783 12.224 1.00 47.56 721 PRO A C 1
ATOM 5750 O O . PRO A 1 721 ? -21.847 26.422 11.363 1.00 47.56 721 PRO A O 1
ATOM 5753 N N . VAL A 1 722 ? -23.931 27.009 11.937 1.00 38.25 722 VAL A N 1
ATOM 5754 C CA . VAL A 1 722 ? -24.429 27.120 10.557 1.00 38.25 722 VAL A CA 1
ATOM 5755 C C . VAL A 1 722 ? -24.020 28.486 9.999 1.00 38.25 722 VAL A C 1
ATOM 5757 O O . VAL A 1 722 ? -24.281 29.513 10.626 1.00 38.25 722 VAL A O 1
ATOM 5760 N N . ARG A 1 723 ? -23.404 28.519 8.809 1.00 43.22 723 ARG A N 1
ATOM 5761 C CA . ARG A 1 723 ? -23.096 29.764 8.082 1.00 43.22 723 ARG A CA 1
ATOM 5762 C C . ARG A 1 723 ? -24.009 29.895 6.850 1.00 43.22 723 ARG A C 1
ATOM 5764 O O . ARG A 1 723 ? -24.150 28.907 6.133 1.00 43.22 723 ARG A O 1
ATOM 5771 N N . PRO A 1 724 ? -24.619 31.067 6.577 1.00 50.03 724 PRO A N 1
ATOM 5772 C CA . PRO A 1 724 ? -25.497 31.237 5.417 1.00 50.03 724 PRO A CA 1
ATOM 5773 C C . PRO A 1 724 ? -24.734 31.203 4.088 1.00 50.03 724 PRO A C 1
ATOM 5775 O O . PRO A 1 724 ? -23.570 31.606 4.024 1.00 50.03 724 PRO A O 1
ATOM 5778 N N . GLY A 1 725 ? -25.416 30.778 3.023 1.00 38.59 725 GLY A N 1
ATOM 5779 C CA . GLY A 1 725 ? -24.932 30.921 1.650 1.00 38.59 725 GLY A CA 1
ATOM 5780 C C . GLY A 1 725 ? -25.146 32.331 1.088 1.00 38.59 725 GLY A C 1
ATOM 5781 O O . GLY A 1 725 ? -25.924 33.120 1.623 1.00 38.59 725 GLY A O 1
ATOM 5782 N N . ALA A 1 726 ? -24.482 32.619 -0.030 1.00 45.19 726 ALA A N 1
ATOM 5783 C CA . ALA A 1 726 ? -24.719 33.793 -0.866 1.00 45.19 726 ALA A CA 1
ATOM 5784 C C . ALA A 1 726 ? -24.775 33.348 -2.335 1.00 45.19 726 ALA A C 1
ATOM 5786 O O . ALA A 1 726 ? -23.996 32.487 -2.741 1.00 45.19 726 ALA A O 1
ATOM 5787 N N . MET A 1 727 ? -25.698 33.913 -3.117 1.00 49.38 727 MET A N 1
ATOM 5788 C CA . MET A 1 727 ? -25.769 33.688 -4.566 1.00 49.38 727 MET A CA 1
ATOM 5789 C C . MET A 1 727 ? -25.019 34.793 -5.316 1.00 49.38 727 MET A C 1
ATOM 5791 O O . MET A 1 727 ? -25.000 35.938 -4.868 1.00 49.38 727 MET A O 1
ATOM 5795 N N . GLY A 1 728 ? -24.454 34.457 -6.475 1.00 40.25 728 GLY A N 1
ATOM 5796 C CA . GLY A 1 728 ? -23.791 35.397 -7.379 1.00 40.25 728 GLY A CA 1
ATOM 5797 C C . GLY A 1 728 ? -23.441 34.709 -8.697 1.00 40.25 728 GLY A C 1
ATOM 5798 O O . GLY A 1 728 ? -22.577 33.842 -8.719 1.00 40.25 728 GLY A O 1
ATOM 5799 N N . ALA A 1 729 ? -24.165 35.068 -9.754 1.00 47.81 729 ALA A N 1
ATOM 5800 C CA . ALA A 1 729 ? -23.991 34.627 -11.143 1.00 47.81 729 ALA A CA 1
ATOM 5801 C C . ALA A 1 729 ? -23.174 35.690 -11.929 1.00 47.81 729 ALA A C 1
ATOM 5803 O O . ALA A 1 729 ? -22.986 36.784 -11.381 1.00 47.81 729 ALA A O 1
ATOM 5804 N N . PRO A 1 730 ? -22.753 35.464 -13.193 1.00 57.91 730 PRO A N 1
ATOM 5805 C CA . PRO A 1 730 ? -22.994 34.305 -14.067 1.00 57.91 730 PRO A CA 1
ATOM 5806 C C . PRO A 1 730 ? -21.775 33.402 -14.324 1.00 57.91 730 PRO A C 1
ATOM 5808 O O . PRO A 1 730 ? -20.630 33.894 -14.240 1.00 57.91 730 PRO A O 1
#

Organism: NCBI:txid59628

InterPro domains:
  IPR001752 Kinesin motor domain [PS50067] (1-28)
  IPR027417 P-loop containi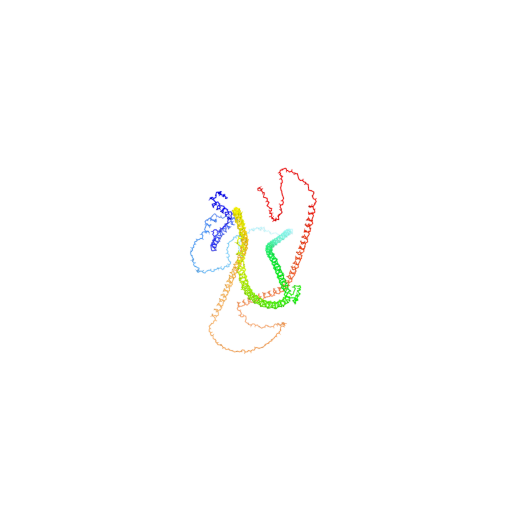ng nucleoside triphosphate hydrolase [SSF52540] (1-35)
  IPR027640 Kinesin-like protein [PTHR47968] (1-679)
  IPR036961 Kinesin motor domain superfamily [G3DSA:3.40.850.10] (1-35)
  IPR059182 Kinesin heavy chain, C-terminal domain [cd23649] (610-679)

Sequence (730 aa):
MVICCSPAAYNDSETKSTLMFGMRAKTIKNMVTVNEELTADEWRRRYEREKDRVRKLRIVVSRLEAELKRWRAGETVNQSEWFTENQYISVLDETKDAPAAQPATTLTGPPATGPASGLGVPAAAVSSVAGAATPTTLAGRPANVPTALVGPDRSSVTDEQMQMLYNQMDDKDDEINKQAQTIARLRQQLEEQDEIIRSIRKDRDTQLAEITAIQAEYQSSKDEVKEVLQALEELAMNYDQKAQEIDQKTKELEEAQESLSQQTRLMHNKDGELTQLRDNFSNQKKKYSEMMGNLLKDLTDVGECMSVQLTKPSFGTTERLDEEFTVMRLYLSKMKTEAKSLQSRVRQLEEERVQHVQLMRKSEDESKDLRTRLHALEVKLGTLTDKIDDSDARKRQLQETVDSLNAEVAKLRANEQLLSGTGEQNQQILAGQSSIRAKLDEEFKRQSEQYAIQVKELRDELDEKQNKLEELKDHVHNLKFQGDKSDEELVRLRKECEEKTIRLEAMEKAAEKREQAKQDLRGLEETVIKELQTLHNLRRLFVQDLNNRIKKSASRMNAVAPSNQLNTINSNSPAQTTAQTNDPNMAVDLLDEDETSHGGSLAQREKIVFLEFNLDKLTKVHKQLVHDNAELQCELPKLEKRLKVTVERVRSLEASLREAKEGAMRDRKRYQAEVERIKEVVRQRNMTARRGQPQIAKPIRAGHCPGGPHAPSNYSANLVPVRPGAMGAP

pLDDT: mean 75.16, std 22.47, range [26.17, 98.06]

Radius of gyration: 78.26 Å; chains: 1; bounding box: 183×123×271 Å

Secondary structure (DSSP, 8-state):
-------SGGGHHHHHHHHHHHHHHHH-------S----HHHHHHHHHHHHHHHHHHHHHHHHHHHHHHHHHTT----TTTS--HHHHHHHH----------------PPPP----------------------------------------------HHHHHHHHHHHHHHHHHHHHHHHHHHHHHHHHHHHHHHHHHHHHHHHHHHHHHHHHHHHHHHHHHHHHHHHHHHHHHHHHHHHHHHHHHHHHHHHHHHHHHHHHHHHHHHHHHHHHHHHHHHHHHHHHHHHHHHHHHHHHHHHHHHHH-TTSPPP---SSTTHHHHHHHHHHHHHHHHHHHHHHHHHHHHHHHHHHHHHHHHHHHHHHHHHHHHHHHHHHHHHHHHHHHHHHHHHHHHHHHHHHHHHHHHHHHTTTTTS----------------STTSHHHHHHHHHHHHHHHHHHHHHHHHHHHHHHHHHHHHHHHHHHHHHHHHHHHHHHHHHHHHHHHHHHHHHHHHHHHHHHHHHHHHHHHHHHHHHHHHHHHHHHHHHHHHHHHHHHHHHHHHHTS-----------------------------------------HHHHHHHHHHHHHHHHHHHHHHHHHHHHHHHHHHHHHHHHHHHHHHHHHHHHHHHHHHHHHHHHHHHHHHHHHHHHHHHHHHHHHHHHTT----PPPPPPP----------------------------